Protein AF-A0A4Q1SR56-F1 (afdb_monomer_lite)

Foldseek 3Di:
DWFFKKKWWPPDVVTWIFTKIAHQQDFLVVVVVLCCLLQVHDPPFFKKKKFADDPVCVVVVVVLLVVQVVVPDPVLNPVQVVSVVVRIAIEGDLPPDDPPPSSRHSHYRRPHGNCNGCVDAQGWMWMWTPAPVIIIIIMGRHDDDDDDPVDDDTATPWTDWHNPDSDPPDDRDTDDRVVSRVSSRVVRVVVSVQVDDPPDDDPPCLLPADLVLVLLLVVLVLVLVVLPLCCQQAQFWEWEAEPVVRKIWTKGFHANPPPWGKMKTQIDLQRLVLVVCVVVVVDDPLSVQSHFIKMWTQAAPVPDDSVLVVSCVVSVDPFDDGSGRIDIWGHHHQFDTDHDHNVRSNVVSSVSVVSSVVSVVCVVPVCQQPDPDPQKTWYWYDHDPDIDIDIDGSDRDDDPPDLPPPDDDLVVLLCLLVQAEEDPPWEKEWDKGWDPDWDDPDPPDGTGTWIKIFIATLPVLDTLDIDGAGPPCSLVVSLVVVSVSSVVVSHHYQEYEYQDPSVCSSCVVSCVSSVHHYDHDNDDPSVVVVVVVCVVPDPD

pLDDT: mean 82.64, std 15.94, range [33.31, 98.19]

Sequence (540 aa):
MIYQLKITAKGSKPPIWRRIRVEPGITFHQLHRIIQISMNRSDTYRHEFLCPVPEEKQEEAEELFERGEEEGDFEWGLLNVAFFDQGKARIGDPDKGDHGFASDIVWDEYEQVLGEWFIHEKDKGLYLYESPGTQQYEILLEEMVPVDETVIYPICVKARKEAPPEIKGAIEEERADQEIAQDINHDLRRMSEELQPESDRFQLETDGATLEEWERLYHLALEWKQLKSWKWMSEQLFGVIDTENGHTGYCCVMGGEGEMYGLVAYMGEEGLTSLLKTLSGDLEEDDYYNVRSLILTLEDWEELDKEDLQLIEELNLPLRGRRHWPMFRSQSPGLYPWRLSREEVLFFTRVLEQALVMGQRVKAHPDLLLPEREGEIFARQGKDSKWEDATLSLVPQHQETSPLLLSVNELELKRMKKDFPLVKDHVLEFDFMYSPDPIREKRGDRPFYPYLALWVDHTDEFVLDFAILPREGHEAAFLDKTLELIRKMEMVPQEIWVRKQEAYALLSPLASKLGVHLKVVDVLPALEEAADEMKNQFVF

Structure (mmCIF, N/CA/C/O backbone):
data_AF-A0A4Q1SR56-F1
#
_entry.id   AF-A0A4Q1SR56-F1
#
loop_
_atom_site.group_PDB
_atom_site.id
_atom_site.type_symbol
_atom_site.label_atom_id
_atom_site.label_alt_id
_atom_site.label_comp_id
_atom_site.label_asym_id
_atom_site.label_entity_id
_atom_site.label_seq_id
_atom_site.pdbx_PDB_ins_code
_atom_site.Cartn_x
_atom_site.Cartn_y
_atom_site.Cartn_z
_atom_site.occupancy
_atom_site.B_iso_or_equiv
_atom_site.auth_seq_id
_atom_site.auth_comp_id
_atom_site.auth_asym_id
_atom_site.auth_atom_id
_atom_site.pdbx_PDB_model_num
ATOM 1 N N . MET A 1 1 ? 1.054 18.872 -35.497 1.00 89.75 1 MET A N 1
ATOM 2 C CA . MET A 1 1 ? -0.262 18.565 -36.104 1.00 89.75 1 MET A CA 1
ATOM 3 C C . MET A 1 1 ? -0.962 17.567 -35.201 1.00 89.75 1 MET A C 1
ATOM 5 O O . MET A 1 1 ? -0.269 16.842 -34.503 1.00 89.75 1 MET A O 1
ATOM 9 N N . ILE A 1 2 ? -2.289 17.538 -35.209 1.00 96.19 2 ILE A N 1
ATOM 10 C CA . ILE A 1 2 ? -3.123 16.600 -34.450 1.00 96.19 2 ILE A CA 1
ATOM 11 C C . ILE A 1 2 ? -3.811 15.657 -35.428 1.00 96.19 2 ILE A C 1
ATOM 13 O O . ILE A 1 2 ? -4.274 16.086 -36.488 1.00 96.19 2 ILE A O 1
ATOM 17 N N . TYR A 1 3 ? -3.894 14.380 -35.076 1.00 97.81 3 TYR A N 1
ATOM 18 C CA . TYR A 1 3 ? -4.558 13.372 -35.893 1.00 97.81 3 TYR A CA 1
ATOM 19 C C . TYR A 1 3 ? -6.039 13.328 -35.559 1.00 97.81 3 TYR A C 1
ATOM 21 O O . TYR A 1 3 ? -6.412 13.111 -34.409 1.00 97.81 3 TYR A O 1
ATOM 29 N N . GLN A 1 4 ? -6.899 13.516 -36.560 1.00 98.12 4 GLN A N 1
ATOM 30 C CA . GLN A 1 4 ? -8.329 13.261 -36.437 1.00 98.12 4 GLN A CA 1
ATOM 31 C C . GLN A 1 4 ? -8.626 11.847 -36.932 1.00 98.12 4 GLN A C 1
ATOM 33 O O . GLN A 1 4 ? -8.712 11.589 -38.134 1.00 98.12 4 GLN A O 1
ATOM 38 N N . LEU A 1 5 ? -8.802 10.932 -35.986 1.00 98.19 5 LEU A N 1
ATOM 39 C CA . LEU A 1 5 ? -9.139 9.542 -36.239 1.00 98.19 5 LEU A CA 1
ATOM 40 C C . LEU A 1 5 ? -10.651 9.354 -36.271 1.00 98.19 5 LEU A C 1
ATOM 42 O O . LEU A 1 5 ? -11.381 9.862 -35.417 1.00 98.19 5 LEU A O 1
ATOM 46 N N . LYS A 1 6 ? -11.127 8.545 -37.212 1.00 98.00 6 LYS A N 1
ATOM 47 C CA . LYS A 1 6 ? -12.471 7.980 -37.178 1.00 98.00 6 LYS A CA 1
ATOM 48 C C . LYS A 1 6 ? -12.399 6.495 -36.871 1.00 98.00 6 LYS A C 1
ATOM 50 O O . LYS A 1 6 ? -11.886 5.722 -37.672 1.00 98.00 6 LYS A O 1
ATOM 55 N N . ILE A 1 7 ? -12.985 6.111 -35.743 1.00 97.50 7 ILE A N 1
ATOM 56 C CA . ILE A 1 7 ? -13.046 4.733 -35.261 1.00 97.50 7 ILE A CA 1
ATOM 57 C C . ILE A 1 7 ? -14.466 4.219 -35.507 1.00 97.50 7 ILE A C 1
ATOM 59 O O . ILE A 1 7 ? -15.432 4.802 -35.012 1.00 97.50 7 ILE A O 1
ATOM 63 N N . THR A 1 8 ? -14.621 3.163 -36.304 1.00 96.38 8 THR A N 1
ATOM 64 C CA . THR A 1 8 ? -15.929 2.655 -36.754 1.00 96.38 8 THR A CA 1
ATOM 65 C C . THR A 1 8 ? -16.115 1.191 -36.378 1.00 96.38 8 THR A C 1
ATOM 67 O O . THR A 1 8 ? -15.350 0.344 -36.831 1.00 96.38 8 THR A O 1
ATOM 70 N N . ALA A 1 9 ? -17.173 0.869 -35.628 1.00 92.94 9 ALA A N 1
ATOM 71 C CA . ALA A 1 9 ? -17.510 -0.514 -35.292 1.00 92.94 9 ALA A CA 1
ATOM 72 C C . ALA A 1 9 ? -18.061 -1.246 -36.528 1.00 92.94 9 ALA A C 1
ATOM 74 O O . ALA A 1 9 ? -19.141 -0.917 -37.044 1.00 92.94 9 ALA A O 1
ATOM 75 N N . LYS A 1 10 ? -17.323 -2.240 -37.030 1.00 90.38 10 LYS A N 1
ATOM 76 C CA . LYS A 1 10 ? -17.694 -2.974 -38.246 1.00 90.38 10 LYS A CA 1
ATOM 77 C C . LYS A 1 10 ? -18.908 -3.867 -37.994 1.00 90.38 10 LYS A C 1
ATOM 79 O O . LYS A 1 10 ? -19.131 -4.368 -36.901 1.00 90.38 10 LYS A O 1
ATOM 84 N N . GLY A 1 11 ? -19.725 -4.051 -39.031 1.00 84.81 11 GLY A N 1
ATOM 85 C CA . GLY A 1 11 ? -20.926 -4.894 -38.967 1.00 84.81 11 GLY A CA 1
ATOM 86 C C . GLY A 1 11 ? -22.145 -4.255 -38.288 1.00 84.81 11 GLY A C 1
ATOM 87 O O . GLY A 1 11 ? -23.240 -4.803 -38.404 1.00 84.81 11 GLY A O 1
ATOM 88 N N . SER A 1 12 ? -22.001 -3.080 -37.664 1.00 84.19 12 SER A N 1
ATOM 89 C CA . SER A 1 12 ? -23.111 -2.357 -37.029 1.00 84.19 12 SER A CA 1
ATOM 90 C C . SER A 1 12 ? -24.095 -1.759 -38.051 1.00 84.19 12 SER A C 1
ATOM 92 O O . SER A 1 12 ? -23.707 -1.178 -39.072 1.00 84.19 12 SER A O 1
ATOM 94 N N . LYS A 1 13 ? -25.400 -1.911 -37.789 1.00 81.31 13 LYS A N 1
ATOM 95 C CA . LYS A 1 13 ? -26.496 -1.274 -38.540 1.00 81.31 13 LYS A CA 1
ATOM 96 C C . LYS A 1 13 ? -27.572 -0.806 -37.548 1.00 81.31 13 LYS A C 1
ATOM 98 O O . LYS A 1 13 ? -28.253 -1.666 -36.997 1.00 81.31 13 LYS A O 1
ATOM 103 N N . PRO A 1 14 ? -27.779 0.512 -37.345 1.00 85.69 14 PRO A N 1
ATOM 104 C CA . PRO A 1 14 ? -27.094 1.649 -37.980 1.00 85.69 14 PRO A CA 1
ATOM 105 C C . PRO A 1 14 ? -25.595 1.731 -37.620 1.00 85.69 14 PRO A C 1
ATOM 107 O O . PRO A 1 14 ? -25.180 1.115 -36.645 1.00 85.69 14 PRO A O 1
ATOM 110 N N . PRO A 1 15 ? -24.776 2.466 -38.400 1.00 90.25 15 PRO A N 1
ATOM 111 C CA . PRO A 1 15 ? -23.335 2.536 -38.165 1.00 90.25 15 PRO A CA 1
ATOM 112 C C . PRO A 1 15 ? -23.008 3.259 -36.854 1.00 90.25 15 PRO A C 1
ATOM 114 O O . PRO A 1 15 ? -23.504 4.366 -36.621 1.00 90.25 15 PRO A O 1
ATOM 117 N N . ILE A 1 16 ? -22.124 2.656 -36.061 1.00 93.19 16 ILE A N 1
ATOM 118 C CA . ILE A 1 16 ? -21.588 3.196 -34.805 1.00 93.19 16 ILE A CA 1
ATOM 119 C C . ILE A 1 16 ? -20.152 3.664 -35.048 1.00 93.19 16 ILE A C 1
ATOM 121 O O . ILE A 1 16 ? -19.328 2.906 -35.569 1.00 93.19 16 ILE A O 1
ATOM 125 N N . TRP A 1 17 ? -19.847 4.918 -34.710 1.00 96.75 17 TRP A N 1
ATOM 126 C CA . TRP A 1 17 ? -18.497 5.466 -34.872 1.00 96.75 17 TRP A CA 1
ATOM 127 C C . TRP A 1 17 ? -18.194 6.612 -33.907 1.00 96.75 17 TRP A C 1
ATOM 129 O O . TRP A 1 17 ? -19.098 7.242 -33.350 1.00 96.75 17 TRP A O 1
ATOM 139 N N . ARG A 1 18 ? -16.902 6.896 -33.742 1.00 96.81 18 ARG A N 1
ATOM 140 C CA . ARG A 1 18 ? -16.346 8.014 -32.973 1.00 96.81 18 ARG A CA 1
ATOM 141 C C . ARG A 1 18 ? -15.347 8.775 -33.835 1.00 96.81 18 ARG A C 1
ATOM 143 O O . ARG A 1 18 ? -14.643 8.168 -34.637 1.00 96.81 18 ARG A O 1
ATOM 150 N N . ARG A 1 19 ? -15.310 10.098 -33.698 1.00 98.06 19 ARG A N 1
ATOM 151 C CA . ARG A 1 19 ? -14.238 10.948 -34.220 1.00 98.06 19 ARG A CA 1
ATOM 152 C C . ARG A 1 19 ? -13.448 11.489 -33.053 1.00 98.06 19 ARG A C 1
ATOM 154 O O . ARG A 1 19 ? -13.975 12.315 -32.309 1.00 98.06 19 ARG A O 1
ATOM 161 N N . ILE A 1 20 ? -12.219 11.021 -32.920 1.00 97.62 20 ILE A N 1
ATOM 162 C CA . ILE A 1 20 ? -11.320 11.371 -31.830 1.00 97.62 20 ILE A CA 1
ATOM 163 C C . ILE A 1 20 ? -10.132 12.128 -32.412 1.00 97.62 20 ILE A C 1
ATOM 165 O O . ILE A 1 20 ? -9.616 11.767 -33.466 1.00 97.62 20 ILE A O 1
ATOM 169 N N . ARG A 1 21 ? -9.714 13.193 -31.740 1.00 97.56 21 ARG A N 1
ATOM 170 C CA . ARG A 1 21 ? -8.464 13.888 -32.023 1.00 97.56 21 ARG A CA 1
ATOM 171 C C . ARG A 1 21 ? -7.418 13.463 -31.014 1.00 97.56 21 ARG A C 1
ATOM 173 O O . ARG A 1 21 ? -7.703 13.511 -29.822 1.00 97.56 21 ARG A O 1
ATOM 180 N N . VAL A 1 22 ? -6.248 13.068 -31.497 1.00 95.75 22 VAL A N 1
ATOM 181 C CA . VAL A 1 22 ? -5.138 12.560 -30.686 1.00 95.75 22 VAL A CA 1
ATOM 182 C C . VAL A 1 22 ? -3.818 13.172 -31.140 1.00 95.75 22 VAL A C 1
ATOM 184 O O . VAL A 1 22 ? -3.681 13.601 -32.292 1.00 95.75 22 VAL A O 1
ATOM 187 N N . GLU A 1 23 ? -2.838 13.203 -30.246 1.00 93.88 23 GLU A N 1
ATOM 188 C CA . GLU A 1 23 ? -1.471 13.536 -30.629 1.00 93.88 23 GLU A CA 1
ATOM 189 C C . GLU A 1 23 ? -0.866 12.384 -31.443 1.00 93.88 23 GLU A C 1
ATOM 191 O O . GLU A 1 23 ? -1.094 11.223 -31.113 1.00 93.88 23 GLU A O 1
ATOM 196 N N . PRO A 1 24 ? -0.096 12.657 -32.508 1.00 93.06 24 PRO A N 1
ATOM 197 C CA . PRO A 1 24 ? 0.534 11.594 -33.291 1.00 93.06 24 PRO A CA 1
ATOM 198 C C . PRO A 1 24 ? 1.613 10.830 -32.508 1.00 93.06 24 PRO A C 1
ATOM 200 O O . PRO A 1 24 ? 1.979 9.732 -32.906 1.00 93.06 24 PRO A O 1
ATOM 203 N N . GLY A 1 25 ? 2.122 11.399 -31.411 1.00 89.31 25 GLY A N 1
ATOM 204 C CA . GLY A 1 25 ? 3.150 10.786 -30.569 1.00 89.31 25 GLY A CA 1
ATOM 205 C C . GLY A 1 25 ? 2.639 9.722 -29.596 1.00 89.31 25 GLY A C 1
ATOM 206 O O . GLY A 1 25 ? 3.453 9.154 -28.879 1.00 89.31 25 GLY A O 1
ATOM 207 N N . ILE A 1 26 ? 1.327 9.457 -29.543 1.00 90.62 26 ILE A N 1
ATOM 208 C CA . ILE A 1 26 ? 0.796 8.427 -28.643 1.00 90.62 26 ILE A CA 1
ATOM 209 C C . ILE A 1 26 ? 1.210 7.024 -29.090 1.00 90.62 26 ILE A C 1
ATOM 211 O O . ILE A 1 26 ? 1.362 6.770 -30.286 1.00 90.62 26 ILE A O 1
ATOM 215 N N . THR A 1 27 ? 1.320 6.097 -28.146 1.00 92.38 27 THR A N 1
ATOM 216 C CA . THR A 1 27 ? 1.559 4.680 -28.451 1.00 92.38 27 THR A CA 1
ATOM 217 C C . THR A 1 27 ? 0.277 3.966 -28.884 1.00 92.38 27 THR A C 1
ATOM 219 O O . THR A 1 27 ? -0.840 4.451 -28.658 1.00 92.38 27 THR A O 1
ATOM 222 N N . PHE A 1 28 ? 0.410 2.785 -29.492 1.00 92.38 28 PHE A N 1
ATOM 223 C CA . PHE A 1 28 ? -0.741 1.927 -29.791 1.00 92.38 28 PHE A CA 1
ATOM 224 C C . PHE A 1 28 ? -1.471 1.471 -28.518 1.00 92.38 28 PHE A C 1
ATOM 226 O O . PHE A 1 28 ? -2.698 1.395 -28.531 1.00 92.38 28 PHE A O 1
ATOM 233 N N . HIS A 1 29 ? -0.766 1.308 -27.397 1.00 89.06 29 HIS A N 1
ATOM 234 C CA . HIS A 1 29 ? -1.387 1.066 -26.094 1.00 89.06 29 HIS A CA 1
ATOM 235 C C . HIS A 1 29 ? -2.254 2.250 -25.612 1.00 89.06 29 HIS A C 1
ATOM 237 O O . HIS A 1 29 ? -3.401 2.085 -25.189 1.00 89.06 29 HIS A O 1
ATOM 243 N N . GLN A 1 30 ? -1.754 3.485 -25.722 1.00 87.44 30 GLN A N 1
ATOM 244 C CA . GLN A 1 30 ? -2.557 4.672 -25.403 1.00 87.44 30 GLN A CA 1
ATOM 245 C C . GLN A 1 30 ? -3.772 4.785 -26.336 1.00 87.44 30 GLN A C 1
ATOM 247 O O . GLN A 1 30 ? -4.872 5.125 -25.895 1.00 87.44 30 GLN A O 1
ATOM 252 N N . LEU A 1 31 ? -3.607 4.441 -27.618 1.00 95.06 31 LEU A N 1
ATOM 253 C CA . LEU A 1 31 ? -4.716 4.352 -28.564 1.00 95.06 31 LEU A CA 1
ATOM 254 C C . LEU A 1 31 ? -5.726 3.259 -28.176 1.00 95.06 31 LEU A C 1
ATOM 256 O O . LEU A 1 31 ? -6.928 3.488 -28.316 1.00 95.06 31 LEU A O 1
ATOM 260 N N . HIS A 1 32 ? -5.277 2.114 -27.656 1.00 93.19 32 HIS A N 1
ATOM 261 C CA . HIS A 1 32 ? -6.140 1.064 -27.104 1.00 93.19 32 HIS A CA 1
ATOM 262 C C . HIS A 1 32 ? -7.027 1.616 -25.982 1.00 93.19 32 HIS A C 1
ATOM 264 O O . HIS A 1 32 ? -8.252 1.554 -26.111 1.00 93.19 32 HIS A O 1
ATOM 270 N N . ARG A 1 33 ? -6.455 2.279 -24.964 1.00 89.31 33 ARG A N 1
ATOM 271 C CA . ARG A 1 33 ? -7.233 2.910 -23.873 1.00 89.31 33 ARG A CA 1
ATOM 272 C C . ARG A 1 33 ? -8.261 3.917 -24.398 1.00 89.31 33 ARG A C 1
ATOM 274 O O . ARG A 1 33 ? -9.419 3.912 -23.980 1.00 89.31 33 ARG A O 1
ATOM 281 N N . ILE A 1 34 ? -7.874 4.738 -25.377 1.00 93.75 34 ILE A N 1
ATOM 282 C CA . ILE A 1 34 ? -8.778 5.699 -26.030 1.00 93.75 34 ILE A CA 1
ATOM 283 C C . ILE A 1 34 ? -9.938 4.982 -26.730 1.00 93.75 34 ILE A C 1
ATOM 285 O O . ILE A 1 34 ? -11.087 5.424 -26.632 1.00 93.75 34 ILE A O 1
ATOM 289 N N . ILE A 1 35 ? -9.666 3.887 -27.445 1.00 94.31 35 ILE A N 1
ATOM 290 C CA . ILE A 1 35 ? -10.703 3.094 -28.110 1.00 94.31 35 ILE A CA 1
ATOM 291 C C . ILE A 1 35 ? -11.643 2.482 -27.068 1.00 94.31 35 ILE A C 1
ATOM 293 O O . ILE A 1 35 ? -12.856 2.619 -27.240 1.00 94.31 35 ILE A O 1
ATOM 297 N N . GLN A 1 36 ? -11.110 1.893 -25.992 1.00 88.56 36 GLN A N 1
ATOM 298 C CA . GLN A 1 36 ? -11.883 1.287 -24.902 1.00 88.56 36 GLN A CA 1
ATOM 299 C C . GLN A 1 36 ? -12.858 2.292 -24.273 1.00 88.56 36 GLN A C 1
ATOM 301 O O . GLN A 1 36 ? -14.065 2.044 -24.262 1.00 88.56 36 GLN A O 1
ATOM 306 N N . ILE A 1 37 ? -12.367 3.474 -23.881 1.00 85.19 37 ILE A N 1
ATOM 307 C CA . ILE A 1 37 ? -13.199 4.565 -23.346 1.00 85.19 37 ILE A CA 1
ATOM 308 C C . ILE A 1 37 ? -14.245 4.993 -24.382 1.00 85.19 37 ILE A C 1
ATOM 310 O O . ILE A 1 37 ? -15.443 5.046 -24.108 1.00 85.19 37 ILE A O 1
ATOM 314 N N . SER A 1 38 ? -13.820 5.251 -25.622 1.00 89.81 38 SER A N 1
ATOM 315 C CA . SER A 1 38 ? -14.716 5.781 -26.656 1.00 89.81 38 SER A CA 1
ATOM 316 C C . SER A 1 38 ? -15.825 4.807 -27.081 1.00 89.81 38 SER A C 1
ATOM 318 O O . SER A 1 38 ? -16.865 5.238 -27.595 1.00 89.81 38 SER A O 1
ATOM 320 N N . MET A 1 39 ? -15.606 3.505 -26.886 1.00 87.56 39 MET A N 1
ATOM 321 C CA . MET A 1 39 ? -16.524 2.422 -27.242 1.00 87.56 39 MET A CA 1
ATOM 322 C C . MET A 1 39 ? -17.154 1.742 -26.019 1.00 87.56 39 MET A C 1
ATOM 324 O O . MET A 1 39 ? -17.820 0.722 -26.201 1.00 87.56 39 MET A O 1
ATOM 328 N N . ASN A 1 40 ? -16.991 2.318 -24.821 1.00 79.50 40 ASN A N 1
ATOM 329 C CA . ASN A 1 40 ? -17.522 1.818 -23.553 1.00 79.50 40 ASN A CA 1
ATOM 330 C C . ASN A 1 40 ? -17.229 0.319 -23.349 1.00 79.50 40 ASN A C 1
ATOM 332 O O . ASN A 1 40 ? -18.124 -0.536 -23.403 1.00 79.50 40 ASN A O 1
ATOM 336 N N . ARG A 1 41 ? -15.939 0.004 -23.231 1.00 79.62 41 ARG A N 1
ATOM 337 C CA . ARG A 1 41 ? -15.414 -1.347 -23.029 1.00 79.62 41 ARG A CA 1
ATOM 338 C C . ARG A 1 41 ? -14.658 -1.443 -21.711 1.00 79.62 41 ARG A C 1
ATOM 340 O O . ARG A 1 41 ? -14.091 -0.451 -21.263 1.00 79.62 41 ARG A O 1
ATOM 347 N N . SER A 1 42 ? -14.671 -2.626 -21.106 1.00 68.44 42 SER A N 1
ATOM 348 C CA . SER A 1 42 ? -14.107 -2.872 -19.774 1.00 68.44 42 SER A CA 1
ATOM 349 C C . SER A 1 42 ? -12.664 -3.387 -19.773 1.00 68.44 42 SER A C 1
ATOM 351 O O . SER A 1 42 ? -12.203 -3.857 -18.737 1.00 68.44 42 SER A O 1
ATOM 353 N N . ASP A 1 43 ? -11.974 -3.359 -20.918 1.00 77.00 43 ASP A N 1
ATOM 354 C CA . ASP A 1 43 ? -10.593 -3.840 -21.094 1.00 77.00 43 ASP A CA 1
ATOM 355 C C . ASP A 1 43 ? -10.340 -5.253 -20.532 1.00 77.00 43 ASP A C 1
ATOM 357 O O . ASP A 1 43 ? -9.307 -5.572 -19.950 1.00 77.00 43 ASP A O 1
ATOM 361 N N . THR A 1 44 ? -11.349 -6.117 -20.649 1.00 66.19 44 THR A N 1
ATOM 362 C CA . THR A 1 44 ? -11.366 -7.443 -20.008 1.00 66.19 44 THR A CA 1
ATOM 363 C C . THR A 1 44 ? -10.929 -8.560 -20.955 1.00 66.19 44 THR A C 1
ATOM 365 O O . THR A 1 44 ? -10.556 -9.644 -20.511 1.00 66.19 44 THR A O 1
ATOM 368 N N . TYR A 1 45 ? -10.983 -8.320 -22.267 1.00 73.62 45 TYR A N 1
ATOM 369 C CA . TYR A 1 45 ? -10.580 -9.283 -23.294 1.00 73.62 45 TYR A CA 1
ATOM 370 C C . TYR A 1 45 ? -9.292 -8.846 -23.993 1.00 73.62 45 TYR A C 1
ATOM 372 O O . TYR A 1 45 ? -8.885 -7.690 -23.924 1.00 73.62 45 TYR A O 1
ATOM 380 N N . ARG A 1 46 ? -8.660 -9.784 -24.703 1.00 78.81 46 ARG A N 1
ATOM 381 C CA . ARG A 1 46 ? -7.469 -9.505 -25.511 1.00 78.81 46 ARG A CA 1
ATOM 382 C C . ARG A 1 46 ? -7.780 -8.563 -26.663 1.00 78.81 46 ARG A C 1
ATOM 384 O O . ARG A 1 46 ? -8.896 -8.553 -27.194 1.00 78.81 46 ARG A O 1
ATOM 391 N N . HIS A 1 47 ? -6.754 -7.848 -27.101 1.00 86.25 47 HIS A N 1
ATOM 392 C CA . HIS A 1 47 ? -6.824 -6.992 -28.267 1.00 86.25 47 HIS A CA 1
ATOM 393 C C . HIS A 1 47 ? -5.548 -7.030 -29.094 1.00 86.25 47 HIS A C 1
ATOM 395 O O . HIS A 1 47 ? -4.485 -7.420 -28.623 1.00 86.25 47 HIS A O 1
ATOM 401 N N . GLU A 1 48 ? -5.684 -6.598 -30.340 1.00 88.81 48 GLU A N 1
ATOM 402 C CA . GLU A 1 48 ? -4.566 -6.364 -31.244 1.00 88.81 48 GLU A CA 1
ATOM 403 C C . GLU A 1 48 ? -4.953 -5.354 -32.327 1.00 88.81 48 GLU A C 1
ATOM 405 O O . GLU A 1 48 ? -6.134 -5.089 -32.586 1.00 88.81 48 GLU A O 1
ATOM 410 N N . PHE A 1 49 ? -3.950 -4.827 -33.014 1.00 90.69 49 PHE A N 1
ATOM 411 C CA . PHE A 1 49 ? -4.090 -3.970 -34.175 1.00 90.69 49 PHE A CA 1
ATOM 412 C C . PHE A 1 49 ? -3.507 -4.657 -35.406 1.00 90.69 49 PHE A C 1
ATOM 414 O O . PHE A 1 49 ? -2.403 -5.188 -35.377 1.00 90.69 49 PHE A O 1
ATOM 421 N N . LEU A 1 50 ? -4.231 -4.593 -36.519 1.00 88.88 50 LEU A N 1
ATOM 422 C CA . LEU A 1 50 ? -3.748 -4.980 -37.837 1.00 88.88 50 LEU A CA 1
ATOM 423 C C . LEU A 1 50 ? -3.552 -3.723 -38.681 1.00 88.88 50 LEU A C 1
ATOM 425 O O . LEU A 1 50 ? -4.532 -3.098 -39.108 1.00 88.88 50 LEU A O 1
ATOM 429 N N . CYS A 1 51 ? -2.299 -3.380 -38.955 1.00 89.75 51 CYS A N 1
ATOM 430 C CA . CYS A 1 51 ? -1.924 -2.178 -39.697 1.00 89.75 51 CYS A CA 1
ATOM 431 C C . CYS A 1 51 ? -1.071 -2.532 -40.921 1.00 89.75 51 CYS A C 1
ATOM 433 O O . CYS A 1 51 ? -0.260 -3.448 -40.843 1.00 89.75 51 CYS A O 1
ATOM 435 N N . PRO A 1 52 ? -1.229 -1.846 -42.066 1.00 87.69 52 PRO A N 1
ATOM 436 C CA . PRO A 1 52 ? -0.259 -1.928 -43.151 1.00 87.69 52 PRO A CA 1
ATOM 437 C C . PRO A 1 52 ? 1.135 -1.521 -42.662 1.00 87.69 52 PRO A C 1
ATOM 439 O O . PRO A 1 52 ? 1.240 -0.569 -41.892 1.00 87.69 52 PRO A O 1
ATOM 442 N N . VAL A 1 53 ? 2.182 -2.216 -43.111 1.00 85.44 53 VAL A N 1
ATOM 443 C CA . VAL A 1 53 ? 3.570 -1.857 -42.771 1.00 85.44 53 VAL A CA 1
ATOM 444 C C . VAL A 1 53 ? 3.998 -0.647 -43.615 1.00 85.44 53 VAL A C 1
ATOM 446 O O . VAL A 1 53 ? 3.968 -0.742 -44.847 1.00 85.44 53 VAL A O 1
ATOM 449 N N . PRO A 1 54 ? 4.374 0.489 -43.001 1.00 86.44 54 PRO A N 1
ATOM 450 C CA . PRO A 1 54 ? 4.882 1.652 -43.728 1.00 86.44 54 PRO A CA 1
ATOM 451 C C . PRO A 1 54 ? 6.204 1.355 -44.447 1.00 86.44 54 PRO A C 1
ATOM 453 O O . PRO A 1 54 ? 6.976 0.521 -43.984 1.00 86.44 54 PRO A O 1
ATOM 456 N N . GLU A 1 55 ? 6.507 2.077 -45.536 1.00 83.50 55 GLU A N 1
ATOM 457 C CA . GLU A 1 55 ? 7.784 1.931 -46.270 1.00 83.50 55 GLU A CA 1
ATOM 458 C C . GLU A 1 55 ? 9.006 2.066 -45.349 1.00 83.50 55 GLU A C 1
ATOM 460 O O . GLU A 1 55 ? 9.959 1.305 -45.468 1.00 83.50 55 GLU A O 1
ATOM 465 N N . GLU A 1 56 ? 8.946 2.982 -44.383 1.00 82.25 56 GLU A N 1
ATOM 466 C CA . GLU A 1 56 ? 10.031 3.275 -43.438 1.00 82.25 56 GLU A CA 1
ATOM 467 C C . GLU A 1 56 ? 10.318 2.127 -42.458 1.00 82.25 56 GLU A C 1
ATOM 469 O O . GLU A 1 56 ? 11.417 2.053 -41.918 1.00 82.25 56 GLU A O 1
ATOM 474 N N . LYS A 1 57 ? 9.356 1.217 -42.259 1.00 79.62 57 LYS A N 1
ATOM 475 C CA . LYS A 1 57 ? 9.491 0.035 -41.397 1.00 79.62 57 LYS A CA 1
ATOM 476 C C . LYS A 1 57 ? 9.710 -1.257 -42.188 1.00 79.62 57 LYS A C 1
ATOM 478 O O . LYS A 1 57 ? 9.781 -2.316 -41.578 1.00 79.62 57 LYS A O 1
ATOM 483 N N . GLN A 1 58 ? 9.823 -1.208 -43.522 1.00 78.44 58 GLN A N 1
ATOM 484 C CA . GLN A 1 58 ? 9.991 -2.422 -44.336 1.00 78.44 58 GLN A CA 1
ATOM 485 C C . GLN A 1 58 ? 11.301 -3.159 -44.039 1.00 78.44 58 GLN A C 1
ATOM 487 O O . GLN A 1 58 ? 11.272 -4.376 -43.926 1.00 78.44 58 GLN A O 1
ATOM 492 N N . GLU A 1 59 ? 12.413 -2.445 -43.845 1.00 77.25 59 GLU A N 1
ATOM 493 C CA . GLU A 1 59 ? 13.718 -3.056 -43.534 1.00 77.25 59 GLU A CA 1
ATOM 494 C C . GLU A 1 59 ? 13.708 -3.735 -42.151 1.00 77.25 59 GLU A C 1
ATOM 496 O O . GLU A 1 59 ? 14.093 -4.891 -42.026 1.00 77.25 59 GLU A O 1
ATOM 501 N N . GLU A 1 60 ? 13.152 -3.073 -41.130 1.00 76.12 60 GLU A N 1
ATOM 502 C CA . GLU A 1 60 ? 12.947 -3.657 -39.791 1.00 76.12 60 GLU A CA 1
ATOM 503 C C . GLU A 1 60 ? 12.036 -4.895 -39.850 1.00 76.12 60 GLU A C 1
ATOM 505 O O . GLU A 1 60 ? 12.288 -5.914 -39.207 1.00 76.12 60 GLU A O 1
ATOM 510 N N . ALA A 1 61 ? 10.988 -4.830 -40.672 1.00 70.94 61 ALA A N 1
ATOM 511 C CA . ALA A 1 61 ? 10.064 -5.932 -40.882 1.00 70.94 61 ALA A CA 1
ATOM 512 C C . ALA A 1 61 ? 10.732 -7.131 -41.593 1.00 70.94 61 ALA A C 1
ATOM 514 O O . ALA A 1 61 ? 10.430 -8.277 -41.258 1.00 70.94 61 ALA A O 1
ATOM 515 N N . GLU A 1 62 ? 11.653 -6.881 -42.532 1.00 70.81 62 GLU A N 1
ATOM 516 C CA . GLU A 1 62 ? 12.484 -7.898 -43.195 1.00 70.81 62 GLU A CA 1
ATOM 517 C C . GLU A 1 62 ? 13.508 -8.526 -42.227 1.00 70.81 62 GLU A C 1
ATOM 519 O O . GLU A 1 62 ? 13.651 -9.746 -42.200 1.00 70.81 62 GLU A O 1
ATOM 524 N N . GLU A 1 63 ? 14.159 -7.744 -41.360 1.00 70.00 63 GLU A N 1
ATOM 525 C CA . GLU A 1 63 ? 15.085 -8.276 -40.343 1.00 70.00 63 GLU A CA 1
ATOM 526 C C . GLU A 1 63 ? 14.378 -9.174 -39.314 1.00 70.00 63 GLU A C 1
ATOM 528 O O . GLU A 1 63 ? 14.895 -10.223 -38.910 1.00 70.00 63 GLU A O 1
ATOM 533 N N . LEU A 1 64 ? 13.176 -8.779 -38.887 1.00 65.69 64 LEU A N 1
ATOM 534 C CA . LEU A 1 64 ? 12.331 -9.584 -38.001 1.00 65.69 64 LEU A CA 1
ATOM 535 C C . LEU A 1 64 ? 11.899 -10.896 -38.675 1.00 65.69 64 LEU A C 1
ATOM 537 O O . LEU A 1 64 ? 11.805 -11.926 -38.004 1.00 65.69 64 LEU A O 1
ATOM 541 N N . PHE A 1 65 ?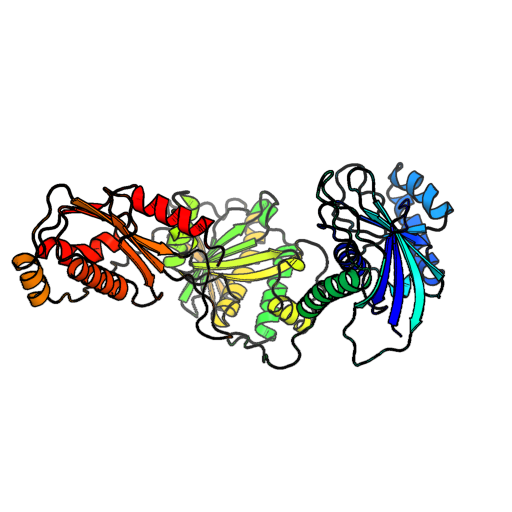 11.693 -10.873 -39.995 1.00 59.78 65 PHE A N 1
ATOM 542 C CA . PHE A 1 65 ? 11.396 -12.053 -40.803 1.00 59.78 65 PHE A CA 1
ATOM 543 C C . PHE A 1 65 ? 12.591 -13.021 -40.872 1.00 59.78 65 PHE A C 1
ATOM 545 O O . PHE A 1 65 ? 12.424 -14.211 -40.603 1.00 59.78 65 PHE A O 1
ATOM 552 N N . GLU A 1 66 ? 13.801 -12.526 -41.155 1.00 61.31 66 GLU A N 1
ATOM 553 C CA . GLU A 1 66 ? 15.015 -13.356 -41.249 1.00 61.31 66 GLU A CA 1
ATOM 554 C C . GLU A 1 66 ? 15.371 -14.034 -39.913 1.00 61.31 66 GLU A C 1
ATOM 556 O O . GLU A 1 66 ? 15.725 -15.215 -39.882 1.00 61.31 66 GLU A O 1
ATOM 561 N N . ARG A 1 67 ? 15.211 -13.325 -38.787 1.00 58.41 67 ARG A N 1
ATOM 562 C CA . ARG A 1 67 ? 15.451 -13.882 -37.443 1.00 58.41 67 ARG A CA 1
ATOM 563 C C . ARG A 1 67 ? 14.512 -15.040 -37.092 1.00 58.41 67 ARG A C 1
ATOM 565 O O . ARG A 1 67 ? 14.946 -15.993 -36.449 1.00 58.41 67 ARG A O 1
ATOM 572 N N . GLY A 1 68 ? 13.250 -14.978 -37.523 1.00 54.84 68 GLY A N 1
ATOM 573 C CA . GLY A 1 68 ? 12.267 -16.041 -37.289 1.00 54.84 68 GLY A CA 1
ATOM 574 C C . GLY A 1 68 ? 12.572 -17.341 -38.048 1.00 54.84 68 GLY A C 1
ATOM 575 O O . GLY A 1 68 ? 12.250 -18.425 -37.560 1.00 54.84 68 GLY A O 1
ATOM 576 N N . GLU A 1 69 ? 13.228 -17.266 -39.214 1.00 49.66 69 GLU A N 1
ATOM 577 C CA . GLU A 1 69 ? 13.636 -18.454 -39.982 1.00 49.66 69 GLU A CA 1
ATOM 578 C C . GLU A 1 69 ? 14.809 -19.216 -39.333 1.00 49.66 69 GLU A C 1
ATOM 580 O O . GLU A 1 69 ? 14.859 -20.448 -39.405 1.00 49.66 69 GLU A O 1
ATOM 585 N N . GLU A 1 70 ? 15.745 -18.517 -38.680 1.00 50.94 70 GLU A N 1
ATOM 586 C CA . GLU A 1 70 ? 16.931 -19.131 -38.059 1.00 50.94 70 GLU A CA 1
ATOM 587 C C . GLU A 1 70 ? 16.622 -19.897 -36.760 1.00 50.94 70 GLU A C 1
ATOM 589 O O . GLU A 1 70 ? 17.304 -20.878 -36.446 1.00 50.94 70 GLU A O 1
ATOM 594 N N . GLU A 1 71 ? 15.581 -19.502 -36.019 1.00 50.97 71 GLU A N 1
ATOM 595 C CA . GLU A 1 71 ? 15.225 -20.101 -34.720 1.00 50.97 71 GLU A CA 1
ATOM 596 C C . GLU A 1 71 ? 14.455 -21.436 -34.831 1.00 50.97 71 GLU A C 1
ATOM 598 O O . GLU A 1 71 ? 14.252 -22.127 -33.831 1.00 50.97 71 GLU A O 1
ATOM 603 N N . GLY A 1 72 ? 14.127 -21.887 -36.049 1.00 45.25 72 GLY A N 1
ATOM 604 C CA . GLY A 1 72 ? 13.657 -23.254 -36.311 1.00 45.25 72 GLY A CA 1
ATOM 605 C C . GLY A 1 72 ? 12.229 -23.562 -35.849 1.00 45.25 72 GLY A C 1
ATOM 606 O O . GLY A 1 72 ? 11.893 -24.735 -35.658 1.00 45.25 72 GLY A O 1
ATOM 607 N N . ASP A 1 73 ? 11.386 -22.543 -35.695 1.00 48.56 73 ASP A N 1
ATOM 608 C CA . ASP A 1 73 ? 9.998 -22.694 -35.268 1.00 48.56 73 ASP A CA 1
ATOM 609 C C . ASP A 1 73 ? 9.056 -22.775 -36.494 1.00 48.56 73 ASP A C 1
ATOM 611 O O . ASP A 1 73 ? 8.713 -21.796 -37.157 1.00 48.56 73 ASP A O 1
ATOM 615 N N . PHE A 1 74 ? 8.714 -24.006 -36.892 1.00 44.22 74 PHE A N 1
ATOM 616 C CA . PHE A 1 74 ? 8.097 -24.310 -38.194 1.00 44.22 74 PHE A CA 1
ATOM 617 C C . PHE A 1 74 ? 6.627 -23.839 -38.309 1.00 44.22 74 PHE A C 1
ATOM 619 O O . PHE A 1 74 ? 6.129 -23.678 -39.424 1.00 44.22 74 PHE A O 1
ATOM 626 N N . GLU A 1 75 ? 5.928 -23.603 -37.188 1.00 48.03 75 GLU A N 1
ATOM 627 C CA . GLU A 1 75 ? 4.595 -22.959 -37.164 1.00 48.03 75 GLU A CA 1
ATOM 628 C C . GLU A 1 75 ? 4.696 -21.421 -37.202 1.00 48.03 75 GLU A C 1
ATOM 630 O O . GLU A 1 75 ? 3.878 -20.769 -37.856 1.00 48.03 75 GLU A O 1
ATOM 635 N N . TRP A 1 76 ? 5.760 -20.872 -36.608 1.00 44.31 76 TRP A N 1
ATOM 636 C CA . TRP A 1 76 ? 6.120 -19.447 -36.530 1.00 44.31 76 TRP A CA 1
ATOM 637 C C . TRP A 1 76 ? 6.333 -18.806 -37.909 1.00 44.31 76 TRP A C 1
ATOM 639 O O . TRP A 1 76 ? 5.886 -17.689 -38.173 1.00 44.31 76 TRP A O 1
ATOM 649 N N . GLY A 1 77 ? 6.963 -19.546 -38.828 1.00 43.78 77 GLY A N 1
ATOM 650 C CA . GLY A 1 77 ? 7.180 -19.101 -40.204 1.00 43.78 77 GLY A CA 1
ATOM 651 C C . GLY A 1 77 ? 5.908 -19.113 -41.060 1.00 43.78 77 GLY A C 1
ATOM 652 O O . GLY A 1 77 ? 5.669 -18.190 -41.825 1.00 43.78 77 GLY A O 1
ATOM 653 N N . LEU A 1 78 ? 5.039 -20.122 -40.942 1.00 42.41 78 LEU A N 1
ATOM 654 C CA . LEU A 1 78 ? 3.945 -20.334 -41.908 1.00 42.41 78 LEU A CA 1
ATOM 655 C C . LEU A 1 78 ? 2.756 -19.365 -41.759 1.00 42.41 78 LEU A C 1
ATOM 657 O O . LEU A 1 78 ? 2.150 -19.007 -42.773 1.00 42.41 78 LEU A O 1
ATOM 661 N N . LEU A 1 79 ? 2.409 -18.936 -40.537 1.00 45.62 79 LEU A N 1
ATOM 662 C CA . LEU A 1 79 ? 1.324 -17.967 -40.317 1.00 45.62 79 LEU A CA 1
ATOM 663 C C . LEU A 1 79 ? 1.774 -16.524 -40.578 1.00 45.62 79 LEU A C 1
ATOM 665 O O . LEU A 1 79 ? 1.048 -15.780 -41.240 1.00 45.62 79 LEU A O 1
ATOM 669 N N . ASN A 1 80 ? 2.984 -16.152 -40.148 1.00 47.06 80 ASN A N 1
ATOM 670 C CA . ASN A 1 80 ? 3.557 -14.839 -40.445 1.00 47.06 80 ASN A CA 1
ATOM 671 C C . ASN A 1 80 ? 3.805 -14.662 -41.950 1.00 47.06 80 ASN A C 1
ATOM 673 O O . ASN A 1 80 ? 3.435 -13.619 -42.486 1.00 47.06 80 ASN A O 1
ATOM 677 N N . VAL A 1 81 ? 4.259 -15.703 -42.666 1.00 44.53 81 VAL A N 1
ATOM 678 C CA . VAL A 1 81 ? 4.348 -15.716 -44.143 1.00 44.53 81 VAL A CA 1
ATOM 679 C C . VAL A 1 81 ? 3.007 -15.371 -44.802 1.00 44.53 81 VAL A C 1
ATOM 681 O O . VAL A 1 81 ? 2.988 -14.620 -45.770 1.00 44.53 81 VAL A O 1
ATOM 684 N N . ALA A 1 82 ? 1.868 -15.829 -44.270 1.00 44.00 82 ALA A N 1
ATOM 685 C CA . ALA A 1 82 ? 0.554 -15.570 -44.871 1.00 44.00 82 ALA A CA 1
ATOM 686 C C . ALA A 1 82 ? 0.025 -14.131 -44.669 1.00 44.00 82 ALA A C 1
ATOM 688 O O . ALA A 1 82 ? -0.824 -13.684 -45.453 1.00 44.00 82 ALA A O 1
ATOM 689 N N . PHE A 1 83 ? 0.486 -13.415 -43.634 1.00 48.56 83 PHE A N 1
ATOM 690 C CA . PHE A 1 83 ? 0.077 -12.034 -43.325 1.00 48.56 83 PHE A CA 1
ATOM 691 C C . PHE A 1 83 ? 1.093 -10.984 -43.801 1.00 48.56 83 PHE A C 1
ATOM 693 O O . PHE A 1 83 ? 0.675 -9.929 -44.288 1.00 48.56 83 PHE A O 1
ATOM 700 N N . PHE A 1 84 ? 2.393 -11.296 -43.773 1.00 47.97 84 PHE A N 1
ATOM 701 C CA . PHE A 1 84 ? 3.434 -10.486 -44.413 1.00 47.97 84 PHE A CA 1
ATOM 702 C C . PHE A 1 84 ? 3.299 -10.473 -45.941 1.00 47.97 84 PHE A C 1
ATOM 704 O O . PHE A 1 84 ? 3.397 -9.397 -46.529 1.00 47.97 84 PHE A O 1
ATOM 711 N N . ASP A 1 85 ? 2.908 -11.587 -46.583 1.00 46.72 85 ASP A N 1
ATOM 712 C CA . ASP A 1 85 ? 2.549 -11.598 -48.020 1.00 46.72 85 ASP A CA 1
ATOM 713 C C . ASP A 1 85 ? 1.362 -10.662 -48.348 1.00 46.72 85 ASP A C 1
ATOM 715 O O . ASP A 1 85 ? 1.115 -10.331 -49.510 1.00 46.72 85 ASP A O 1
ATOM 719 N N . GLN A 1 86 ? 0.606 -10.217 -47.333 1.00 54.00 86 GLN A N 1
ATOM 720 C CA . GLN A 1 86 ? -0.491 -9.250 -47.464 1.00 54.00 86 GLN A CA 1
ATOM 721 C C . GLN A 1 86 ? -0.109 -7.820 -47.038 1.00 54.00 86 GLN A C 1
ATOM 723 O O . GLN A 1 86 ? -0.971 -6.936 -47.088 1.00 54.00 86 GLN A O 1
ATOM 728 N N . GLY A 1 87 ? 1.142 -7.582 -46.623 1.00 64.25 87 GLY A N 1
ATOM 729 C CA . GLY A 1 87 ? 1.673 -6.270 -46.245 1.00 64.25 87 GLY A CA 1
ATOM 730 C C . GLY A 1 87 ? 1.103 -5.690 -44.947 1.00 64.25 87 GLY A C 1
ATOM 731 O O . GLY A 1 87 ? 0.952 -4.471 -44.855 1.00 64.25 87 GLY A O 1
ATOM 732 N N . LYS A 1 88 ? 0.724 -6.528 -43.970 1.00 71.88 88 LYS A N 1
ATOM 733 C CA . LYS A 1 88 ? 0.154 -6.088 -42.683 1.00 71.88 88 LYS A CA 1
ATOM 734 C C . LYS A 1 88 ? 0.928 -6.638 -41.487 1.00 71.88 88 LYS A C 1
ATOM 736 O O . LYS A 1 88 ? 1.224 -7.826 -41.454 1.00 71.88 88 LYS A O 1
ATOM 741 N N . ALA A 1 89 ? 1.147 -5.792 -40.486 1.00 79.31 89 ALA A N 1
ATOM 742 C CA . ALA A 1 89 ? 1.678 -6.145 -39.177 1.00 79.31 89 ALA A CA 1
ATOM 743 C C . ALA A 1 89 ? 0.573 -6.301 -38.131 1.00 79.31 89 ALA A C 1
ATOM 745 O O . ALA A 1 89 ? -0.456 -5.617 -38.184 1.00 79.31 89 ALA A O 1
ATOM 746 N N . ARG A 1 90 ? 0.844 -7.178 -37.161 1.00 81.75 90 ARG A N 1
ATOM 747 C CA . ARG A 1 90 ? 0.100 -7.313 -35.908 1.00 81.75 90 ARG A CA 1
ATOM 748 C C . ARG A 1 90 ? 0.847 -6.534 -34.831 1.00 81.75 90 ARG A C 1
ATOM 750 O O . ARG A 1 90 ? 2.016 -6.826 -34.582 1.00 81.75 90 ARG A O 1
ATOM 757 N N . ILE A 1 91 ? 0.179 -5.552 -34.239 1.00 85.56 91 ILE A N 1
ATOM 758 C CA . ILE A 1 91 ? 0.687 -4.756 -33.120 1.00 85.56 91 ILE A CA 1
ATOM 759 C C . ILE A 1 91 ? -0.180 -5.083 -31.909 1.00 85.56 91 ILE A C 1
ATOM 761 O O . ILE A 1 91 ? -1.405 -5.055 -32.018 1.00 85.56 91 ILE A O 1
ATOM 765 N N . GLY A 1 92 ? 0.410 -5.408 -30.771 1.00 78.25 92 GLY A N 1
ATOM 766 C CA . GLY A 1 92 ? -0.354 -5.781 -29.583 1.00 78.25 92 GLY A CA 1
ATOM 767 C C . GLY A 1 92 ? 0.543 -6.019 -28.382 1.00 78.25 92 GLY A C 1
ATOM 768 O O . GLY A 1 92 ? 1.751 -5.808 -28.452 1.00 78.25 92 GLY A O 1
ATOM 769 N N . ASP A 1 93 ? -0.063 -6.445 -27.281 1.00 76.56 93 ASP A N 1
ATOM 770 C CA . ASP A 1 93 ? 0.648 -6.767 -26.047 1.00 76.56 93 ASP A CA 1
ATOM 771 C C . ASP A 1 93 ? 1.349 -8.136 -26.181 1.00 76.56 93 ASP A C 1
ATOM 773 O O . ASP A 1 93 ? 0.653 -9.159 -26.278 1.00 76.56 93 ASP A O 1
ATOM 777 N N . PRO A 1 94 ? 2.697 -8.189 -26.189 1.00 64.38 94 PRO A N 1
ATOM 778 C CA . PRO A 1 94 ? 3.439 -9.436 -26.372 1.00 64.38 94 PRO A CA 1
ATOM 779 C C . PRO A 1 94 ? 3.241 -10.432 -25.212 1.00 64.38 94 PRO A C 1
ATOM 781 O O . PRO A 1 94 ? 3.426 -11.634 -25.401 1.00 64.38 94 PRO A O 1
ATOM 784 N N . ASP A 1 95 ? 2.804 -9.965 -24.035 1.00 58.06 95 ASP A N 1
ATOM 785 C CA . ASP A 1 95 ? 2.724 -10.753 -22.799 1.00 58.06 95 ASP A CA 1
ATOM 786 C C . ASP A 1 95 ? 1.307 -11.279 -22.486 1.00 58.06 95 ASP A C 1
ATOM 788 O O . ASP A 1 95 ? 1.128 -12.072 -21.560 1.00 58.06 95 ASP A O 1
ATOM 792 N N . LYS A 1 96 ? 0.264 -10.876 -23.230 1.00 56.28 96 LYS A N 1
ATOM 793 C CA . LYS A 1 96 ? -1.127 -11.357 -23.025 1.00 56.28 96 LYS A CA 1
ATOM 794 C C . LYS A 1 96 ? -1.448 -12.692 -23.719 1.00 56.28 96 LYS A C 1
ATOM 796 O O . LYS A 1 96 ? -2.600 -13.142 -23.681 1.00 56.28 96 LYS A O 1
ATOM 801 N N . GLY A 1 97 ? -0.468 -13.353 -24.334 1.00 46.97 97 GLY A N 1
ATOM 802 C CA . GLY A 1 97 ? -0.637 -14.646 -24.997 1.00 46.97 97 GLY A CA 1
ATOM 803 C C . GLY A 1 97 ? -0.572 -15.848 -24.040 1.00 46.97 97 GLY A C 1
ATOM 804 O O . GLY A 1 97 ? 0.290 -15.921 -23.177 1.00 46.97 97 GLY A O 1
ATOM 805 N N . ASP A 1 98 ? -1.476 -16.819 -24.208 1.00 37.66 98 ASP A N 1
ATOM 806 C CA . ASP A 1 98 ? -1.429 -18.113 -23.504 1.00 37.66 98 ASP A CA 1
ATOM 807 C C . ASP A 1 98 ? -0.852 -19.182 -24.448 1.00 37.66 98 ASP A C 1
ATOM 809 O O . ASP A 1 98 ? -0.923 -19.038 -25.677 1.00 37.66 98 ASP A O 1
ATOM 813 N N . HIS A 1 99 ? -0.254 -20.225 -23.874 1.00 39.12 99 HIS A N 1
ATOM 814 C CA . HIS A 1 99 ? 0.515 -21.270 -24.551 1.00 39.12 99 HIS A CA 1
ATOM 815 C C . HIS A 1 99 ? -0.209 -21.842 -25.788 1.00 39.12 99 HIS A C 1
ATOM 817 O O . HIS A 1 99 ? -1.067 -22.717 -25.674 1.00 39.12 99 HIS A O 1
ATOM 823 N N . GLY A 1 100 ? 0.162 -21.363 -26.983 1.00 42.78 100 GLY A N 1
ATOM 824 C CA . GLY A 1 100 ? -0.292 -21.901 -28.273 1.00 42.78 100 GLY A CA 1
ATOM 825 C C . GLY A 1 100 ? -0.733 -20.879 -29.329 1.00 42.78 100 GLY A C 1
ATOM 826 O O . GLY A 1 100 ? -0.934 -21.281 -30.466 1.00 42.78 100 GLY A O 1
ATOM 827 N N . PHE A 1 101 ? -0.879 -19.590 -28.988 1.00 38.72 101 PHE A N 1
ATOM 828 C CA . PHE A 1 101 ? -1.209 -18.525 -29.966 1.00 38.72 101 PHE A CA 1
ATOM 829 C C . PHE A 1 101 ? -0.437 -17.203 -29.760 1.00 38.72 101 PHE A C 1
ATOM 831 O O . PHE A 1 101 ? -0.589 -16.273 -30.546 1.00 38.72 101 PHE A O 1
ATOM 838 N N . ALA A 1 102 ? 0.396 -17.112 -28.716 1.00 41.62 102 ALA A N 1
ATOM 839 C CA . ALA A 1 102 ? 1.239 -15.951 -28.396 1.00 41.62 102 ALA A CA 1
ATOM 840 C C . ALA A 1 102 ? 2.384 -15.693 -29.402 1.00 41.62 102 ALA A C 1
ATOM 842 O O . ALA A 1 102 ? 3.101 -14.710 -29.278 1.00 41.62 102 ALA A O 1
ATOM 843 N N . SER A 1 103 ? 2.590 -16.581 -30.374 1.00 44.94 103 SER A N 1
ATOM 844 C CA . SER A 1 103 ? 3.742 -16.578 -31.284 1.00 44.94 103 SER A CA 1
ATOM 845 C C . SER A 1 103 ? 3.699 -15.518 -32.395 1.00 44.94 103 SER A C 1
ATOM 847 O O . SER A 1 103 ? 4.661 -15.408 -33.147 1.00 44.94 103 SER A O 1
ATOM 849 N N . ASP A 1 104 ? 2.608 -14.751 -32.523 1.00 50.19 104 ASP A N 1
ATOM 850 C CA . ASP A 1 104 ? 2.318 -13.993 -33.752 1.00 50.19 104 ASP A CA 1
ATOM 851 C C . ASP A 1 104 ? 2.338 -12.454 -33.589 1.00 50.19 104 ASP A C 1
ATOM 853 O O . ASP A 1 104 ? 2.206 -11.736 -34.584 1.00 50.19 104 ASP A O 1
ATOM 857 N N . ILE A 1 105 ? 2.459 -11.916 -32.364 1.00 56.56 105 ILE A N 1
ATOM 858 C CA . ILE A 1 105 ? 2.567 -10.463 -32.127 1.00 56.56 105 ILE A CA 1
ATOM 859 C C . ILE A 1 105 ? 4.043 -10.072 -32.191 1.00 56.56 105 ILE A C 1
ATOM 861 O O . ILE A 1 105 ? 4.813 -10.341 -31.276 1.00 56.56 105 ILE A O 1
ATOM 865 N N . VAL A 1 106 ? 4.428 -9.447 -33.304 1.00 61.69 106 VAL A N 1
ATOM 866 C CA . VAL A 1 106 ? 5.821 -9.069 -33.595 1.00 61.69 106 VAL A CA 1
ATOM 867 C C . VAL A 1 106 ? 6.127 -7.635 -33.149 1.00 61.69 106 VAL A C 1
ATOM 869 O O . VAL A 1 106 ? 7.267 -7.316 -32.824 1.00 61.69 106 VAL A O 1
ATOM 872 N N . TRP A 1 107 ? 5.111 -6.770 -33.116 1.00 74.31 107 TRP A N 1
ATOM 873 C CA . TRP A 1 107 ? 5.272 -5.346 -32.840 1.00 74.31 107 TRP A CA 1
ATOM 874 C C . TRP A 1 107 ? 4.607 -4.985 -31.513 1.00 74.31 107 TRP A C 1
ATOM 876 O O . TRP A 1 107 ? 3.387 -5.063 -31.378 1.00 74.31 107 TRP A O 1
ATOM 886 N N . ASP A 1 108 ? 5.417 -4.587 -30.539 1.00 80.56 108 ASP A N 1
ATOM 887 C CA . ASP A 1 108 ? 4.959 -4.251 -29.191 1.00 80.56 108 ASP A CA 1
ATOM 888 C C . ASP A 1 108 ? 4.153 -2.937 -29.190 1.00 80.56 108 ASP A C 1
ATOM 890 O O . ASP A 1 108 ? 4.660 -1.873 -29.561 1.00 80.56 108 ASP A O 1
ATOM 894 N N . GLU A 1 109 ? 2.887 -2.991 -28.765 1.00 81.12 109 GLU A N 1
ATOM 895 C CA . GLU A 1 109 ? 2.005 -1.820 -28.721 1.00 81.12 109 GLU A CA 1
ATOM 896 C C . GLU A 1 109 ? 2.442 -0.710 -27.757 1.00 81.12 109 GLU A C 1
ATOM 898 O O . GLU A 1 109 ? 2.009 0.439 -27.914 1.00 81.12 109 GLU A O 1
ATOM 903 N N . TYR A 1 110 ? 3.283 -1.035 -26.774 1.00 79.25 110 TYR A N 1
ATOM 904 C CA . TYR A 1 110 ? 3.866 -0.068 -25.850 1.00 79.25 110 TYR A CA 1
ATOM 905 C C . TYR A 1 110 ? 5.027 0.702 -26.495 1.00 79.25 110 TYR A C 1
ATOM 907 O O . TYR A 1 110 ? 5.318 1.822 -26.078 1.00 79.25 110 TYR A O 1
ATOM 915 N N . GLU A 1 111 ? 5.661 0.139 -27.527 1.00 81.06 111 GLU A N 1
ATOM 916 C CA . GLU A 1 111 ? 6.784 0.762 -28.238 1.00 81.06 111 GLU A CA 1
ATOM 917 C C . GLU A 1 111 ? 6.355 1.452 -29.535 1.00 81.06 111 GLU A C 1
ATOM 919 O O . GLU A 1 111 ? 6.922 2.477 -29.913 1.00 81.06 111 GLU A O 1
ATOM 924 N N . GLN A 1 112 ? 5.346 0.914 -30.225 1.00 88.06 112 GLN A N 1
ATOM 925 C CA . GLN A 1 112 ? 4.911 1.470 -31.499 1.00 88.06 112 GLN A CA 1
ATOM 926 C C . GLN A 1 112 ? 4.171 2.797 -31.311 1.00 88.06 112 GLN A C 1
ATOM 928 O O . GLN A 1 112 ? 3.133 2.868 -30.648 1.00 88.06 112 GLN A O 1
ATOM 933 N N . VAL A 1 113 ? 4.680 3.846 -31.959 1.00 91.44 113 VAL A N 1
ATOM 934 C CA . VAL A 1 113 ? 4.094 5.192 -31.955 1.00 91.44 113 VAL A CA 1
ATOM 935 C C . VAL A 1 113 ? 3.134 5.354 -33.130 1.00 91.44 113 VAL A C 1
ATOM 937 O O . VAL A 1 113 ? 3.476 5.072 -34.275 1.00 91.44 113 VAL A O 1
ATOM 940 N N . LEU A 1 114 ? 1.931 5.867 -32.880 1.00 95.06 114 LEU A N 1
ATOM 941 C CA . LEU A 1 114 ? 0.867 5.998 -33.876 1.00 95.06 114 LEU A CA 1
ATOM 942 C C . LEU A 1 114 ? 1.311 6.744 -35.147 1.00 95.06 114 LEU A C 1
ATOM 944 O O . LEU A 1 114 ? 0.979 6.331 -36.260 1.00 95.06 114 LEU A O 1
ATOM 948 N N . GLY A 1 115 ? 2.053 7.839 -34.985 1.00 94.38 115 GLY A N 1
ATOM 949 C CA . GLY A 1 115 ? 2.550 8.682 -36.073 1.00 94.38 115 GLY A CA 1
ATOM 950 C C . GLY A 1 115 ? 3.577 8.013 -36.986 1.00 94.38 115 GLY A C 1
ATOM 951 O O . GLY A 1 115 ? 3.755 8.474 -38.109 1.00 94.38 115 GLY A O 1
ATOM 952 N N . GLU A 1 116 ? 4.208 6.922 -36.547 1.00 92.88 116 GLU A N 1
ATOM 953 C CA . GLU A 1 116 ? 5.105 6.119 -37.390 1.00 92.88 116 GLU A CA 1
ATOM 954 C C . GLU A 1 116 ? 4.332 5.166 -38.308 1.00 92.88 116 GLU A C 1
ATOM 956 O O . GLU A 1 116 ? 4.866 4.703 -39.308 1.00 92.88 116 GLU A O 1
ATOM 961 N N . TRP A 1 117 ? 3.069 4.874 -37.979 1.00 93.69 117 TRP A N 1
ATOM 962 C CA . TRP A 1 117 ? 2.234 3.910 -38.700 1.00 93.69 117 TRP A CA 1
ATOM 963 C C . TRP A 1 117 ? 1.147 4.566 -39.555 1.00 93.69 117 TRP A C 1
ATOM 965 O O . TRP A 1 117 ? 0.763 4.024 -40.589 1.00 93.69 117 TRP A O 1
ATOM 975 N N . PHE A 1 118 ? 0.637 5.726 -39.136 1.00 94.81 118 PHE A N 1
ATOM 976 C CA . PHE A 1 118 ? -0.373 6.502 -39.859 1.00 94.81 118 PHE A CA 1
ATOM 977 C C . PHE A 1 118 ? 0.250 7.797 -40.390 1.00 94.81 118 PHE A C 1
ATOM 979 O O . PHE A 1 118 ? 0.025 8.879 -39.854 1.00 94.81 118 PHE A O 1
ATOM 986 N N . ILE A 1 119 ? 1.044 7.679 -41.451 1.00 93.31 119 ILE A N 1
ATOM 987 C CA . ILE A 1 119 ? 1.887 8.751 -42.002 1.00 93.31 119 ILE A CA 1
ATOM 988 C C . ILE A 1 119 ? 1.084 9.701 -42.901 1.00 93.31 119 ILE A C 1
ATOM 990 O O . ILE A 1 119 ? 1.430 10.876 -43.056 1.00 93.31 119 ILE A O 1
ATOM 994 N N . HIS A 1 120 ? 0.007 9.220 -43.521 1.00 94.19 120 HIS A N 1
ATOM 995 C CA . HIS A 1 120 ? -0.775 9.948 -44.513 1.00 94.19 120 HIS A CA 1
ATOM 996 C C . HIS A 1 120 ? -2.272 9.945 -44.196 1.00 94.19 120 HIS A C 1
ATOM 998 O O . HIS A 1 120 ? -2.845 8.996 -43.661 1.00 94.19 120 HIS A O 1
ATOM 1004 N N . GLU A 1 121 ? -2.956 11.027 -44.579 1.00 95.06 121 GLU A N 1
ATOM 1005 C CA . GLU A 1 121 ? -4.416 11.032 -44.550 1.00 95.06 121 GLU A CA 1
ATOM 1006 C C . GLU A 1 121 ? -4.959 9.867 -45.382 1.00 95.06 121 GLU A C 1
ATOM 1008 O O . GLU A 1 121 ? -4.545 9.649 -46.523 1.00 95.06 121 GLU A O 1
ATOM 1013 N N . LYS A 1 122 ? -5.970 9.194 -44.829 1.00 95.19 122 LYS A N 1
ATOM 1014 C CA . LYS A 1 122 ? -6.601 7.957 -45.311 1.00 95.19 122 LYS A CA 1
ATOM 1015 C C . LYS A 1 122 ? -5.874 6.664 -44.965 1.00 95.19 122 LYS A C 1
ATOM 1017 O O . LYS A 1 122 ? -6.390 5.612 -45.355 1.00 95.19 122 LYS A O 1
ATOM 1022 N N . ASP A 1 123 ? -4.785 6.715 -44.208 1.00 95.19 123 ASP A N 1
ATOM 1023 C CA . ASP A 1 123 ? -4.210 5.510 -43.620 1.00 95.19 123 ASP A CA 1
ATOM 1024 C C . ASP A 1 123 ? -5.219 4.827 -42.697 1.00 95.19 123 ASP A C 1
ATOM 1026 O O . ASP A 1 123 ? -6.075 5.463 -42.063 1.00 95.19 123 ASP A O 1
ATOM 1030 N N . LYS A 1 124 ? -5.158 3.495 -42.691 1.00 95.19 124 LYS A N 1
ATOM 1031 C CA . LYS A 1 124 ? -6.136 2.641 -42.026 1.00 95.19 124 LYS A CA 1
ATOM 1032 C C . LYS A 1 124 ? -5.462 1.570 -41.197 1.00 95.19 124 LYS A C 1
ATOM 1034 O O . LYS A 1 124 ? -4.546 0.914 -41.674 1.00 95.19 124 LYS A O 1
ATOM 1039 N N . GLY A 1 125 ? -6.048 1.303 -40.041 1.00 93.88 125 GLY A N 1
ATOM 1040 C CA . GLY A 1 125 ? -5.771 0.130 -39.223 1.00 93.88 125 GLY A CA 1
ATOM 1041 C C . GLY A 1 125 ? -7.065 -0.560 -38.815 1.00 93.88 125 GLY A C 1
ATOM 1042 O O . GLY A 1 125 ? -8.169 -0.029 -38.989 1.00 93.88 125 GLY A O 1
ATOM 1043 N N . LEU A 1 126 ? -6.940 -1.762 -38.276 1.00 93.31 126 LEU A N 1
ATOM 1044 C CA . LEU A 1 126 ? -8.053 -2.506 -37.706 1.00 93.31 126 LEU A CA 1
ATOM 1045 C C . LEU A 1 126 ? -7.717 -2.868 -36.268 1.00 93.31 126 LEU A C 1
ATOM 1047 O O . LEU A 1 126 ? -6.749 -3.572 -36.048 1.00 93.31 126 LEU A O 1
ATOM 1051 N N . TYR A 1 127 ? -8.531 -2.433 -35.318 1.00 93.12 127 TYR A N 1
ATOM 1052 C CA . TYR A 1 127 ? -8.436 -2.865 -33.930 1.00 93.12 127 TYR A CA 1
ATOM 1053 C C . TYR A 1 127 ? -9.406 -4.022 -33.684 1.00 93.12 127 TYR A C 1
ATOM 1055 O O . TYR A 1 127 ? -10.594 -3.935 -34.021 1.00 93.12 127 TYR A O 1
ATOM 1063 N N . LEU A 1 128 ? -8.887 -5.118 -33.150 1.00 88.75 128 LEU A N 1
ATOM 1064 C CA . LEU A 1 128 ? -9.603 -6.350 -32.853 1.00 88.75 128 LEU A CA 1
ATOM 1065 C C . LEU A 1 128 ? -9.695 -6.506 -31.338 1.00 88.75 128 LEU A C 1
ATOM 1067 O O . LEU A 1 128 ? -8.698 -6.341 -30.651 1.00 88.75 128 LEU A O 1
ATOM 1071 N N . TYR A 1 129 ? -10.884 -6.827 -30.830 1.00 84.31 129 TYR A N 1
ATOM 1072 C CA . TYR A 1 129 ? -11.132 -7.062 -29.406 1.00 84.31 129 TYR A CA 1
ATOM 1073 C C . TYR A 1 129 ? -11.857 -8.404 -29.228 1.00 84.31 129 TYR A C 1
ATOM 1075 O O . TYR A 1 129 ? -13.014 -8.561 -29.647 1.00 84.31 129 TYR A O 1
ATOM 1083 N N . GLU A 1 130 ? -11.169 -9.385 -28.639 1.00 76.31 130 GLU A N 1
ATOM 1084 C CA . GLU A 1 130 ? -11.527 -10.813 -28.573 1.00 76.31 130 GLU A CA 1
ATOM 1085 C C . GLU A 1 130 ? -12.612 -11.144 -27.530 1.00 76.31 130 GLU A C 1
ATOM 1087 O O . GLU A 1 130 ? -12.541 -12.115 -26.781 1.00 76.31 130 GLU A O 1
ATOM 1092 N N . SER A 1 131 ? -13.674 -10.346 -27.500 1.00 67.19 131 SER A N 1
ATOM 1093 C CA . SER A 1 131 ? -14.904 -10.676 -26.772 1.00 67.19 131 SER A CA 1
ATOM 1094 C C . SER A 1 131 ? -15.674 -11.825 -27.454 1.00 67.19 131 SER A C 1
ATOM 1096 O O . SER A 1 131 ? -15.405 -12.150 -28.616 1.00 67.19 131 SER A O 1
ATOM 1098 N N . PRO A 1 132 ? -16.682 -12.444 -26.804 1.00 55.62 132 PRO A N 1
ATOM 1099 C CA . PRO A 1 132 ? -17.551 -13.438 -27.436 1.00 55.62 132 PRO A CA 1
ATOM 1100 C C . PRO A 1 132 ? -18.238 -12.906 -28.712 1.00 55.62 132 PRO A C 1
ATOM 1102 O O . PRO A 1 132 ? -19.289 -12.264 -28.659 1.00 55.62 132 PRO A O 1
ATOM 1105 N N . GLY A 1 133 ? -17.656 -13.219 -29.876 1.00 65.19 133 GLY A N 1
ATOM 1106 C CA . GLY A 1 133 ? -18.076 -12.730 -31.195 1.00 65.19 133 GLY A CA 1
ATOM 1107 C C . GLY A 1 133 ? -17.083 -11.797 -31.906 1.00 65.19 133 GLY A C 1
ATOM 1108 O O . GLY A 1 133 ? -17.432 -11.325 -32.983 1.00 65.19 133 GLY A O 1
ATOM 1109 N N . THR A 1 134 ? -15.901 -11.556 -31.322 1.00 70.94 134 THR A N 1
ATOM 1110 C CA . THR A 1 134 ? -14.768 -10.737 -31.803 1.00 70.94 134 THR A CA 1
ATOM 1111 C C . THR A 1 134 ? -15.196 -9.426 -32.451 1.00 70.94 134 THR A C 1
ATOM 1113 O O . THR A 1 134 ? -15.542 -9.348 -33.634 1.00 70.94 134 THR A O 1
ATOM 1116 N N . GLN A 1 135 ? -15.139 -8.352 -31.675 1.00 83.00 135 GLN A N 1
ATOM 1117 C CA . GLN A 1 135 ? -15.488 -7.030 -32.171 1.00 83.00 135 GLN A CA 1
ATOM 1118 C C . GLN A 1 135 ? -14.336 -6.440 -32.981 1.00 83.00 135 GLN A C 1
ATOM 1120 O O . GLN A 1 135 ? -13.169 -6.604 -32.637 1.00 83.00 135 GLN A O 1
ATOM 1125 N N . GLN A 1 136 ? -14.676 -5.746 -34.067 1.00 91.19 136 GLN A N 1
ATOM 1126 C CA . GLN A 1 136 ? -13.697 -5.151 -34.973 1.00 91.19 136 GLN A CA 1
ATOM 1127 C C . GLN A 1 136 ? -13.994 -3.671 -35.181 1.00 91.19 136 GLN A C 1
ATOM 1129 O O . GLN A 1 136 ? -15.124 -3.299 -35.524 1.00 91.19 136 GLN A O 1
ATOM 1134 N N . TYR A 1 137 ? -12.965 -2.843 -35.063 1.00 93.81 137 TYR A N 1
ATOM 1135 C CA . TYR A 1 137 ? -13.051 -1.399 -35.203 1.00 93.81 137 TYR A CA 1
ATOM 1136 C C . TYR A 1 137 ? -12.086 -0.922 -36.290 1.00 93.81 137 TYR A C 1
ATOM 1138 O O . TYR A 1 137 ? -10.876 -1.077 -36.171 1.00 93.81 137 TYR A O 1
ATOM 1146 N N . GLU A 1 138 ? -12.611 -0.359 -37.381 1.00 96.56 138 GLU A N 1
ATOM 1147 C CA . GLU A 1 138 ? -11.773 0.286 -38.403 1.00 96.56 138 GLU A CA 1
ATOM 1148 C C . GLU A 1 138 ? -11.310 1.645 -37.873 1.00 96.56 138 GLU A C 1
ATOM 1150 O O . GLU A 1 138 ? -12.149 2.474 -37.516 1.00 96.56 138 GLU A O 1
ATOM 1155 N N . ILE A 1 139 ? -9.998 1.866 -37.855 1.00 97.88 139 ILE A N 1
ATOM 1156 C CA . ILE A 1 139 ? -9.365 3.141 -37.521 1.00 97.88 139 ILE A CA 1
ATOM 1157 C C . ILE A 1 139 ? -8.954 3.799 -38.833 1.00 97.88 139 ILE A C 1
ATOM 1159 O O . ILE A 1 139 ? -8.241 3.196 -39.630 1.00 97.88 139 ILE A O 1
ATOM 1163 N N . LEU A 1 140 ? -9.408 5.025 -39.067 1.00 97.88 140 LEU A N 1
ATOM 1164 C CA . LEU A 1 140 ? -9.083 5.815 -40.251 1.00 97.88 140 LEU A CA 1
ATOM 1165 C C . LEU A 1 140 ? -8.494 7.155 -39.818 1.00 97.88 140 LEU A C 1
ATOM 1167 O O . LEU A 1 140 ? -9.187 7.908 -39.132 1.00 97.88 140 LEU A O 1
ATOM 1171 N N . LEU A 1 141 ? -7.288 7.493 -40.273 1.00 97.62 141 LEU A N 1
ATOM 1172 C CA . LEU A 1 141 ? -6.789 8.866 -40.190 1.00 97.62 141 LEU A CA 1
ATOM 1173 C C . LEU A 1 141 ? -7.550 9.719 -41.215 1.00 97.62 141 LEU A C 1
ATOM 1175 O O . LEU A 1 141 ? -7.252 9.691 -42.406 1.00 97.62 141 LEU A O 1
ATOM 1179 N N . GLU A 1 142 ? -8.603 10.415 -40.776 1.00 96.50 142 GLU A N 1
ATOM 1180 C CA . GLU A 1 142 ? -9.462 11.204 -41.670 1.00 96.50 142 GLU A CA 1
ATOM 1181 C C . GLU A 1 142 ? -8.769 12.488 -42.130 1.00 96.50 142 GLU A C 1
ATOM 1183 O O . GLU A 1 142 ? -8.933 12.874 -43.285 1.00 96.50 142 GLU A O 1
ATOM 1188 N N . GLU A 1 143 ? -8.056 13.158 -41.223 1.00 96.25 143 GLU A N 1
ATOM 1189 C CA . GLU A 1 143 ? -7.491 14.492 -41.447 1.00 96.25 143 GLU A CA 1
ATOM 1190 C C . GLU A 1 143 ? -6.356 14.774 -40.450 1.00 96.25 143 GLU A C 1
ATOM 1192 O O . GLU A 1 143 ? -6.434 14.360 -39.287 1.00 96.25 143 GLU A O 1
ATOM 1197 N N . MET A 1 144 ? -5.334 15.521 -40.874 1.00 96.38 144 MET A N 1
ATOM 1198 C CA . MET A 1 144 ? -4.324 16.092 -39.976 1.00 96.38 144 MET A CA 1
ATOM 1199 C C . MET A 1 144 ? -4.587 17.583 -39.774 1.00 96.38 144 MET A C 1
ATOM 1201 O O . MET A 1 144 ? -4.416 18.393 -40.684 1.00 96.38 144 MET A O 1
ATOM 1205 N N . VAL A 1 145 ? -4.987 17.965 -38.564 1.00 94.25 145 VAL A N 1
ATOM 1206 C CA . VAL A 1 145 ? -5.406 19.339 -38.258 1.00 94.25 145 VAL A CA 1
ATOM 1207 C C . VAL A 1 145 ? -4.315 20.116 -37.506 1.00 94.25 145 VAL A C 1
ATOM 1209 O O . VAL A 1 145 ? -3.489 19.511 -36.812 1.00 94.25 145 VAL A O 1
ATOM 1212 N N . PRO A 1 146 ? -4.278 21.460 -37.610 1.00 94.25 146 PRO A N 1
ATOM 1213 C CA . PRO A 1 146 ? -3.409 22.283 -36.773 1.00 94.25 146 PRO A CA 1
ATOM 1214 C C . PRO A 1 146 ? -3.666 22.036 -35.284 1.00 94.25 146 PRO A C 1
ATOM 1216 O O . PRO A 1 146 ? -4.796 21.756 -34.883 1.00 94.25 146 PRO A O 1
ATOM 1219 N N . VAL A 1 147 ? -2.613 22.152 -34.474 1.00 91.88 147 VAL A N 1
ATOM 1220 C CA . VAL A 1 147 ? -2.726 22.052 -33.014 1.00 91.88 147 VAL A CA 1
ATOM 1221 C C . VAL A 1 147 ? -3.552 23.235 -32.511 1.00 91.88 147 VAL A C 1
ATOM 1223 O O . VAL A 1 147 ? -3.255 24.382 -32.841 1.00 91.88 147 VAL A O 1
ATOM 1226 N N . ASP A 1 148 ? -4.586 22.946 -31.728 1.00 89.50 148 ASP A N 1
ATOM 1227 C CA . ASP A 1 148 ? -5.293 23.942 -30.924 1.00 89.50 148 ASP A CA 1
ATOM 1228 C C . ASP A 1 148 ? -4.753 23.876 -29.495 1.00 89.50 148 ASP A C 1
ATOM 1230 O O . ASP A 1 148 ? -5.040 22.920 -28.777 1.00 89.50 148 ASP A O 1
ATOM 1234 N N . GLU A 1 149 ? -3.955 24.874 -29.108 1.00 84.50 149 GLU A N 1
ATOM 1235 C CA . GLU A 1 149 ? -3.317 24.969 -27.784 1.00 84.50 149 GLU A CA 1
ATOM 1236 C C . GLU A 1 149 ? -4.331 25.130 -26.636 1.00 84.50 149 GLU A C 1
ATOM 1238 O O . GLU A 1 149 ? -3.969 25.002 -25.471 1.00 84.50 149 GLU A O 1
ATOM 1243 N N . THR A 1 150 ? -5.606 25.409 -26.936 1.00 83.62 150 THR A N 1
ATOM 1244 C CA . THR A 1 150 ? -6.665 25.533 -25.919 1.00 83.62 150 THR A CA 1
ATOM 1245 C C . THR A 1 150 ? -7.347 24.205 -25.584 1.00 83.62 150 THR A C 1
ATOM 1247 O O . THR A 1 150 ? -8.186 24.149 -24.682 1.00 83.62 150 THR A O 1
ATOM 1250 N N . VAL A 1 151 ? -7.007 23.137 -26.307 1.00 83.31 151 VAL A N 1
ATOM 1251 C CA . VAL A 1 151 ? -7.621 21.815 -26.187 1.00 83.31 151 VAL A CA 1
ATOM 1252 C C . VAL A 1 151 ? -6.610 20.828 -25.616 1.00 83.31 151 VAL A C 1
ATOM 1254 O O . VAL A 1 151 ? -5.511 20.683 -26.140 1.00 83.31 151 VAL A O 1
ATOM 1257 N N . ILE A 1 152 ? -7.019 20.106 -24.574 1.00 84.94 152 ILE A N 1
ATOM 1258 C CA . ILE A 1 152 ? -6.286 18.947 -24.056 1.00 84.94 152 ILE A CA 1
ATOM 1259 C C . ILE A 1 152 ? -6.719 17.724 -24.870 1.00 84.94 152 ILE A C 1
ATOM 1261 O O . ILE A 1 152 ? -7.916 17.449 -24.986 1.00 84.94 152 ILE A O 1
ATOM 1265 N N . TYR A 1 153 ? -5.753 17.023 -25.458 1.00 88.19 153 TYR A N 1
ATOM 1266 C CA . TYR A 1 153 ? -5.977 15.792 -26.213 1.00 88.19 153 TYR A CA 1
ATOM 1267 C C . TYR A 1 153 ? -5.779 14.563 -25.302 1.00 88.19 153 TYR A C 1
ATOM 1269 O O . TYR A 1 153 ? -4.996 14.634 -24.353 1.00 88.19 153 TYR A O 1
ATOM 1277 N N . PRO A 1 154 ? -6.446 13.429 -25.583 1.00 94.31 154 PRO A N 1
ATOM 1278 C CA . PRO A 1 154 ? -7.408 13.202 -26.664 1.00 94.31 154 PRO A CA 1
ATOM 1279 C C . PRO A 1 154 ? -8.791 13.838 -26.433 1.00 94.31 154 PRO A C 1
ATOM 1281 O O . PRO A 1 154 ? -9.231 14.029 -25.306 1.00 94.31 154 PRO A O 1
ATOM 1284 N N . ILE A 1 155 ? -9.519 14.126 -27.520 1.00 94.88 155 ILE A N 1
ATOM 1285 C CA . ILE A 1 155 ? -10.899 14.645 -27.457 1.00 94.88 155 ILE A CA 1
ATOM 1286 C C . ILE A 1 155 ? -11.803 14.013 -28.524 1.00 94.88 155 ILE A C 1
ATOM 1288 O O . ILE A 1 155 ? -11.462 13.944 -29.705 1.00 94.88 155 ILE A O 1
ATOM 1292 N N . CYS A 1 156 ? -13.003 13.594 -28.136 1.00 95.31 156 CYS A N 1
ATOM 1293 C CA . CYS A 1 156 ? -14.091 13.209 -29.024 1.00 95.31 156 CYS A CA 1
ATOM 1294 C C . CYS A 1 156 ? -14.800 14.443 -29.593 1.00 95.31 156 CYS A C 1
ATOM 1296 O O . CYS A 1 156 ? -15.523 15.158 -28.898 1.00 95.31 156 CYS A O 1
ATOM 1298 N N . VAL A 1 157 ? -14.638 14.690 -30.893 1.00 95.62 157 VAL A N 1
ATOM 1299 C CA . VAL A 1 157 ? -15.289 15.826 -31.564 1.00 95.62 157 VAL A CA 1
ATOM 1300 C C . VAL A 1 157 ? -16.697 15.497 -32.044 1.00 95.62 157 VAL A C 1
ATOM 1302 O O . VAL A 1 157 ? -17.532 16.393 -32.165 1.00 95.62 157 VAL A O 1
ATOM 1305 N N . LYS A 1 158 ? -16.966 14.224 -32.365 1.00 95.50 158 LYS A N 1
ATOM 1306 C CA . LYS A 1 158 ? -18.285 13.730 -32.785 1.00 95.50 158 LYS A CA 1
ATOM 1307 C C . LYS A 1 158 ? -18.424 12.248 -32.452 1.00 95.50 158 LYS A C 1
ATOM 1309 O O . LYS A 1 158 ? -17.516 11.471 -32.736 1.00 95.50 158 LYS A O 1
ATOM 1314 N N . ALA A 1 159 ? -19.602 11.846 -31.997 1.00 93.31 159 ALA A N 1
ATOM 1315 C CA . ALA A 1 159 ? -19.986 10.448 -31.854 1.00 93.31 159 ALA A CA 1
ATOM 1316 C C . ALA A 1 159 ? -21.235 10.148 -32.690 1.00 93.31 159 ALA A C 1
ATOM 1318 O O . ALA A 1 159 ? -21.948 11.054 -33.127 1.00 93.31 159 ALA A O 1
ATOM 1319 N N . ARG A 1 160 ? -21.477 8.865 -32.949 1.00 92.69 160 ARG A N 1
ATOM 1320 C CA . ARG A 1 160 ? -22.713 8.377 -33.550 1.00 92.69 160 ARG A CA 1
ATOM 1321 C C . ARG A 1 160 ? -23.117 7.067 -32.906 1.00 92.69 160 ARG A C 1
ATOM 1323 O O . ARG A 1 160 ? -22.366 6.100 -33.052 1.00 92.69 160 ARG A O 1
ATOM 1330 N N . LYS A 1 161 ? -24.323 7.046 -32.326 1.00 87.56 161 LYS A N 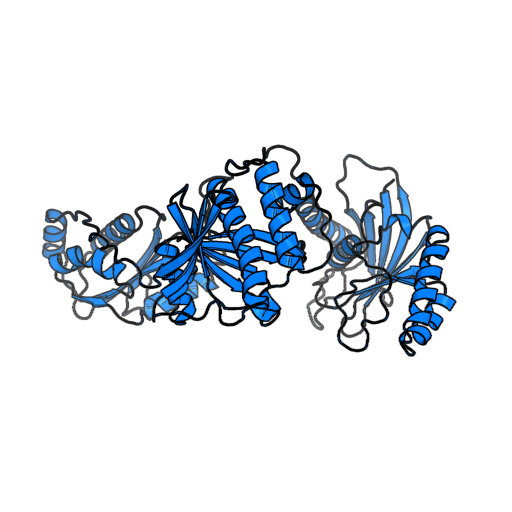1
ATOM 1331 C CA . LYS A 1 161 ? -24.959 5.893 -31.664 1.00 87.56 161 LYS A CA 1
ATOM 1332 C C . LYS A 1 161 ? -24.156 5.325 -30.487 1.00 87.56 161 LYS A C 1
ATOM 1334 O O . LYS A 1 161 ? -22.925 5.360 -30.466 1.00 87.56 161 LYS A O 1
ATOM 1339 N N . GLU A 1 162 ? -24.868 4.789 -29.505 1.00 82.00 162 GLU A N 1
ATOM 1340 C CA . GLU A 1 162 ? -24.250 4.106 -28.370 1.00 82.00 162 GLU A CA 1
ATOM 1341 C C . GLU A 1 162 ? -23.501 2.858 -28.847 1.00 82.00 162 GLU A C 1
ATOM 1343 O O . GLU A 1 162 ? -23.921 2.213 -29.815 1.00 82.00 162 GLU A O 1
ATOM 1348 N N . ALA A 1 163 ? -22.374 2.542 -28.210 1.00 80.12 163 ALA A N 1
ATOM 1349 C CA . ALA A 1 163 ? -21.741 1.249 -28.438 1.00 80.12 163 ALA A CA 1
ATOM 1350 C C . ALA A 1 163 ? -22.618 0.153 -27.804 1.00 80.12 163 ALA A C 1
ATOM 1352 O O . ALA A 1 163 ? -23.185 0.380 -26.737 1.00 80.12 163 ALA A O 1
ATOM 1353 N N . PRO A 1 164 ? -22.766 -1.029 -28.429 1.00 69.12 164 PRO A N 1
ATOM 1354 C CA . PRO A 1 164 ? -23.561 -2.091 -27.829 1.00 69.12 164 PRO A CA 1
ATOM 1355 C C . PRO A 1 164 ? -22.936 -2.495 -26.486 1.00 69.12 164 PRO A C 1
ATOM 1357 O O . PRO A 1 164 ? -21.699 -2.536 -26.401 1.00 69.12 164 PRO A O 1
ATOM 1360 N N . PRO A 1 165 ? -23.753 -2.802 -25.463 1.00 64.12 165 PRO A N 1
ATOM 1361 C CA . PRO A 1 165 ? -23.248 -3.201 -24.160 1.00 64.12 165 PRO A CA 1
ATOM 1362 C C . PRO A 1 165 ? -22.426 -4.486 -24.273 1.00 64.12 165 PRO A C 1
ATOM 1364 O O . PRO A 1 165 ? -22.742 -5.386 -25.054 1.00 64.12 165 PRO A O 1
ATOM 1367 N N . GLU A 1 166 ? -21.360 -4.567 -23.483 1.00 60.34 166 GLU A N 1
ATOM 1368 C CA . GLU A 1 166 ? -20.458 -5.724 -23.466 1.00 60.34 166 GLU A CA 1
ATOM 1369 C C . GLU A 1 166 ? -21.156 -6.978 -22.903 1.00 60.34 166 GLU A C 1
ATOM 1371 O O . GLU A 1 166 ? -20.912 -8.097 -23.357 1.00 60.34 166 GLU A O 1
ATOM 1376 N N . ILE A 1 167 ? -22.125 -6.783 -21.999 1.00 52.84 167 ILE A N 1
ATOM 1377 C CA . ILE A 1 167 ? -22.985 -7.835 -21.445 1.00 52.84 167 ILE A CA 1
ATOM 1378 C C . ILE A 1 167 ? -24.256 -7.985 -22.295 1.00 52.84 167 ILE A C 1
ATOM 1380 O O . ILE A 1 167 ? -25.068 -7.063 -22.417 1.00 52.84 167 ILE A O 1
ATOM 1384 N N . LYS A 1 168 ? -24.483 -9.188 -22.841 1.00 53.56 168 LYS A N 1
ATOM 1385 C CA . LYS A 1 168 ? -25.715 -9.519 -23.578 1.00 53.56 168 LYS A CA 1
ATOM 1386 C C . LYS A 1 168 ? -26.950 -9.379 -22.681 1.00 53.56 168 LYS A C 1
ATOM 1388 O O . LYS A 1 168 ? -27.072 -10.088 -21.688 1.00 53.56 168 LYS A O 1
ATOM 1393 N N . GLY A 1 169 ? -27.901 -8.541 -23.097 1.00 44.50 169 GLY A N 1
ATOM 1394 C CA . GLY A 1 169 ? -29.186 -8.347 -22.413 1.00 44.50 169 GLY A CA 1
ATOM 1395 C C . GLY A 1 169 ? -29.255 -7.125 -21.494 1.00 44.50 169 GLY A C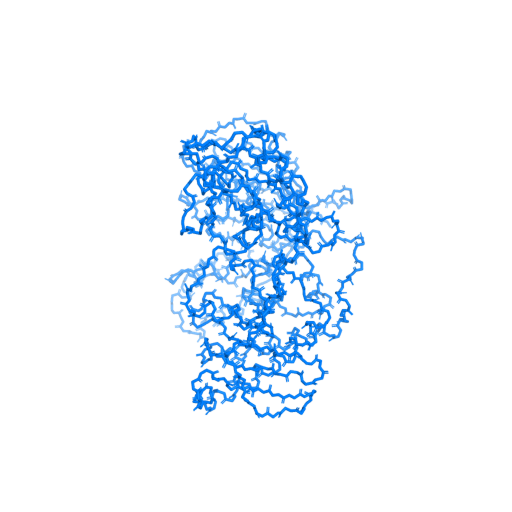 1
ATOM 1396 O O . GLY A 1 169 ? -30.303 -6.903 -20.891 1.00 44.50 169 GLY A O 1
ATOM 1397 N N . ALA A 1 170 ? -28.185 -6.328 -21.403 1.00 48.50 170 ALA A N 1
ATOM 1398 C CA . ALA A 1 170 ? -28.242 -5.017 -20.764 1.00 48.50 170 ALA A CA 1
ATOM 1399 C C . ALA A 1 170 ? -29.191 -4.068 -21.522 1.00 48.50 170 ALA A C 1
ATOM 1401 O O . ALA A 1 170 ? -29.402 -4.207 -22.729 1.00 48.50 170 ALA A O 1
ATOM 1402 N N . ILE A 1 171 ? -29.788 -3.120 -20.796 1.00 48.50 171 ILE A N 1
ATOM 1403 C CA . ILE A 1 171 ? -30.745 -2.157 -21.350 1.00 48.50 171 ILE A CA 1
ATOM 1404 C C . ILE A 1 171 ? -29.994 -1.191 -22.272 1.00 48.50 171 ILE A C 1
ATOM 1406 O O . ILE A 1 171 ? -29.080 -0.495 -21.840 1.00 48.50 171 ILE A O 1
ATOM 1410 N N . GLU A 1 172 ? -30.387 -1.150 -23.543 1.00 55.53 172 GLU A N 1
ATOM 1411 C CA . GLU A 1 172 ? -29.886 -0.177 -24.513 1.00 55.53 172 GLU A CA 1
ATOM 1412 C C . GLU A 1 172 ? -30.723 1.106 -24.411 1.00 55.53 172 GLU A C 1
ATOM 1414 O O . GLU A 1 172 ? -31.866 1.151 -24.873 1.00 55.53 172 GLU A O 1
ATOM 1419 N N . GLU A 1 173 ? -30.173 2.153 -23.797 1.00 59.38 173 GLU A N 1
ATOM 1420 C CA . GLU A 1 173 ? -30.790 3.481 -23.807 1.00 59.38 173 GLU A CA 1
ATOM 1421 C C . GLU A 1 173 ? -30.324 4.281 -25.029 1.00 59.38 173 GLU A C 1
ATOM 1423 O O . GLU A 1 173 ? -29.132 4.435 -25.296 1.00 59.38 173 GLU A O 1
ATOM 1428 N N . GLU A 1 174 ? -31.276 4.798 -25.810 1.00 68.56 174 GLU A N 1
ATOM 1429 C CA . GLU A 1 174 ? -30.966 5.614 -26.983 1.00 68.56 174 GLU A CA 1
ATOM 1430 C C . GLU A 1 174 ? -30.701 7.065 -26.564 1.00 68.56 174 GLU A C 1
ATOM 1432 O O . GLU A 1 174 ? -31.628 7.838 -26.323 1.00 68.56 174 GLU A O 1
ATOM 1437 N N . ARG A 1 175 ? -29.418 7.432 -26.500 1.00 76.88 175 ARG A N 1
ATOM 1438 C CA . ARG A 1 175 ? -28.951 8.783 -26.157 1.00 76.88 175 ARG A CA 1
ATOM 1439 C C . ARG A 1 175 ? -28.640 9.618 -27.396 1.00 76.88 175 ARG A C 1
ATOM 1441 O O . ARG A 1 175 ? -28.412 9.086 -28.490 1.00 76.88 175 ARG A O 1
ATOM 1448 N N . ALA A 1 176 ? -28.636 10.943 -27.249 1.00 85.81 176 ALA A N 1
ATOM 1449 C CA . ALA A 1 176 ? -28.294 11.831 -28.355 1.00 85.81 176 ALA A CA 1
ATOM 1450 C C . ALA A 1 176 ? -26.788 11.768 -28.664 1.00 85.81 176 ALA A C 1
ATOM 1452 O O . ALA A 1 176 ? -25.955 11.769 -27.766 1.00 85.81 176 ALA A O 1
ATOM 1453 N N . ASP A 1 177 ? -26.413 11.814 -29.947 1.00 89.12 177 ASP A N 1
ATOM 1454 C CA . ASP A 1 177 ? -25.005 11.764 -30.393 1.00 89.12 177 ASP A CA 1
ATOM 1455 C C . ASP A 1 177 ? -24.093 12.815 -29.717 1.00 89.12 177 ASP A C 1
ATOM 1457 O O . ASP A 1 177 ? -22.888 12.606 -29.585 1.00 89.12 177 ASP A O 1
ATOM 1461 N N . GLN A 1 178 ? -24.660 13.959 -29.316 1.00 86.81 178 GLN A N 1
ATOM 1462 C CA . GLN A 1 178 ? -23.939 15.020 -28.607 1.00 86.81 178 GLN A CA 1
ATOM 1463 C C . GLN A 1 178 ? -23.642 14.657 -27.149 1.00 86.81 178 GLN A C 1
ATOM 1465 O O . GLN A 1 178 ? -22.546 14.954 -26.687 1.00 86.81 178 GLN A O 1
ATOM 1470 N N . GLU A 1 179 ? -24.579 14.006 -26.458 1.00 83.69 179 GLU A N 1
ATOM 1471 C CA . GLU A 1 179 ? -24.411 13.545 -25.072 1.00 83.69 179 GLU A CA 1
ATOM 1472 C C . GLU A 1 179 ? -23.335 12.457 -25.016 1.00 83.69 179 GLU A C 1
ATOM 1474 O O . GLU A 1 179 ? -22.402 12.551 -24.231 1.00 83.69 179 GLU A O 1
ATOM 1479 N N . ILE A 1 180 ? -23.363 11.515 -25.965 1.00 82.94 180 ILE A N 1
ATOM 1480 C CA . ILE A 1 180 ? -22.341 10.463 -26.088 1.00 82.94 180 ILE A CA 1
ATOM 1481 C C . ILE A 1 180 ? -20.936 11.069 -26.230 1.00 82.94 180 ILE A C 1
ATOM 1483 O O . ILE A 1 180 ? -19.989 10.621 -25.593 1.00 82.94 180 ILE A O 1
ATOM 1487 N N . ALA A 1 181 ? -20.777 12.099 -27.068 1.00 87.50 181 ALA A N 1
ATOM 1488 C CA . ALA A 1 181 ? -19.482 12.758 -27.227 1.00 87.50 181 ALA A CA 1
ATOM 1489 C C . ALA A 1 181 ? -19.050 13.527 -25.964 1.00 87.50 181 ALA A C 1
ATOM 1491 O O . ALA A 1 181 ? -17.854 13.643 -25.710 1.00 87.50 181 ALA A O 1
ATOM 1492 N N . GLN A 1 182 ? -19.996 14.069 -25.191 1.00 80.81 182 GLN A N 1
ATOM 1493 C CA . GLN A 1 182 ? -19.711 14.762 -23.932 1.00 80.81 182 GLN A CA 1
ATOM 1494 C C . GLN A 1 182 ? -19.241 13.794 -22.848 1.00 80.81 182 GLN A C 1
ATOM 1496 O O . GLN A 1 182 ? -18.224 14.080 -22.224 1.00 80.81 182 GLN A O 1
ATOM 1501 N N . ASP A 1 183 ? -19.910 12.652 -22.692 1.00 74.56 183 ASP A N 1
ATOM 1502 C CA . ASP A 1 183 ? -19.528 11.614 -21.727 1.00 74.56 183 ASP A CA 1
ATOM 1503 C C . ASP A 1 183 ? -18.139 11.056 -22.048 1.00 74.56 183 ASP A C 1
ATOM 1505 O O . ASP A 1 183 ? -17.252 11.070 -21.202 1.00 74.56 183 ASP A O 1
ATOM 1509 N N . ILE A 1 184 ? -17.885 10.717 -23.317 1.00 84.62 184 ILE A N 1
ATOM 1510 C CA . ILE A 1 184 ? -16.551 10.274 -23.749 1.00 84.62 184 ILE A CA 1
ATOM 1511 C C . ILE A 1 184 ? -15.496 11.338 -23.428 1.00 84.62 184 ILE A C 1
ATOM 1513 O O . ILE A 1 184 ? -14.397 11.007 -23.008 1.00 84.62 184 ILE A O 1
ATOM 1517 N N . ASN A 1 185 ? -15.801 12.624 -23.614 1.00 86.44 185 ASN A N 1
ATOM 1518 C CA . ASN A 1 185 ? -14.861 13.694 -23.274 1.00 86.44 185 ASN A CA 1
ATOM 1519 C C . ASN A 1 185 ? -14.657 13.872 -21.770 1.00 86.44 185 ASN A C 1
ATOM 1521 O O . ASN A 1 185 ? -13.594 14.341 -21.374 1.00 86.44 185 ASN A O 1
ATOM 1525 N N . HIS A 1 186 ? -15.652 13.554 -20.945 1.00 74.00 186 HIS A N 1
ATOM 1526 C CA . HIS A 1 186 ? -15.489 13.535 -19.498 1.00 74.00 186 HIS A CA 1
ATOM 1527 C C . HIS A 1 186 ? -14.476 12.456 -19.099 1.00 74.00 186 HIS A C 1
ATOM 1529 O O . HIS A 1 186 ? -13.495 12.761 -18.422 1.00 74.00 186 HIS A O 1
ATOM 1535 N N . ASP A 1 187 ? -14.642 11.247 -19.630 1.00 76.12 187 ASP A N 1
ATOM 1536 C CA . ASP A 1 187 ? -13.774 10.110 -19.322 1.00 76.12 187 ASP A CA 1
ATOM 1537 C C . ASP A 1 187 ? -12.367 10.271 -19.918 1.00 76.12 187 ASP A C 1
ATOM 1539 O O . ASP A 1 187 ? -11.367 10.016 -19.250 1.00 76.12 187 ASP A O 1
ATOM 1543 N N . LEU A 1 188 ? -12.258 10.779 -21.152 1.00 83.38 188 LEU A N 1
ATOM 1544 C CA . LEU A 1 188 ? -10.963 11.080 -21.773 1.00 83.38 188 LEU A CA 1
ATOM 1545 C C . LEU A 1 188 ? -10.209 12.187 -21.030 1.00 83.38 188 LEU A C 1
ATOM 1547 O O . LEU A 1 188 ? -8.988 12.124 -20.953 1.00 83.38 188 LEU A O 1
ATOM 1551 N N . ARG A 1 189 ? -10.901 13.184 -20.457 1.00 79.06 189 ARG A N 1
ATOM 1552 C CA . ARG A 1 189 ? -10.246 14.204 -19.621 1.00 79.06 189 ARG A CA 1
ATOM 1553 C C . ARG A 1 189 ? -9.676 13.601 -18.356 1.00 79.06 189 ARG A C 1
ATOM 1555 O O . ARG A 1 189 ? -8.540 13.911 -18.035 1.00 79.06 189 ARG A O 1
ATOM 1562 N N . ARG A 1 190 ? -10.424 12.722 -17.690 1.00 70.88 190 ARG A N 1
ATOM 1563 C CA . ARG A 1 190 ? -9.918 11.988 -16.531 1.00 70.88 190 ARG A CA 1
ATOM 1564 C C . ARG A 1 190 ? -8.677 11.170 -16.904 1.00 70.88 190 ARG A C 1
ATOM 1566 O O . ARG A 1 190 ? -7.671 11.273 -16.217 1.00 70.88 190 ARG A O 1
ATOM 1573 N N . MET A 1 191 ? -8.702 10.469 -18.042 1.00 77.62 191 MET A N 1
ATOM 1574 C CA . MET A 1 191 ? -7.529 9.760 -18.575 1.00 77.62 191 MET A CA 1
ATOM 1575 C C . MET A 1 191 ? -6.343 10.712 -18.822 1.00 77.62 191 MET A C 1
ATOM 1577 O O . MET A 1 191 ? -5.214 10.399 -18.458 1.00 77.62 191 MET A O 1
ATOM 1581 N N . SER A 1 192 ? -6.576 11.884 -19.421 1.00 73.31 192 SER A N 1
ATOM 1582 C CA . SER A 1 192 ? -5.535 12.898 -19.635 1.00 73.31 192 SER A CA 1
ATOM 1583 C C . SER A 1 192 ? -5.016 13.501 -18.330 1.00 73.31 192 SER A C 1
ATOM 1585 O O . SER A 1 192 ? -3.831 13.774 -18.236 1.00 73.31 192 SER A O 1
ATOM 1587 N N . GLU A 1 193 ? -5.865 13.725 -17.329 1.00 67.62 193 GLU A N 1
ATOM 1588 C CA . GLU A 1 193 ? -5.485 14.236 -16.004 1.00 67.62 193 GLU A CA 1
ATOM 1589 C C . GLU A 1 193 ? -4.695 13.191 -15.206 1.00 67.62 193 GLU A C 1
ATOM 1591 O O . GLU A 1 193 ? -3.764 13.532 -14.478 1.00 67.62 193 GLU A O 1
ATOM 1596 N N . GLU A 1 194 ? -5.018 11.908 -15.366 1.00 56.91 194 GLU A N 1
ATOM 1597 C CA . GLU A 1 194 ? -4.224 10.784 -14.862 1.00 56.91 194 GLU A CA 1
ATOM 1598 C C . GLU A 1 194 ? -2.838 10.742 -15.532 1.00 56.91 194 GLU A C 1
ATOM 1600 O O . GLU A 1 194 ? -1.848 10.516 -14.842 1.00 56.91 194 GLU A O 1
ATOM 1605 N N . LEU A 1 195 ? -2.753 11.043 -16.834 1.00 52.25 195 LEU A N 1
ATOM 1606 C CA . LEU A 1 195 ? -1.519 10.990 -17.635 1.00 52.25 195 LEU A CA 1
ATOM 1607 C C . LEU A 1 195 ? -0.703 12.298 -17.675 1.00 52.25 195 LEU A C 1
ATOM 1609 O O . LEU A 1 195 ? 0.442 12.278 -18.122 1.00 52.25 195 LEU A O 1
ATOM 1613 N N . GLN A 1 196 ? -1.257 13.439 -17.253 1.00 48.44 196 GLN A N 1
ATOM 1614 C CA . GLN A 1 196 ? -0.519 14.703 -17.183 1.00 48.44 196 GLN A CA 1
ATOM 1615 C C . GLN A 1 196 ? 0.463 14.677 -16.003 1.00 48.44 196 GLN A C 1
ATOM 1617 O O . GLN A 1 196 ? 0.042 14.405 -14.870 1.00 48.44 196 GLN A O 1
ATOM 1622 N N . PRO A 1 197 ? 1.739 15.048 -16.218 1.00 43.78 197 PRO A N 1
ATOM 1623 C CA . PRO A 1 197 ? 2.600 15.454 -15.118 1.00 43.78 197 PRO A CA 1
ATOM 1624 C C . PRO A 1 197 ? 1.973 16.700 -14.478 1.00 43.78 197 PRO A C 1
ATOM 1626 O O . PRO A 1 197 ? 1.652 17.653 -15.190 1.00 43.78 197 PRO A O 1
ATOM 1629 N N . GLU A 1 198 ? 1.784 16.726 -13.154 1.00 39.47 198 GLU A N 1
ATOM 1630 C CA . GLU A 1 198 ? 1.363 17.936 -12.429 1.00 39.47 198 GLU A CA 1
ATOM 1631 C C . GLU A 1 198 ? 2.494 18.985 -12.470 1.00 39.47 198 GLU A C 1
ATOM 1633 O O . GLU A 1 198 ? 3.195 19.238 -11.492 1.00 39.47 198 GLU A O 1
ATOM 1638 N N . SER A 1 199 ? 2.700 19.624 -13.622 1.00 42.03 199 SER A N 1
ATOM 1639 C CA . SER A 1 199 ? 3.679 20.692 -13.797 1.00 42.03 199 SER A CA 1
ATOM 1640 C C . SER A 1 199 ? 3.134 22.018 -13.246 1.00 42.03 199 SER A C 1
ATOM 1642 O O . SER A 1 199 ? 2.811 22.931 -13.999 1.00 42.03 199 SER A O 1
ATOM 1644 N N . ASP A 1 200 ? 2.958 22.102 -11.927 1.00 33.31 200 ASP A N 1
ATOM 1645 C CA . ASP A 1 200 ? 3.408 23.237 -11.113 1.00 33.31 200 ASP A CA 1
ATOM 1646 C C . ASP A 1 200 ? 3.087 22.991 -9.628 1.00 33.31 200 ASP A C 1
ATOM 1648 O O . ASP A 1 200 ? 1.936 23.027 -9.192 1.00 33.31 200 ASP A O 1
ATOM 1652 N N . ARG A 1 201 ? 4.169 22.858 -8.847 1.00 33.44 201 ARG A N 1
ATOM 1653 C CA . ARG A 1 201 ? 4.263 22.637 -7.390 1.00 33.44 201 ARG A CA 1
ATOM 1654 C C . ARG A 1 201 ? 4.008 21.218 -6.888 1.00 33.44 201 ARG A C 1
ATOM 1656 O O . ARG A 1 201 ? 3.156 21.010 -6.034 1.00 33.44 201 ARG A O 1
ATOM 1663 N N . PHE A 1 202 ? 4.961 20.351 -7.177 1.00 33.78 202 PHE A N 1
ATOM 1664 C CA . PHE A 1 202 ? 5.739 19.780 -6.088 1.00 33.78 202 PHE A CA 1
ATOM 1665 C C . PHE A 1 202 ? 7.208 20.069 -6.403 1.00 33.78 202 PHE A C 1
ATOM 1667 O O . PHE A 1 202 ? 7.744 19.611 -7.406 1.00 33.78 202 PHE A O 1
ATOM 1674 N N . GLN A 1 203 ? 7.896 20.841 -5.550 1.00 33.47 203 GLN A N 1
ATOM 1675 C CA . GLN A 1 203 ? 9.249 20.374 -5.252 1.00 33.47 203 GLN A CA 1
ATOM 1676 C C . GLN A 1 203 ? 9.003 18.943 -4.801 1.00 33.47 203 GLN A C 1
ATOM 1678 O O . GLN A 1 203 ? 8.152 18.764 -3.926 1.00 33.47 203 GLN A O 1
ATOM 1683 N N . LEU A 1 204 ? 9.630 17.954 -5.439 1.00 38.16 204 LEU A N 1
ATOM 1684 C CA . LEU A 1 204 ? 9.797 16.673 -4.784 1.00 38.16 204 LEU A CA 1
ATOM 1685 C C . LEU A 1 204 ? 10.391 17.027 -3.421 1.00 38.16 204 LEU A C 1
ATOM 1687 O O . LEU A 1 204 ? 11.590 17.248 -3.275 1.00 38.16 204 LEU A O 1
ATOM 1691 N N . GLU A 1 205 ? 9.533 17.114 -2.411 1.00 39.12 205 GLU A N 1
ATOM 1692 C CA . GLU A 1 205 ? 9.862 16.625 -1.100 1.00 39.12 205 GLU A CA 1
ATOM 1693 C C . GLU A 1 205 ? 10.055 15.126 -1.357 1.00 39.12 205 GLU A C 1
ATOM 1695 O O . GLU A 1 205 ? 9.206 14.280 -1.094 1.00 39.12 205 GLU A O 1
ATOM 1700 N N . THR A 1 206 ? 11.199 14.787 -1.973 1.00 44.16 206 THR A N 1
ATOM 1701 C CA . THR A 1 206 ? 11.952 13.655 -1.485 1.00 44.16 206 THR A CA 1
ATOM 1702 C C . THR A 1 206 ? 11.957 13.883 0.014 1.00 44.16 206 THR A C 1
ATOM 1704 O O . THR A 1 206 ? 12.238 15.001 0.450 1.00 44.16 206 THR A O 1
ATOM 1707 N N . ASP A 1 207 ? 11.516 12.910 0.796 1.00 53.75 207 ASP A N 1
ATOM 1708 C CA . ASP A 1 207 ? 11.371 13.029 2.247 1.00 53.75 207 ASP A CA 1
ATOM 1709 C C . ASP A 1 207 ? 12.768 13.197 2.912 1.00 53.75 207 ASP A C 1
ATOM 1711 O O . ASP A 1 207 ? 13.254 12.350 3.657 1.00 53.75 207 ASP A O 1
ATOM 1715 N N . GLY A 1 208 ? 13.480 14.274 2.568 1.00 68.38 208 GLY A N 1
ATOM 1716 C CA . GLY A 1 208 ? 14.882 14.597 2.792 1.00 68.38 208 GLY A CA 1
ATOM 1717 C C . GLY A 1 208 ? 15.906 14.088 1.759 1.00 68.38 208 GLY A C 1
ATOM 1718 O O . GLY A 1 208 ? 17.017 14.621 1.759 1.00 68.38 208 GLY A O 1
ATOM 1719 N N . ALA A 1 209 ? 15.615 13.062 0.945 1.00 85.50 209 ALA A N 1
ATOM 1720 C CA . ALA A 1 209 ? 16.650 12.312 0.204 1.00 85.50 209 ALA A CA 1
ATOM 1721 C C . ALA A 1 209 ? 17.142 13.003 -1.079 1.00 85.50 209 ALA A C 1
ATOM 1723 O O . ALA A 1 209 ? 16.366 13.635 -1.789 1.00 85.50 209 ALA A O 1
ATOM 1724 N N . THR A 1 210 ? 18.421 12.888 -1.427 1.00 89.56 210 THR A N 1
ATOM 1725 C CA . THR A 1 210 ? 18.929 13.459 -2.689 1.00 89.56 210 THR A CA 1
ATOM 1726 C C . THR A 1 210 ? 18.635 12.545 -3.884 1.00 89.56 210 THR A C 1
ATOM 1728 O O . THR A 1 210 ? 18.448 11.340 -3.720 1.00 89.56 210 THR A O 1
ATOM 1731 N N . LEU A 1 211 ? 18.635 13.095 -5.106 1.00 86.88 211 LEU A N 1
ATOM 1732 C CA . LEU A 1 211 ? 18.530 12.279 -6.325 1.00 86.88 211 LEU A CA 1
ATOM 1733 C C . LEU A 1 211 ? 19.657 11.239 -6.415 1.00 86.88 211 LEU A C 1
ATOM 1735 O O . LEU A 1 211 ? 19.392 10.111 -6.793 1.00 86.88 211 LEU A O 1
ATOM 1739 N N . GLU A 1 212 ? 20.878 11.574 -5.984 1.00 90.00 212 GLU A N 1
ATOM 1740 C CA . GLU A 1 212 ? 22.006 10.625 -5.933 1.00 90.00 212 GLU A CA 1
ATOM 1741 C C . GLU A 1 212 ? 21.751 9.451 -4.963 1.00 90.00 212 GLU A C 1
ATOM 1743 O O . GLU A 1 212 ? 22.148 8.315 -5.227 1.00 90.00 212 GLU A O 1
ATOM 1748 N N . GLU A 1 213 ? 21.089 9.706 -3.825 1.00 94.25 213 GLU A N 1
ATOM 1749 C CA . GLU A 1 213 ? 20.712 8.663 -2.858 1.00 94.25 213 GLU A CA 1
ATOM 1750 C C . GLU A 1 213 ? 19.655 7.720 -3.460 1.00 94.25 213 GLU A C 1
ATOM 1752 O O . GLU A 1 213 ? 19.775 6.500 -3.333 1.00 94.25 213 GLU A O 1
ATOM 1757 N N . TRP A 1 214 ? 18.668 8.272 -4.172 1.00 93.88 214 TRP A N 1
ATOM 1758 C CA . TRP A 1 214 ? 17.667 7.493 -4.903 1.00 93.88 214 TRP A CA 1
ATOM 1759 C C . TRP A 1 214 ? 18.259 6.712 -6.079 1.00 93.88 214 TRP A C 1
ATOM 1761 O O . TRP A 1 214 ? 17.974 5.525 -6.222 1.00 93.88 214 TRP A O 1
ATOM 1771 N N . GLU A 1 215 ? 19.118 7.340 -6.882 1.00 92.06 215 GLU A N 1
ATOM 1772 C CA . GLU A 1 215 ? 19.803 6.723 -8.021 1.00 92.06 215 GLU A CA 1
ATOM 1773 C C . GLU A 1 215 ? 20.540 5.454 -7.580 1.00 92.06 215 GLU A C 1
ATOM 1775 O O . GLU A 1 215 ? 20.377 4.381 -8.167 1.00 92.06 215 GLU A O 1
ATOM 1780 N N . ARG A 1 216 ? 21.287 5.542 -6.471 1.00 95.00 216 ARG A N 1
ATOM 1781 C CA . ARG A 1 216 ? 21.990 4.392 -5.893 1.00 95.00 216 ARG A CA 1
ATOM 1782 C C . ARG A 1 216 ? 21.034 3.271 -5.489 1.00 95.00 216 ARG A C 1
ATOM 1784 O O . ARG A 1 216 ? 21.316 2.108 -5.786 1.00 95.00 216 ARG A O 1
ATOM 1791 N N . LEU A 1 217 ? 19.933 3.601 -4.813 1.00 96.62 217 LEU A N 1
ATOM 1792 C CA . LEU A 1 217 ? 18.944 2.618 -4.371 1.00 96.62 217 LEU A CA 1
ATOM 1793 C C . LEU A 1 217 ? 18.322 1.876 -5.566 1.00 96.62 217 LEU A C 1
ATOM 1795 O O . LEU A 1 217 ? 18.272 0.643 -5.573 1.00 96.62 217 LEU A O 1
ATOM 1799 N N . TYR A 1 218 ? 17.905 2.614 -6.597 1.00 93.94 218 TYR A N 1
ATOM 1800 C CA . TYR A 1 218 ? 17.317 2.041 -7.807 1.00 93.94 218 TYR A CA 1
ATOM 1801 C C . TYR A 1 218 ? 18.315 1.176 -8.581 1.00 93.94 218 TYR A C 1
ATOM 1803 O O . TYR A 1 218 ? 17.966 0.068 -8.989 1.00 93.94 218 TYR A O 1
ATOM 1811 N N . HIS A 1 219 ? 19.570 1.608 -8.738 1.00 92.94 219 HIS A N 1
ATOM 1812 C CA . HIS A 1 219 ? 20.592 0.781 -9.385 1.00 92.94 219 HIS A CA 1
ATOM 1813 C C . HIS A 1 219 ? 20.794 -0.559 -8.675 1.00 92.94 219 HIS A C 1
ATOM 1815 O O . HIS A 1 219 ? 20.812 -1.600 -9.333 1.00 92.94 219 HIS A O 1
ATOM 1821 N N . LEU A 1 220 ? 20.868 -0.562 -7.341 1.00 96.50 220 LEU A N 1
ATOM 1822 C CA . LEU A 1 220 ? 20.992 -1.799 -6.567 1.00 96.50 220 LEU A CA 1
ATOM 1823 C C . LEU A 1 220 ? 19.761 -2.700 -6.703 1.00 96.50 220 LEU A C 1
ATOM 1825 O O . LEU A 1 220 ? 19.908 -3.919 -6.792 1.00 96.50 220 LEU A O 1
ATOM 1829 N N . ALA A 1 221 ? 18.555 -2.131 -6.761 1.00 95.50 221 ALA A N 1
ATOM 1830 C CA . ALA A 1 221 ? 17.342 -2.906 -7.012 1.00 95.50 221 ALA A CA 1
ATOM 1831 C C . ALA A 1 221 ? 17.360 -3.565 -8.401 1.00 95.50 221 ALA A C 1
ATOM 1833 O O . ALA A 1 221 ? 16.964 -4.724 -8.540 1.00 95.50 221 ALA A O 1
ATOM 1834 N N . LEU A 1 222 ? 17.886 -2.881 -9.423 1.00 90.00 222 LEU A N 1
ATOM 1835 C CA . LEU A 1 222 ? 18.050 -3.448 -10.764 1.00 90.00 222 LEU A CA 1
ATOM 1836 C C . LEU A 1 222 ? 19.122 -4.541 -10.810 1.00 90.00 222 LEU A C 1
ATOM 1838 O O . LEU A 1 222 ? 18.905 -5.577 -11.441 1.00 90.00 222 LEU A O 1
ATOM 1842 N N . GLU A 1 223 ? 20.246 -4.366 -10.114 1.00 93.81 223 GLU A N 1
ATOM 1843 C CA . GLU A 1 223 ? 21.249 -5.425 -9.949 1.00 93.81 223 GLU A CA 1
ATOM 1844 C C . GLU A 1 223 ? 20.660 -6.645 -9.229 1.00 93.81 223 GLU A C 1
ATOM 1846 O O . GLU A 1 223 ? 20.861 -7.790 -9.647 1.00 93.81 223 GLU A O 1
ATOM 1851 N N . TRP A 1 224 ? 19.878 -6.417 -8.172 1.00 94.38 224 TRP A N 1
ATOM 1852 C CA . TRP A 1 224 ? 19.216 -7.477 -7.415 1.00 94.38 224 TRP A CA 1
ATOM 1853 C C . TRP A 1 224 ? 18.193 -8.226 -8.275 1.00 94.38 224 TRP A C 1
ATOM 1855 O O . TRP A 1 224 ? 18.181 -9.462 -8.307 1.00 94.38 224 TRP A O 1
ATOM 1865 N N . LYS A 1 225 ? 17.416 -7.491 -9.076 1.00 90.19 225 LYS A N 1
ATOM 1866 C CA . LYS A 1 225 ? 16.507 -8.053 -10.078 1.00 90.19 225 LYS A CA 1
ATOM 1867 C C . LYS A 1 225 ? 17.240 -8.911 -11.110 1.00 90.19 225 LYS A C 1
ATOM 1869 O O . LYS A 1 225 ? 16.739 -9.967 -11.490 1.00 90.19 225 LYS A O 1
ATOM 1874 N N . GLN A 1 226 ? 18.421 -8.497 -11.571 1.00 90.25 226 GLN A N 1
ATOM 1875 C CA . GLN A 1 226 ? 19.236 -9.297 -12.495 1.00 90.25 226 GLN A CA 1
ATOM 1876 C C . GLN A 1 226 ? 19.780 -10.568 -11.836 1.00 90.25 226 GLN A C 1
ATOM 1878 O O . GLN A 1 226 ? 19.849 -11.614 -12.487 1.00 90.25 226 GLN A O 1
ATOM 1883 N N . LEU A 1 227 ? 20.131 -10.501 -10.548 1.00 93.00 227 LEU A N 1
ATOM 1884 C CA . LEU A 1 227 ? 20.586 -11.661 -9.791 1.00 93.00 227 LEU A CA 1
ATOM 1885 C C . LEU A 1 227 ? 19.487 -12.731 -9.692 1.00 93.00 227 LEU A C 1
ATOM 1887 O O . LEU A 1 227 ? 19.804 -13.917 -9.776 1.00 93.00 227 LEU A O 1
ATOM 1891 N N . LYS A 1 228 ? 18.211 -12.337 -9.569 1.00 92.62 228 LYS A N 1
ATOM 1892 C CA . LYS A 1 228 ? 17.060 -13.248 -9.411 1.00 92.62 228 LYS A CA 1
ATOM 1893 C C . LYS A 1 228 ? 17.240 -14.208 -8.231 1.00 92.62 228 LYS A C 1
ATOM 1895 O O . LYS A 1 228 ? 16.983 -15.409 -8.354 1.00 92.62 228 LYS A O 1
ATOM 1900 N N . SER A 1 229 ? 17.724 -13.692 -7.097 1.00 91.69 229 SER A N 1
ATOM 1901 C CA . SER A 1 229 ? 18.058 -14.505 -5.917 1.00 91.69 229 SER A CA 1
ATOM 1902 C C . SER A 1 229 ? 16.860 -15.265 -5.344 1.00 91.69 229 SER A C 1
ATOM 1904 O O . SER A 1 229 ? 17.047 -16.340 -4.776 1.00 91.69 229 SER A O 1
ATOM 1906 N N . TRP A 1 230 ? 15.633 -14.796 -5.588 1.00 91.62 230 TRP A N 1
ATOM 1907 C CA . TRP A 1 230 ? 14.393 -15.512 -5.266 1.00 91.62 230 TRP A CA 1
ATOM 1908 C C . TRP A 1 230 ? 14.335 -16.935 -5.839 1.00 91.62 230 TRP A C 1
ATOM 1910 O O . TRP A 1 230 ? 13.701 -17.801 -5.253 1.00 91.62 230 TRP A O 1
ATOM 1920 N N . LYS A 1 231 ? 15.070 -17.251 -6.914 1.00 90.56 231 LYS A N 1
ATOM 1921 C CA . LYS A 1 231 ? 15.136 -18.621 -7.457 1.00 90.56 231 LYS A CA 1
ATOM 1922 C C . LYS A 1 231 ? 15.783 -19.651 -6.523 1.00 90.56 231 LYS A C 1
ATOM 1924 O O . LYS A 1 231 ? 15.629 -20.844 -6.763 1.00 90.56 231 LYS A O 1
ATOM 1929 N N . TRP A 1 232 ? 16.560 -19.227 -5.526 1.00 91.25 232 TRP A N 1
ATOM 1930 C CA . TRP A 1 232 ? 17.255 -20.138 -4.601 1.00 91.25 232 TRP A CA 1
ATOM 1931 C C . TRP A 1 232 ? 17.263 -19.675 -3.141 1.00 91.25 232 TRP A C 1
ATOM 1933 O O . TRP A 1 232 ? 17.723 -20.417 -2.279 1.00 91.25 232 TRP A O 1
ATOM 1943 N N . MET A 1 233 ? 16.794 -18.458 -2.867 1.00 90.00 233 MET A N 1
ATOM 1944 C CA . MET A 1 233 ? 16.764 -17.847 -1.536 1.00 90.00 233 MET A CA 1
ATOM 1945 C C . MET A 1 233 ? 15.356 -17.342 -1.169 1.00 90.00 233 MET A C 1
ATOM 1947 O O . MET A 1 233 ? 15.215 -16.583 -0.218 1.00 90.00 233 MET A O 1
ATOM 1951 N N . SER A 1 234 ? 14.311 -17.738 -1.913 1.00 86.00 234 SER A N 1
ATOM 1952 C CA . SER A 1 234 ? 12.926 -17.411 -1.540 1.00 86.00 234 SER A CA 1
ATOM 1953 C C . SER A 1 234 ? 12.616 -17.922 -0.136 1.00 86.00 234 SER A C 1
ATOM 1955 O O . SER A 1 234 ? 13.025 -19.030 0.209 1.00 86.00 234 SER A O 1
ATOM 1957 N N . GLU A 1 235 ? 11.901 -17.110 0.644 1.00 82.56 235 GLU A N 1
ATOM 1958 C CA . GLU A 1 235 ? 11.433 -17.404 2.009 1.00 82.56 235 GLU A CA 1
ATOM 1959 C C . GLU A 1 235 ? 12.548 -17.618 3.045 1.00 82.56 235 GLU A C 1
ATOM 1961 O O . GLU A 1 235 ? 12.281 -17.922 4.207 1.00 82.56 235 GLU A O 1
ATOM 1966 N N . GLN A 1 236 ? 13.814 -17.425 2.663 1.00 88.00 236 GLN A N 1
ATOM 1967 C CA . GLN A 1 236 ? 14.934 -17.509 3.594 1.00 88.00 236 GLN A CA 1
ATOM 1968 C C . GLN A 1 236 ? 15.187 -16.156 4.259 1.00 88.00 236 GLN A C 1
ATOM 1970 O O . GLN A 1 236 ? 15.291 -15.121 3.594 1.00 88.00 236 GLN A O 1
ATOM 1975 N N . LEU A 1 237 ? 15.336 -16.188 5.583 1.00 92.38 237 LEU A N 1
ATOM 1976 C CA . LEU A 1 237 ? 15.587 -15.008 6.401 1.00 92.38 237 LEU A CA 1
ATOM 1977 C C . LEU A 1 237 ? 17.080 -14.738 6.567 1.00 92.38 237 LEU A C 1
ATOM 1979 O O . LEU A 1 237 ? 17.880 -15.653 6.761 1.00 92.38 237 LEU A O 1
ATOM 1983 N N . PHE A 1 238 ? 17.444 -13.460 6.570 1.00 95.94 238 PHE A N 1
ATOM 1984 C CA . PHE A 1 238 ? 18.768 -13.001 6.980 1.00 95.94 238 PHE A CA 1
ATOM 1985 C C . PHE A 1 238 ? 18.675 -11.631 7.655 1.00 95.94 238 PHE A C 1
ATOM 1987 O O . PHE A 1 238 ? 17.817 -10.816 7.328 1.00 95.94 238 PHE A O 1
ATOM 1994 N N . GLY A 1 239 ? 19.556 -11.362 8.613 1.00 96.38 239 GLY A N 1
ATOM 1995 C CA . GLY A 1 239 ? 19.612 -10.077 9.308 1.00 96.38 239 GLY A CA 1
ATOM 1996 C C . GLY A 1 239 ? 20.564 -9.081 8.645 1.00 96.38 239 GLY A C 1
ATOM 1997 O O . GLY A 1 239 ? 21.633 -9.452 8.155 1.00 96.38 239 GLY A O 1
ATOM 1998 N N . VAL A 1 240 ? 20.218 -7.798 8.699 1.00 96.88 240 VAL A N 1
ATOM 1999 C CA . VAL A 1 240 ? 21.109 -6.679 8.364 1.00 96.88 240 VAL A CA 1
ATOM 2000 C C . VAL A 1 240 ? 21.129 -5.707 9.537 1.00 96.88 240 VAL A C 1
ATOM 2002 O O . VAL A 1 240 ? 20.089 -5.177 9.920 1.00 96.88 240 VAL A O 1
ATOM 2005 N N . ILE A 1 241 ? 22.310 -5.475 10.109 1.00 95.62 241 ILE A N 1
ATOM 2006 C CA . ILE A 1 241 ? 22.510 -4.586 11.259 1.00 95.62 241 ILE A CA 1
ATOM 2007 C C . ILE A 1 241 ? 23.398 -3.415 10.825 1.00 95.62 241 ILE A C 1
ATOM 2009 O O . ILE A 1 241 ? 24.608 -3.573 10.634 1.00 95.62 241 ILE A O 1
ATOM 2013 N N . ASP A 1 242 ? 22.798 -2.234 10.678 1.00 92.56 242 ASP A N 1
ATOM 2014 C CA . ASP A 1 242 ? 23.528 -0.989 10.446 1.00 92.56 242 ASP A CA 1
ATOM 2015 C C . ASP A 1 242 ? 24.020 -0.423 11.782 1.00 92.56 242 ASP A C 1
ATOM 2017 O O . ASP A 1 242 ? 23.282 0.201 12.545 1.00 92.56 242 ASP A O 1
ATOM 2021 N N . THR A 1 243 ? 25.305 -0.629 12.058 1.00 87.38 243 THR A N 1
ATOM 2022 C CA . THR A 1 243 ? 25.940 -0.163 13.300 1.00 87.38 243 THR A CA 1
ATOM 2023 C C . THR A 1 243 ? 26.119 1.354 13.371 1.00 87.38 243 THR A C 1
ATOM 2025 O O . THR A 1 243 ? 26.438 1.871 14.440 1.00 87.38 243 THR A O 1
ATOM 2028 N N . GLU A 1 244 ? 25.931 2.082 12.265 1.00 78.38 244 GLU A N 1
ATOM 2029 C CA . GLU A 1 244 ? 26.053 3.539 12.246 1.00 78.38 244 GLU A CA 1
ATOM 2030 C C . GLU A 1 244 ? 24.830 4.220 12.858 1.00 78.38 244 GLU A C 1
ATOM 2032 O O . GLU A 1 244 ? 24.976 5.080 13.725 1.00 78.38 244 GLU A O 1
ATOM 2037 N N . ASN A 1 245 ? 23.642 3.812 12.413 1.00 79.12 245 ASN A N 1
ATOM 2038 C CA . ASN A 1 245 ? 22.374 4.423 12.811 1.00 79.12 245 ASN A CA 1
ATOM 2039 C C . ASN A 1 245 ? 21.592 3.555 13.810 1.00 79.12 245 ASN A C 1
ATOM 2041 O O . ASN A 1 245 ? 20.573 3.982 14.339 1.00 79.12 245 ASN A O 1
ATOM 2045 N N . GLY A 1 246 ? 22.076 2.341 14.099 1.00 85.12 246 GLY A N 1
ATOM 2046 C CA . GLY A 1 246 ? 21.431 1.406 15.021 1.00 85.12 246 GLY A CA 1
ATOM 2047 C C . GLY A 1 246 ? 20.215 0.692 14.427 1.00 85.12 246 GLY A C 1
ATOM 2048 O O . GLY A 1 246 ? 19.477 0.037 15.161 1.00 85.12 246 GLY A O 1
ATOM 2049 N N . HIS A 1 247 ? 19.997 0.794 13.115 1.00 91.56 247 HIS A N 1
ATOM 2050 C CA . HIS A 1 247 ? 18.904 0.101 12.446 1.00 91.56 247 HIS A CA 1
ATOM 2051 C C . HIS A 1 247 ? 19.192 -1.387 12.302 1.00 91.56 247 HIS A C 1
ATOM 2053 O O . HIS A 1 247 ? 20.292 -1.806 11.943 1.00 91.56 247 HIS A O 1
ATOM 2059 N N . THR A 1 248 ? 18.159 -2.185 12.538 1.00 95.31 248 THR A N 1
ATOM 2060 C CA . THR A 1 248 ? 18.179 -3.629 12.327 1.00 95.31 248 THR A CA 1
ATOM 2061 C C . THR A 1 248 ? 17.023 -3.996 11.412 1.00 95.31 248 THR A C 1
ATOM 2063 O O . THR A 1 248 ? 15.894 -3.579 11.660 1.00 95.31 248 THR A O 1
ATOM 2066 N N . GLY A 1 249 ? 17.312 -4.759 10.362 1.00 96.44 249 GLY A N 1
ATOM 2067 C CA . GLY A 1 249 ? 16.334 -5.269 9.411 1.00 96.44 249 GLY A CA 1
ATOM 2068 C C . GLY A 1 249 ? 16.358 -6.792 9.377 1.00 96.44 249 GLY A C 1
ATOM 2069 O O . GLY A 1 249 ? 17.405 -7.387 9.114 1.00 96.44 249 GLY A O 1
ATOM 2070 N N . TYR A 1 250 ? 15.211 -7.422 9.609 1.00 96.75 250 TYR A N 1
ATOM 2071 C CA . TYR A 1 250 ? 15.002 -8.849 9.372 1.00 96.75 250 TYR A CA 1
ATOM 2072 C C . TYR A 1 250 ? 14.506 -9.002 7.938 1.00 96.75 250 TYR A C 1
ATOM 2074 O O . TYR A 1 250 ? 13.397 -8.584 7.613 1.00 96.75 250 TYR A O 1
ATOM 2082 N N . CYS A 1 251 ? 15.361 -9.513 7.060 1.00 96.56 251 CYS A N 1
ATOM 2083 C CA . CYS A 1 251 ? 15.149 -9.454 5.622 1.00 96.56 251 CYS A CA 1
ATOM 2084 C C . CYS A 1 251 ? 14.644 -10.789 5.074 1.00 96.56 251 CYS A C 1
ATOM 2086 O O . CYS A 1 251 ? 15.164 -11.842 5.443 1.00 96.56 251 CYS A O 1
ATOM 2088 N N . CYS A 1 252 ? 13.676 -10.734 4.161 1.00 93.38 252 CYS A N 1
ATOM 2089 C CA . CYS A 1 252 ? 13.099 -11.888 3.477 1.00 93.38 252 CYS A CA 1
ATOM 2090 C C . CYS A 1 252 ? 13.012 -11.618 1.971 1.00 93.38 252 CYS A C 1
ATOM 2092 O O . CYS A 1 252 ? 12.520 -10.568 1.551 1.00 93.38 252 CYS A O 1
ATOM 2094 N N . VAL A 1 253 ? 13.486 -12.564 1.157 1.00 92.69 253 VAL A N 1
ATOM 2095 C CA . VAL A 1 253 ? 13.325 -12.528 -0.303 1.00 92.69 253 VAL A CA 1
ATOM 2096 C C . VAL A 1 253 ? 12.027 -13.239 -0.682 1.00 92.69 253 VAL A C 1
ATOM 2098 O O . VAL A 1 253 ? 11.825 -14.394 -0.313 1.00 92.69 253 VAL A O 1
ATOM 2101 N N . MET A 1 254 ? 11.178 -12.573 -1.461 1.00 89.75 254 MET A N 1
ATOM 2102 C CA . MET A 1 254 ? 9.888 -13.080 -1.934 1.00 89.75 254 MET A CA 1
ATOM 2103 C C . MET A 1 254 ? 9.945 -13.462 -3.419 1.00 89.75 254 MET A C 1
ATOM 2105 O O . MET A 1 254 ? 10.690 -12.860 -4.199 1.00 89.75 254 MET A O 1
ATOM 2109 N N . GLY A 1 255 ? 9.124 -14.442 -3.812 1.00 81.81 255 GLY A N 1
ATOM 2110 C CA . GLY A 1 255 ? 8.860 -14.763 -5.220 1.00 81.81 255 GLY A CA 1
ATOM 2111 C C . GLY A 1 255 ? 9.239 -16.159 -5.697 1.00 81.81 255 GLY A C 1
ATOM 2112 O O . GLY A 1 255 ? 9.445 -16.359 -6.896 1.00 81.81 255 GLY A O 1
ATOM 2113 N N . GLY A 1 256 ? 9.314 -17.135 -4.790 1.00 77.69 256 GLY A N 1
ATOM 2114 C CA . GLY A 1 256 ? 9.484 -18.550 -5.129 1.00 77.69 256 GLY A CA 1
ATOM 2115 C C . GLY A 1 256 ? 8.353 -19.108 -5.999 1.00 77.69 256 GLY A C 1
ATOM 2116 O O . GLY A 1 256 ? 8.620 -19.908 -6.893 1.00 77.69 256 GLY A O 1
ATOM 2117 N N . GLU A 1 257 ? 7.125 -18.624 -5.802 1.00 72.88 257 GLU A N 1
ATOM 2118 C CA . GLU A 1 257 ? 5.932 -19.055 -6.550 1.00 72.88 257 GLU A CA 1
ATOM 2119 C C . GLU A 1 257 ? 5.672 -18.230 -7.824 1.00 72.88 257 GLU A C 1
ATOM 2121 O O . GLU A 1 257 ? 4.793 -18.553 -8.615 1.00 72.88 257 GLU A O 1
ATOM 2126 N N . GLY A 1 258 ? 6.473 -17.187 -8.075 1.00 71.94 258 GLY A N 1
ATOM 2127 C CA . GLY A 1 258 ? 6.406 -16.394 -9.306 1.00 71.94 258 GLY A CA 1
ATOM 2128 C C . GLY A 1 258 ? 5.224 -15.427 -9.412 1.00 71.94 258 GLY A C 1
ATOM 2129 O O . GLY A 1 258 ? 5.102 -14.750 -10.432 1.00 71.94 258 GLY A O 1
ATOM 2130 N N . GLU A 1 259 ? 4.385 -15.312 -8.382 1.00 71.62 259 GLU A N 1
ATOM 2131 C CA . GLU A 1 259 ? 3.269 -14.358 -8.362 1.00 71.62 259 GLU A CA 1
ATOM 2132 C C . GLU A 1 259 ? 3.735 -12.917 -8.117 1.00 71.62 259 GLU A C 1
ATOM 2134 O O . GLU A 1 259 ? 3.281 -12.017 -8.816 1.00 71.62 259 GLU A O 1
ATOM 2139 N N . MET A 1 260 ? 4.696 -12.715 -7.210 1.00 80.88 260 MET A N 1
ATOM 2140 C CA . MET A 1 260 ? 5.263 -11.412 -6.842 1.00 80.88 260 MET A CA 1
ATOM 2141 C C . MET A 1 260 ? 6.763 -11.558 -6.571 1.00 80.88 260 MET A C 1
ATOM 2143 O O . MET A 1 260 ? 7.173 -12.499 -5.896 1.00 80.88 260 MET A O 1
ATOM 2147 N N . TYR A 1 261 ? 7.592 -10.630 -7.054 1.00 89.81 261 TYR A N 1
ATOM 2148 C CA . TYR A 1 261 ? 9.027 -10.601 -6.747 1.00 89.81 261 TYR A CA 1
ATOM 2149 C C . TYR A 1 261 ? 9.344 -9.410 -5.854 1.00 89.81 261 TYR A C 1
ATOM 2151 O O . TYR A 1 261 ? 9.037 -8.274 -6.210 1.00 89.81 261 TYR A O 1
ATOM 2159 N N . GLY A 1 262 ? 10.000 -9.654 -4.721 1.00 93.56 262 GLY A N 1
ATOM 2160 C CA . GLY A 1 262 ? 10.299 -8.571 -3.795 1.00 93.56 262 GLY A CA 1
ATOM 2161 C C . GLY A 1 262 ? 11.312 -8.904 -2.711 1.00 93.56 262 GLY A C 1
ATOM 2162 O O . GLY A 1 262 ? 11.751 -10.043 -2.550 1.00 93.56 262 GLY A O 1
ATOM 2163 N N . LEU A 1 263 ? 11.691 -7.872 -1.970 1.00 96.12 263 LEU A N 1
ATOM 2164 C CA . LEU A 1 263 ? 12.546 -7.938 -0.795 1.00 96.12 263 LEU A CA 1
ATOM 2165 C C . LEU A 1 263 ? 11.878 -7.127 0.312 1.00 96.12 263 LEU A C 1
ATOM 2167 O O . LEU A 1 263 ? 11.609 -5.942 0.134 1.00 96.12 263 LEU A O 1
ATOM 2171 N N . VAL A 1 264 ? 11.649 -7.755 1.460 1.00 96.25 264 VAL A N 1
ATOM 2172 C CA . VAL A 1 264 ? 11.091 -7.095 2.646 1.00 96.25 264 VAL A CA 1
ATOM 2173 C C . VAL A 1 264 ? 12.168 -7.014 3.713 1.00 96.25 264 VAL A C 1
ATOM 2175 O O . VAL A 1 264 ? 12.852 -8.004 3.955 1.00 96.25 264 VAL A O 1
ATOM 2178 N N . ALA A 1 265 ? 12.303 -5.864 4.369 1.00 97.38 265 ALA A N 1
ATOM 2179 C CA . ALA A 1 265 ? 13.065 -5.696 5.600 1.00 97.38 265 ALA A CA 1
ATOM 2180 C C . ALA A 1 265 ? 12.129 -5.268 6.731 1.00 97.38 265 ALA A C 1
ATOM 2182 O O . ALA A 1 265 ? 11.681 -4.124 6.784 1.00 97.38 265 ALA A O 1
ATOM 2183 N N . TYR A 1 266 ? 11.845 -6.183 7.651 1.00 96.62 266 TYR A N 1
ATOM 2184 C CA . TYR A 1 266 ? 11.090 -5.884 8.861 1.00 96.62 266 TYR A CA 1
ATOM 2185 C C . TYR A 1 266 ? 11.985 -5.133 9.851 1.00 96.62 266 TYR A C 1
ATOM 2187 O O . TYR A 1 266 ? 13.073 -5.604 10.185 1.00 96.62 266 TYR A O 1
ATOM 2195 N N . MET A 1 267 ? 11.557 -3.952 10.295 1.00 94.81 267 MET A N 1
ATOM 2196 C CA . MET A 1 267 ? 12.436 -3.010 10.999 1.00 94.81 267 MET A CA 1
ATOM 2197 C C . MET A 1 267 ? 12.355 -3.156 12.521 1.00 94.81 267 MET A C 1
ATOM 2199 O O . MET A 1 267 ? 11.292 -2.969 13.110 1.00 94.81 267 MET A O 1
ATOM 2203 N N . GLY A 1 268 ? 13.496 -3.392 13.170 1.00 92.69 268 GLY A N 1
ATOM 2204 C CA . GLY A 1 268 ? 13.621 -3.396 14.630 1.00 92.69 268 GLY A CA 1
ATOM 2205 C C . GLY A 1 268 ? 12.734 -4.432 15.334 1.00 92.69 268 GLY A C 1
ATOM 2206 O O . GLY A 1 268 ? 12.357 -5.447 14.754 1.00 92.69 268 GLY A O 1
ATOM 2207 N N . GLU A 1 269 ? 12.413 -4.179 16.605 1.00 89.94 269 GLU A N 1
ATOM 2208 C CA . GLU A 1 269 ? 11.583 -5.070 17.438 1.00 89.94 269 GLU A CA 1
ATOM 2209 C C . GLU A 1 269 ? 10.112 -5.118 16.976 1.00 89.94 269 GLU A C 1
ATOM 2211 O O . GLU A 1 269 ? 9.489 -6.182 16.973 1.00 89.94 269 GLU A O 1
ATOM 2216 N N . GLU A 1 270 ? 9.556 -3.984 16.531 1.00 88.94 270 GLU A N 1
ATOM 2217 C CA . GLU A 1 270 ? 8.193 -3.910 15.974 1.00 88.94 270 GLU A CA 1
ATOM 2218 C C . GLU A 1 270 ? 8.074 -4.743 14.690 1.00 88.94 270 GLU A C 1
ATOM 2220 O O . GLU A 1 270 ? 7.144 -5.538 14.520 1.00 88.94 270 GLU A O 1
ATOM 2225 N N . GLY A 1 271 ? 9.062 -4.620 13.801 1.00 92.31 271 GLY A N 1
ATOM 2226 C CA . GLY A 1 271 ? 9.146 -5.414 12.585 1.00 92.31 271 GLY A CA 1
ATOM 2227 C C . GLY A 1 271 ? 9.360 -6.895 12.875 1.00 92.31 271 GLY A C 1
ATOM 2228 O O . GLY A 1 271 ? 8.703 -7.723 12.251 1.00 92.31 271 GLY A O 1
ATOM 2229 N N . LEU A 1 272 ? 10.211 -7.253 13.843 1.00 92.31 272 LEU A N 1
ATOM 2230 C CA . LEU A 1 272 ? 10.367 -8.649 14.266 1.00 92.31 272 LEU A CA 1
ATOM 2231 C C . LEU A 1 272 ? 9.033 -9.236 14.740 1.00 92.31 272 LEU A C 1
ATOM 2233 O O . LEU A 1 272 ? 8.671 -10.340 14.343 1.00 92.31 272 LEU A O 1
ATOM 2237 N N . THR A 1 273 ? 8.281 -8.486 15.544 1.00 89.88 273 THR A N 1
ATOM 2238 C CA . THR A 1 273 ? 6.947 -8.905 15.994 1.00 89.88 273 THR A CA 1
ATOM 2239 C C . THR A 1 273 ? 6.014 -9.134 14.801 1.00 89.88 273 THR A C 1
ATOM 2241 O O . THR A 1 273 ? 5.349 -10.167 14.734 1.00 89.88 273 THR A O 1
ATOM 2244 N N . SER A 1 274 ? 6.031 -8.225 13.818 1.00 90.00 274 SER A N 1
ATOM 2245 C CA . SER A 1 274 ? 5.257 -8.349 12.571 1.00 90.00 274 SER A CA 1
ATOM 2246 C C . SER A 1 274 ? 5.645 -9.606 11.774 1.00 90.00 274 SER A C 1
ATOM 2248 O O . SER A 1 274 ? 4.785 -10.362 11.319 1.00 90.00 274 SER A O 1
ATOM 2250 N N . LEU A 1 275 ? 6.950 -9.863 11.635 1.00 90.94 275 LEU A N 1
ATOM 2251 C CA . LEU A 1 275 ? 7.494 -11.030 10.943 1.00 90.94 275 LEU A CA 1
ATOM 2252 C C . LEU A 1 275 ? 7.047 -12.332 11.617 1.00 90.94 275 LEU A C 1
ATOM 2254 O O . LEU A 1 275 ? 6.580 -13.240 10.938 1.00 90.94 275 LEU A O 1
ATOM 2258 N N . LEU A 1 276 ? 7.167 -12.429 12.942 1.00 89.88 276 LEU A N 1
ATOM 2259 C CA . LEU A 1 276 ? 6.814 -13.647 13.676 1.00 89.88 276 LEU A CA 1
ATOM 2260 C C . LEU A 1 276 ? 5.326 -13.989 13.555 1.00 89.88 276 LEU A C 1
ATOM 2262 O O . LEU A 1 276 ? 5.013 -15.161 13.368 1.00 89.88 276 LEU A O 1
ATOM 2266 N N . LYS A 1 277 ? 4.435 -12.987 13.594 1.00 87.81 277 LYS A N 1
ATOM 2267 C CA . LYS A 1 277 ? 2.995 -13.182 13.345 1.00 87.81 277 LYS A CA 1
ATOM 2268 C C . LYS A 1 277 ? 2.713 -13.659 11.920 1.00 87.81 277 LYS A C 1
ATOM 2270 O O . LYS A 1 277 ? 1.930 -14.580 11.706 1.00 87.81 277 LYS A O 1
ATOM 2275 N N . THR A 1 278 ? 3.413 -13.077 10.945 1.00 86.56 278 THR A N 1
ATOM 2276 C CA . THR A 1 278 ? 3.313 -13.494 9.537 1.00 86.56 278 THR A CA 1
ATOM 2277 C C . THR A 1 278 ? 3.733 -14.959 9.373 1.00 86.56 278 THR A C 1
ATOM 2279 O O . THR A 1 278 ? 3.043 -15.733 8.718 1.00 86.56 278 THR A O 1
ATOM 2282 N N . LEU A 1 279 ? 4.841 -15.366 10.003 1.00 85.19 279 LEU A N 1
ATOM 2283 C CA . LEU A 1 279 ? 5.364 -16.734 9.924 1.00 85.19 279 LEU A CA 1
ATOM 2284 C C . LEU A 1 279 ? 4.520 -17.758 10.692 1.00 85.19 279 LEU A C 1
ATOM 2286 O O . LEU A 1 279 ? 4.470 -18.918 10.288 1.00 85.19 279 LEU A O 1
ATOM 2290 N N . SER A 1 280 ? 3.884 -17.368 11.801 1.00 85.50 280 SER A N 1
ATOM 2291 C CA . SER A 1 280 ? 3.003 -18.268 12.554 1.00 85.50 280 SER A CA 1
ATOM 2292 C C . SER A 1 280 ? 1.658 -18.497 11.862 1.00 85.50 280 SER A C 1
ATOM 2294 O O . SER A 1 280 ? 0.995 -19.486 12.170 1.00 85.50 280 SER A O 1
ATOM 2296 N N . GLY A 1 281 ? 1.260 -17.607 10.942 1.00 81.25 281 GLY A N 1
ATOM 2297 C CA . GLY A 1 281 ? -0.068 -17.603 10.322 1.00 81.25 281 GLY A CA 1
ATOM 2298 C C . GLY A 1 281 ? -1.183 -17.157 11.274 1.00 81.25 281 GLY A C 1
ATOM 2299 O O . GLY A 1 281 ? -2.357 -17.315 10.953 1.00 81.25 281 GLY A O 1
ATOM 2300 N N . ASP A 1 282 ? -0.815 -16.618 12.438 1.00 78.56 282 ASP A N 1
ATOM 2301 C CA . ASP A 1 282 ? -1.724 -16.136 13.482 1.00 78.56 282 ASP A CA 1
ATOM 2302 C C . ASP A 1 282 ? -1.920 -14.624 13.308 1.00 78.56 282 ASP A C 1
ATOM 2304 O O . ASP A 1 282 ? -1.399 -13.820 14.081 1.00 78.56 282 ASP A O 1
ATOM 2308 N N . LEU A 1 283 ? -2.551 -14.250 12.190 1.00 79.62 283 LEU A N 1
ATOM 2309 C CA . LEU A 1 283 ? -2.807 -12.861 11.809 1.00 79.62 283 LEU A CA 1
ATOM 2310 C C . LEU A 1 283 ? -4.275 -12.512 12.059 1.00 79.62 283 LEU A C 1
ATOM 2312 O O . LEU A 1 283 ? -5.171 -13.092 11.443 1.00 79.62 283 LEU A O 1
ATOM 2316 N N . GLU A 1 284 ? -4.511 -11.529 12.924 1.00 81.88 284 GLU A N 1
ATOM 2317 C CA . GLU A 1 284 ? -5.814 -10.876 13.055 1.00 81.88 284 GLU A CA 1
ATOM 2318 C C . GLU A 1 284 ? -5.967 -9.728 12.039 1.00 81.88 284 GLU A C 1
ATOM 2320 O O . GLU A 1 284 ? -4.988 -9.232 11.484 1.00 81.88 284 GLU A O 1
ATOM 2325 N N . GLU A 1 285 ? -7.196 -9.249 11.810 1.00 79.31 285 GLU A N 1
ATOM 2326 C CA . GLU A 1 285 ? -7.462 -8.146 10.866 1.00 79.31 285 GLU A CA 1
ATOM 2327 C C . GLU A 1 285 ? -6.642 -6.882 11.202 1.00 79.31 285 GLU A C 1
ATOM 2329 O O . GLU A 1 285 ? -6.076 -6.246 10.315 1.00 79.31 285 GLU A O 1
ATOM 2334 N N . ASP A 1 286 ? -6.491 -6.555 12.490 1.00 80.94 286 ASP A N 1
ATOM 2335 C CA . ASP A 1 286 ? -5.699 -5.403 12.937 1.00 80.94 286 ASP A CA 1
ATOM 2336 C C . ASP A 1 286 ? -4.184 -5.579 12.728 1.00 80.94 286 ASP A C 1
ATOM 2338 O O . ASP A 1 286 ? -3.443 -4.592 12.711 1.00 80.94 286 ASP A O 1
ATOM 2342 N N . ASP A 1 287 ? -3.696 -6.812 12.566 1.00 84.94 287 ASP A N 1
ATOM 2343 C CA . ASP A 1 287 ? -2.268 -7.073 12.382 1.00 84.94 287 ASP A CA 1
ATOM 2344 C C . ASP A 1 287 ? -1.770 -6.604 11.017 1.00 84.94 287 ASP A C 1
ATOM 2346 O O . ASP A 1 287 ? -0.630 -6.151 10.913 1.00 84.94 287 ASP A O 1
ATOM 2350 N N . TYR A 1 288 ? -2.636 -6.604 9.997 1.00 85.12 288 TYR A N 1
ATOM 2351 C CA . TYR A 1 288 ? -2.320 -6.061 8.672 1.00 85.12 288 TYR A CA 1
ATOM 2352 C C . TYR A 1 288 ? -2.007 -4.561 8.711 1.00 85.12 288 TYR A C 1
ATOM 2354 O O . TYR A 1 288 ? -1.178 -4.077 7.942 1.00 85.12 288 TYR A O 1
ATOM 2362 N N . TYR A 1 289 ? -2.627 -3.826 9.635 1.00 87.31 289 TYR A N 1
ATOM 2363 C CA . TYR A 1 289 ? -2.396 -2.393 9.813 1.00 87.31 289 TYR A CA 1
ATOM 2364 C C . TYR A 1 289 ? -1.189 -2.099 10.710 1.00 87.31 289 TYR A C 1
ATOM 2366 O O . TYR A 1 289 ? -0.687 -0.978 10.708 1.00 87.31 289 TYR A O 1
ATOM 2374 N N . ASN A 1 290 ? -0.696 -3.088 11.460 1.00 85.81 290 ASN A N 1
ATOM 2375 C CA . ASN A 1 290 ? 0.383 -2.944 12.441 1.00 85.81 290 ASN A CA 1
ATOM 2376 C C . ASN A 1 290 ? 1.742 -3.464 11.953 1.00 85.81 290 ASN A C 1
ATOM 2378 O O . ASN A 1 290 ? 2.626 -3.766 12.755 1.00 85.81 290 ASN A O 1
ATOM 2382 N N . VAL A 1 291 ? 1.937 -3.540 10.637 1.00 90.50 291 VAL A N 1
ATOM 2383 C CA . VAL A 1 291 ? 3.192 -4.008 10.044 1.00 90.50 291 VAL A CA 1
ATOM 2384 C C . VAL A 1 291 ? 4.233 -2.886 10.011 1.00 90.50 291 VAL A C 1
ATOM 2386 O O . VAL A 1 291 ? 3.994 -1.801 9.476 1.00 90.50 291 VAL A O 1
ATOM 2389 N N . ARG A 1 292 ? 5.438 -3.167 10.527 1.00 94.44 292 ARG A N 1
ATOM 2390 C CA . ARG A 1 292 ? 6.610 -2.289 10.373 1.00 94.44 292 ARG A CA 1
ATOM 2391 C C . ARG A 1 292 ? 7.650 -2.910 9.439 1.00 94.44 292 ARG A C 1
ATOM 2393 O O . ARG A 1 292 ? 8.434 -3.774 9.843 1.00 94.44 292 ARG A O 1
ATOM 2400 N N . SER A 1 293 ? 7.705 -2.437 8.196 1.00 96.44 293 SER A N 1
ATOM 2401 C CA . SER A 1 293 ? 8.630 -2.961 7.185 1.00 96.44 293 SER A CA 1
ATOM 2402 C C . SER A 1 293 ? 8.987 -1.943 6.100 1.00 96.44 293 SER A C 1
ATOM 2404 O O . SER A 1 293 ? 8.274 -0.969 5.874 1.00 96.44 293 SER A O 1
ATOM 2406 N N . LEU A 1 294 ? 10.113 -2.177 5.427 1.00 97.69 294 LEU A N 1
ATOM 2407 C CA . LEU A 1 294 ? 10.469 -1.548 4.156 1.00 97.69 294 LEU A CA 1
ATOM 2408 C C . LEU A 1 294 ? 10.393 -2.608 3.063 1.00 97.69 294 LEU A C 1
ATOM 2410 O O . LEU A 1 294 ? 10.891 -3.719 3.249 1.00 97.69 294 LEU A O 1
ATOM 2414 N N . ILE A 1 295 ? 9.769 -2.275 1.942 1.00 97.00 295 ILE A N 1
ATOM 2415 C CA . ILE A 1 295 ? 9.439 -3.229 0.890 1.00 97.00 295 ILE A CA 1
ATOM 2416 C C . ILE A 1 295 ? 9.973 -2.708 -0.441 1.00 97.00 295 ILE A C 1
ATOM 2418 O O . ILE A 1 295 ? 9.747 -1.552 -0.795 1.00 97.00 295 ILE A O 1
ATOM 2422 N N . LEU A 1 296 ? 10.670 -3.582 -1.165 1.00 97.38 296 LEU A N 1
ATOM 2423 C CA . LEU A 1 296 ? 10.879 -3.499 -2.605 1.00 97.38 296 LEU A CA 1
ATOM 2424 C C . LEU A 1 296 ? 9.979 -4.544 -3.261 1.00 97.38 296 LEU A C 1
ATOM 2426 O O . LEU A 1 296 ? 10.102 -5.727 -2.938 1.00 97.38 296 LEU A O 1
ATOM 2430 N N . THR A 1 297 ? 9.173 -4.134 -4.229 1.00 95.31 297 THR A N 1
ATOM 2431 C CA . THR A 1 297 ? 8.491 -5.032 -5.167 1.00 95.31 297 THR A CA 1
ATOM 2432 C C . THR A 1 297 ? 8.836 -4.668 -6.606 1.00 95.31 297 THR A C 1
ATOM 2434 O O . THR A 1 297 ? 9.304 -3.565 -6.898 1.00 95.31 297 THR A O 1
ATOM 2437 N N . LEU A 1 298 ? 8.702 -5.642 -7.504 1.00 90.50 298 LEU A N 1
ATOM 2438 C CA . LEU A 1 298 ? 8.857 -5.446 -8.940 1.00 90.50 298 LEU A CA 1
ATOM 2439 C C . LEU A 1 298 ? 7.485 -5.474 -9.601 1.00 90.50 298 LEU A C 1
ATOM 2441 O O . LEU A 1 298 ? 6.958 -6.552 -9.874 1.00 90.50 298 LEU A O 1
ATOM 2445 N N . GLU A 1 299 ? 6.978 -4.286 -9.891 1.00 85.88 299 GLU A N 1
ATOM 2446 C CA . GLU A 1 299 ? 5.604 -4.071 -10.329 1.00 85.88 299 GLU A CA 1
ATOM 2447 C C . GLU A 1 299 ? 5.519 -3.763 -11.827 1.00 85.88 299 GLU A C 1
ATOM 2449 O O . GLU A 1 299 ? 6.535 -3.595 -12.532 1.00 85.88 299 GLU A O 1
ATOM 2454 N N . ASP A 1 300 ? 4.282 -3.703 -12.307 1.00 75.00 300 ASP A N 1
ATOM 2455 C CA . ASP A 1 300 ? 3.941 -3.103 -13.588 1.00 75.00 300 ASP A CA 1
ATOM 2456 C C . ASP A 1 300 ? 3.871 -1.576 -13.463 1.00 75.00 300 ASP A C 1
ATOM 2458 O O . ASP A 1 300 ? 3.551 -1.028 -12.413 1.00 75.00 300 ASP A O 1
ATOM 2462 N N . TRP A 1 301 ? 4.167 -0.855 -14.549 1.00 63.72 301 TRP A N 1
ATOM 2463 C CA . TRP A 1 301 ? 4.159 0.616 -14.538 1.00 63.72 301 TRP A CA 1
ATOM 2464 C C . TRP A 1 301 ? 2.790 1.211 -14.154 1.00 63.72 301 TRP A C 1
ATOM 2466 O O . TRP A 1 301 ? 2.738 2.331 -13.659 1.00 63.72 301 TRP A O 1
ATOM 2476 N N . GLU A 1 302 ? 1.701 0.465 -14.382 1.00 71.12 302 GLU A N 1
ATOM 2477 C CA . GLU A 1 302 ? 0.318 0.841 -14.049 1.00 71.12 302 GLU A CA 1
ATOM 2478 C C . GLU A 1 302 ? 0.046 0.821 -12.538 1.00 71.12 302 GLU A C 1
ATOM 2480 O O . GLU A 1 302 ? -0.890 1.471 -12.077 1.00 71.12 302 GLU A O 1
ATOM 2485 N N . GLU A 1 303 ? 0.855 0.084 -11.774 1.00 75.00 303 GLU A N 1
ATOM 2486 C CA . GLU A 1 303 ? 0.733 -0.055 -10.320 1.00 75.00 303 GLU A CA 1
ATOM 2487 C C . GLU A 1 303 ? 1.564 0.994 -9.563 1.00 75.00 303 GLU A C 1
ATOM 2489 O O . GLU A 1 303 ? 1.418 1.139 -8.349 1.00 75.00 303 GLU A O 1
ATOM 2494 N N . LEU A 1 304 ? 2.433 1.735 -10.262 1.00 77.19 304 LEU A N 1
ATOM 2495 C CA . LEU A 1 304 ? 3.234 2.807 -9.678 1.00 77.19 304 LEU A CA 1
ATOM 2496 C C . LEU A 1 304 ? 2.417 4.097 -9.552 1.00 77.19 304 LEU A C 1
ATOM 2498 O O . LEU A 1 304 ? 1.697 4.499 -10.468 1.00 77.19 304 LEU A O 1
ATOM 2502 N N . ASP A 1 305 ? 2.610 4.806 -8.440 1.00 75.50 305 ASP A N 1
ATOM 2503 C CA . ASP A 1 305 ? 2.017 6.126 -8.256 1.00 75.50 305 ASP A CA 1
ATOM 2504 C C . ASP A 1 305 ? 2.745 7.164 -9.132 1.00 75.50 305 ASP A C 1
ATOM 2506 O O . ASP A 1 305 ? 3.904 6.992 -9.530 1.00 75.50 305 ASP A O 1
ATOM 2510 N N . LYS A 1 306 ? 2.084 8.295 -9.413 1.00 69.94 306 LYS A N 1
ATOM 2511 C CA . LYS A 1 306 ? 2.631 9.362 -10.274 1.00 69.94 306 LYS A CA 1
ATOM 2512 C C . LYS A 1 306 ? 4.011 9.841 -9.821 1.00 69.94 306 LYS A C 1
ATOM 2514 O O . LYS A 1 306 ? 4.877 10.109 -10.649 1.00 69.94 306 LYS A O 1
ATOM 2519 N N . GLU A 1 307 ? 4.219 9.950 -8.514 1.00 77.56 307 GLU A N 1
ATOM 2520 C CA . GLU A 1 307 ? 5.483 10.387 -7.932 1.00 77.56 307 GLU A CA 1
ATOM 2521 C C . GLU A 1 307 ? 6.608 9.359 -8.101 1.00 77.56 307 GLU A C 1
ATOM 2523 O O . GLU A 1 307 ? 7.766 9.759 -8.226 1.00 77.56 307 GLU A O 1
ATOM 2528 N N . ASP A 1 308 ? 6.299 8.058 -8.138 1.00 83.00 308 ASP A N 1
ATOM 2529 C CA . ASP A 1 308 ? 7.308 7.036 -8.436 1.00 83.00 308 ASP A CA 1
ATOM 2530 C C . ASP A 1 308 ? 7.729 7.121 -9.905 1.00 83.00 308 ASP A C 1
ATOM 2532 O O . ASP A 1 308 ? 8.921 7.103 -10.208 1.00 83.00 308 ASP A O 1
ATOM 2536 N N . LEU A 1 309 ? 6.760 7.284 -10.814 1.00 76.44 309 LEU A N 1
ATOM 2537 C CA . LEU A 1 309 ? 7.018 7.463 -12.244 1.00 76.44 309 LEU A CA 1
ATOM 2538 C C . LEU A 1 309 ? 7.864 8.716 -12.508 1.00 76.44 309 LEU A C 1
ATOM 2540 O O . LEU A 1 309 ? 8.847 8.642 -13.246 1.00 76.44 309 LEU A O 1
ATOM 2544 N N . GLN A 1 310 ? 7.541 9.837 -11.855 1.00 75.12 310 GLN A N 1
ATOM 2545 C CA . GLN A 1 310 ? 8.327 11.069 -11.950 1.00 75.12 310 GLN A CA 1
ATOM 2546 C C . GLN A 1 310 ? 9.758 10.868 -11.436 1.00 75.12 310 GLN A C 1
ATOM 2548 O O . GLN A 1 310 ? 10.710 11.302 -12.081 1.00 75.12 310 GLN A O 1
ATOM 2553 N N . LEU A 1 311 ? 9.935 10.197 -10.293 1.00 80.19 311 LEU A N 1
ATOM 2554 C CA . LEU A 1 311 ? 11.268 9.916 -9.762 1.00 80.19 311 LEU A CA 1
ATOM 2555 C C . LEU A 1 311 ? 12.080 9.048 -10.734 1.00 80.19 311 LEU A C 1
ATOM 2557 O O . LEU A 1 311 ? 13.246 9.334 -10.983 1.00 80.19 311 LEU A O 1
ATOM 2561 N N . ILE A 1 312 ? 11.474 8.014 -11.319 1.00 79.06 312 ILE A N 1
ATOM 2562 C CA . ILE A 1 312 ? 12.130 7.144 -12.306 1.00 79.06 312 ILE A CA 1
ATOM 2563 C C . ILE A 1 312 ? 12.537 7.927 -13.563 1.00 79.06 312 ILE A C 1
ATOM 2565 O O . ILE A 1 312 ? 13.637 7.712 -14.083 1.00 79.06 312 ILE A O 1
ATOM 2569 N N . GLU A 1 313 ? 11.686 8.845 -14.028 1.00 71.00 313 GLU A N 1
ATOM 2570 C CA . GLU A 1 313 ? 11.978 9.742 -15.149 1.00 71.00 313 GLU A CA 1
ATOM 2571 C C . GLU A 1 313 ? 13.150 10.683 -14.829 1.00 71.00 313 GLU A C 1
ATOM 2573 O O . GLU A 1 313 ? 14.087 10.793 -15.621 1.00 71.00 313 GLU A O 1
ATOM 2578 N N . GLU A 1 314 ? 13.157 11.304 -13.645 1.00 74.44 314 GLU A N 1
ATOM 2579 C CA . GLU A 1 314 ? 14.241 12.190 -13.195 1.00 74.44 314 GLU A CA 1
ATOM 2580 C C . GLU A 1 314 ? 15.583 11.459 -13.047 1.00 74.44 314 GLU A C 1
ATOM 2582 O O . GLU A 1 314 ? 16.640 12.038 -13.312 1.00 74.44 314 GLU A O 1
ATOM 2587 N N . LEU A 1 315 ? 15.547 10.178 -12.675 1.00 77.81 315 LEU A 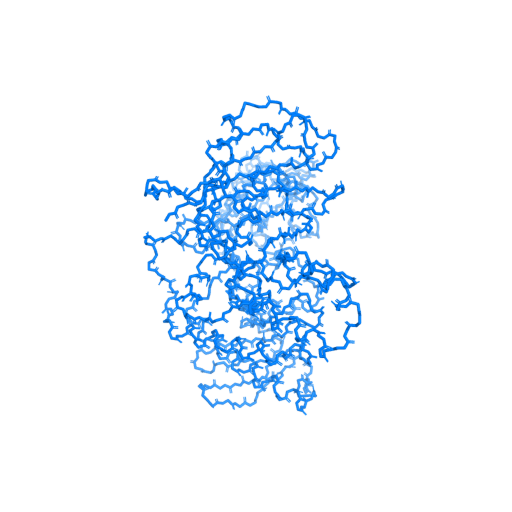N 1
ATOM 2588 C CA . LEU A 1 315 ? 16.719 9.303 -12.624 1.00 77.81 315 LEU A CA 1
ATOM 2589 C C . LEU A 1 315 ? 17.164 8.805 -14.011 1.00 77.81 315 LEU A C 1
ATOM 2591 O O . LEU A 1 315 ? 18.228 8.197 -14.127 1.00 77.81 315 LEU A O 1
ATOM 2595 N N . ASN A 1 316 ? 16.381 9.058 -15.067 1.00 69.25 316 ASN A N 1
ATOM 2596 C CA . ASN A 1 316 ? 16.659 8.659 -16.449 1.00 69.25 316 ASN A CA 1
ATOM 2597 C C . ASN A 1 316 ? 16.967 7.151 -16.590 1.00 69.25 316 ASN A C 1
ATOM 2599 O O . ASN A 1 316 ? 17.876 6.737 -17.321 1.00 69.25 316 ASN A O 1
ATOM 2603 N N . LEU A 1 317 ? 16.229 6.316 -15.849 1.00 69.06 317 LEU A N 1
ATOM 2604 C CA . LEU A 1 317 ? 16.425 4.867 -15.838 1.00 69.06 317 LEU A CA 1
ATOM 2605 C C . LEU A 1 317 ? 15.738 4.218 -17.052 1.00 69.06 317 LEU A C 1
ATOM 2607 O O . LEU A 1 317 ? 14.550 4.443 -17.277 1.00 69.06 317 LEU A O 1
ATOM 2611 N N . PRO A 1 318 ? 16.427 3.353 -17.820 1.00 56.81 318 PRO A N 1
ATOM 2612 C CA . PRO A 1 318 ? 15.850 2.693 -18.989 1.00 56.81 318 PRO A CA 1
ATOM 2613 C C . PRO A 1 318 ? 15.002 1.475 -18.578 1.00 56.81 318 PRO A C 1
ATOM 2615 O O . PRO A 1 318 ? 15.360 0.329 -18.860 1.00 56.81 318 PRO A O 1
ATOM 2618 N N . LEU A 1 319 ? 13.898 1.704 -17.863 1.00 60.91 319 LEU A N 1
ATOM 2619 C CA . LEU A 1 319 ? 12.969 0.652 -17.440 1.00 60.91 319 LEU A CA 1
ATOM 2620 C C . LEU A 1 319 ? 11.915 0.399 -18.519 1.00 60.91 319 LEU A C 1
ATOM 2622 O O . LEU A 1 319 ? 11.322 1.332 -19.050 1.00 60.91 319 LEU A O 1
ATOM 2626 N N . ARG A 1 320 ? 11.713 -0.877 -18.865 1.00 46.41 320 ARG A N 1
ATOM 2627 C CA . ARG A 1 320 ? 10.716 -1.350 -19.838 1.00 46.41 320 ARG A CA 1
ATOM 2628 C C . ARG A 1 320 ? 10.242 -2.758 -19.473 1.00 46.41 320 ARG A C 1
ATOM 2630 O O . ARG A 1 320 ? 11.006 -3.514 -18.858 1.00 46.41 320 ARG A O 1
ATOM 2637 N N . GLY A 1 321 ? 9.032 -3.110 -19.905 1.00 45.47 321 GLY A N 1
ATOM 2638 C CA . GLY A 1 321 ? 8.406 -4.422 -19.696 1.00 45.47 321 GLY A CA 1
ATOM 2639 C C . GLY A 1 321 ? 7.604 -4.535 -18.394 1.00 45.47 321 GLY A C 1
ATOM 2640 O O . GLY A 1 321 ? 7.630 -3.626 -17.560 1.00 45.47 321 GLY A O 1
ATOM 2641 N N . ARG A 1 322 ? 6.893 -5.658 -18.238 1.00 49.06 322 ARG A N 1
ATOM 2642 C CA . ARG A 1 322 ? 6.106 -6.006 -17.044 1.00 49.06 322 ARG A CA 1
ATOM 2643 C C . ARG A 1 322 ? 6.961 -6.480 -15.874 1.00 49.06 322 ARG A C 1
ATOM 2645 O O . ARG A 1 322 ? 8.005 -7.088 -16.095 1.00 49.06 322 ARG A O 1
ATOM 2652 N N . ARG A 1 323 ? 6.525 -6.243 -14.633 1.00 59.50 323 ARG A N 1
ATOM 2653 C CA . ARG A 1 323 ? 7.177 -6.649 -13.367 1.00 59.50 323 ARG A CA 1
ATOM 2654 C C . ARG A 1 323 ? 8.640 -6.264 -13.319 1.00 59.50 323 ARG A C 1
ATOM 2656 O O . ARG A 1 323 ? 9.538 -7.024 -12.939 1.00 59.50 323 ARG A O 1
ATOM 2663 N N . HIS A 1 324 ? 8.897 -5.083 -13.850 1.00 70.00 324 HIS A N 1
ATOM 2664 C CA . HIS A 1 324 ? 10.230 -4.607 -14.138 1.00 70.00 324 HIS A CA 1
ATOM 2665 C C . HIS A 1 324 ? 10.556 -3.312 -13.406 1.00 70.00 324 HIS A C 1
ATOM 2667 O O . HIS A 1 324 ? 11.741 -2.959 -13.393 1.00 70.00 324 HIS A O 1
ATOM 2673 N N . TRP A 1 325 ? 9.554 -2.687 -12.787 1.00 84.25 325 TRP A N 1
ATOM 2674 C CA . TRP A 1 325 ? 9.602 -1.370 -12.177 1.00 84.25 325 TRP A CA 1
ATOM 2675 C C . TRP A 1 325 ? 9.772 -1.519 -10.663 1.00 84.25 325 TRP A C 1
ATOM 2677 O O . TRP A 1 325 ? 8.873 -2.036 -10.002 1.00 84.25 325 TRP A O 1
ATOM 2687 N N . PRO A 1 326 ? 10.938 -1.150 -10.098 1.00 92.56 326 PRO A N 1
ATOM 2688 C CA . PRO A 1 326 ? 11.134 -1.172 -8.656 1.00 92.56 326 PRO A CA 1
ATOM 2689 C C . PRO A 1 326 ? 10.183 -0.186 -7.979 1.00 92.56 326 PRO A C 1
ATOM 2691 O O . PRO A 1 326 ? 10.287 1.017 -8.208 1.00 92.56 326 PRO A O 1
ATOM 2694 N N . MET A 1 327 ? 9.302 -0.692 -7.125 1.00 94.31 327 MET A N 1
ATOM 2695 C CA . MET A 1 327 ? 8.476 0.120 -6.242 1.00 94.31 327 MET A CA 1
ATOM 2696 C C . MET A 1 327 ? 8.979 -0.026 -4.809 1.00 94.31 327 MET A C 1
ATOM 2698 O O . MET A 1 327 ? 9.216 -1.134 -4.324 1.00 94.31 327 MET A O 1
ATOM 2702 N N . PHE A 1 328 ? 9.142 1.106 -4.126 1.00 96.06 328 PHE A N 1
ATOM 2703 C CA . PHE A 1 328 ? 9.599 1.149 -2.741 1.00 96.06 328 PHE A CA 1
ATOM 2704 C C . PHE A 1 328 ? 8.491 1.659 -1.829 1.00 96.06 328 PHE A C 1
ATOM 2706 O O . PHE A 1 328 ? 7.947 2.745 -2.055 1.00 96.06 328 PHE A O 1
ATOM 2713 N N . ARG A 1 329 ? 8.181 0.905 -0.770 1.00 95.50 329 ARG A N 1
ATOM 2714 C CA . ARG A 1 329 ? 7.171 1.289 0.222 1.00 95.50 329 ARG A CA 1
ATOM 2715 C C . ARG A 1 329 ? 7.684 1.139 1.651 1.00 95.50 329 ARG A C 1
ATOM 2717 O O . ARG A 1 329 ? 8.267 0.124 2.017 1.00 95.50 329 ARG A O 1
ATOM 2724 N N . SER A 1 330 ? 7.446 2.164 2.463 1.00 95.19 330 SER A N 1
ATOM 2725 C CA . SER A 1 330 ? 7.577 2.146 3.918 1.00 95.19 330 SER A CA 1
ATOM 2726 C C . SER A 1 330 ? 6.213 1.802 4.497 1.00 95.19 330 SER A C 1
ATOM 2728 O O . SER A 1 330 ? 5.244 2.532 4.279 1.00 95.19 330 SER A O 1
ATOM 2730 N N . GLN A 1 331 ? 6.125 0.712 5.249 1.00 94.31 331 GLN A N 1
ATOM 2731 C CA . GLN A 1 331 ? 4.980 0.393 6.091 1.00 94.31 331 GLN A CA 1
ATOM 2732 C C . GLN A 1 331 ? 5.303 0.720 7.544 1.00 94.31 331 GLN A C 1
ATOM 2734 O O . GLN A 1 331 ? 6.382 0.399 8.053 1.00 94.31 331 GLN A O 1
ATOM 2739 N N . SER A 1 332 ? 4.359 1.388 8.196 1.00 91.88 332 SER A N 1
ATOM 2740 C CA . SER A 1 332 ? 4.457 1.785 9.594 1.00 91.88 332 SER A CA 1
ATOM 2741 C C . SER A 1 332 ? 3.100 1.571 10.264 1.00 91.88 332 SER A C 1
ATOM 2743 O O . SER A 1 332 ? 2.090 1.890 9.633 1.00 91.88 332 SER A O 1
ATOM 2745 N N . PRO A 1 333 ? 3.056 1.103 11.525 1.00 89.44 333 PRO A N 1
ATOM 2746 C CA . PRO A 1 333 ? 1.806 0.790 12.210 1.00 89.44 333 PRO A CA 1
ATOM 2747 C C . PRO A 1 333 ? 0.771 1.926 12.170 1.00 89.44 333 PRO A C 1
ATOM 2749 O O . PRO A 1 333 ? 1.059 3.076 12.519 1.00 89.44 333 PRO A O 1
ATOM 2752 N N . GLY A 1 334 ? -0.437 1.599 11.711 1.00 88.38 334 GLY A N 1
ATOM 2753 C CA . GLY A 1 334 ? -1.577 2.499 11.543 1.00 88.38 334 GLY A CA 1
ATOM 2754 C C . GLY A 1 334 ? -1.442 3.536 10.423 1.00 88.38 334 GLY A C 1
ATOM 2755 O O . GLY A 1 334 ? -2.342 4.356 10.252 1.00 88.38 334 GLY A O 1
ATOM 2756 N N . LEU A 1 335 ? -0.346 3.545 9.660 1.00 89.94 335 LEU A N 1
ATOM 2757 C CA . LEU A 1 335 ? -0.114 4.483 8.561 1.00 89.94 335 LEU A CA 1
ATOM 2758 C C . LEU A 1 335 ? -0.308 3.792 7.207 1.00 89.94 335 LEU A C 1
ATOM 2760 O O . LEU A 1 335 ? 0.078 2.641 7.020 1.00 89.94 335 LEU A O 1
ATOM 2764 N N . TYR A 1 336 ? -0.836 4.525 6.227 1.00 89.75 336 TYR A N 1
ATOM 2765 C CA . TYR A 1 336 ? -0.954 4.026 4.857 1.00 89.75 336 TYR A CA 1
ATOM 2766 C C . TYR A 1 336 ? 0.446 3.742 4.275 1.00 89.75 336 TYR A C 1
ATOM 2768 O O . TYR A 1 336 ? 1.378 4.507 4.576 1.00 89.75 336 TYR A O 1
ATOM 2776 N N . PRO A 1 337 ? 0.646 2.667 3.484 1.00 91.38 337 PRO A N 1
ATOM 2777 C CA . PRO A 1 337 ? 1.911 2.414 2.795 1.00 91.38 337 PRO A CA 1
ATOM 2778 C C . PRO A 1 337 ? 2.357 3.639 1.994 1.00 91.38 337 PRO A C 1
ATOM 2780 O O . PRO A 1 337 ? 1.588 4.202 1.224 1.00 91.38 337 PRO A O 1
ATOM 2783 N N . TRP A 1 338 ? 3.592 4.091 2.202 1.00 90.50 338 TRP A N 1
ATOM 2784 C CA . TRP A 1 338 ? 4.052 5.372 1.654 1.00 90.50 338 TRP A CA 1
ATOM 2785 C C . TRP A 1 338 ? 5.454 5.274 1.073 1.00 90.50 338 TRP A C 1
ATOM 2787 O O . TRP A 1 338 ? 6.120 4.250 1.215 1.00 90.50 338 TRP A O 1
ATOM 2797 N N . ARG A 1 339 ? 5.918 6.348 0.437 1.00 89.06 339 ARG A N 1
ATOM 2798 C CA . ARG A 1 339 ? 7.303 6.472 -0.027 1.00 89.06 339 ARG A CA 1
ATOM 2799 C C . ARG A 1 339 ? 8.287 6.438 1.152 1.00 89.06 339 ARG A C 1
ATOM 2801 O O . ARG A 1 339 ? 7.914 6.659 2.306 1.00 89.06 339 ARG A O 1
ATOM 2808 N N . LEU A 1 340 ? 9.541 6.098 0.853 1.00 93.19 340 LEU A N 1
ATOM 2809 C CA . LEU A 1 340 ? 10.606 6.023 1.853 1.00 93.19 340 LEU A CA 1
ATOM 2810 C C . LEU A 1 340 ? 11.073 7.421 2.275 1.00 93.19 340 LEU A C 1
ATOM 2812 O O . LEU A 1 340 ? 11.368 8.266 1.428 1.00 93.19 340 LEU A O 1
ATOM 2816 N N . SER A 1 341 ? 11.257 7.609 3.582 1.00 91.06 341 SER A N 1
ATOM 2817 C CA . SER A 1 341 ? 12.035 8.729 4.121 1.00 91.06 341 SER A CA 1
ATOM 2818 C C . SER A 1 341 ? 13.516 8.622 3.752 1.00 91.06 341 SER A C 1
ATOM 2820 O O . SER A 1 341 ? 14.012 7.535 3.465 1.00 91.06 341 SER A O 1
ATOM 2822 N N . ARG A 1 342 ? 14.280 9.720 3.818 1.00 90.94 342 ARG A N 1
ATOM 2823 C CA . ARG A 1 342 ? 15.736 9.691 3.575 1.00 90.94 342 ARG A CA 1
ATOM 2824 C C . ARG A 1 342 ? 16.465 8.651 4.412 1.00 90.94 342 ARG A C 1
ATOM 2826 O O . ARG A 1 342 ? 17.342 7.954 3.910 1.00 90.94 342 ARG A O 1
ATOM 2833 N N . GLU A 1 343 ? 16.129 8.574 5.693 1.00 91.31 343 GLU A N 1
ATOM 2834 C CA . GLU A 1 343 ? 16.729 7.611 6.612 1.00 91.31 343 GLU A CA 1
ATOM 2835 C C . GLU A 1 343 ? 16.457 6.171 6.157 1.00 91.31 343 GLU A C 1
ATOM 2837 O O . GLU A 1 343 ? 17.375 5.348 6.107 1.00 91.31 343 GLU A O 1
ATOM 2842 N N . GLU A 1 344 ? 15.225 5.897 5.721 1.00 94.62 344 GLU A N 1
ATOM 2843 C CA . GLU A 1 344 ? 14.827 4.605 5.168 1.00 94.62 344 GLU A CA 1
ATOM 2844 C C . GLU A 1 344 ? 15.482 4.330 3.808 1.00 94.62 344 GLU A C 1
ATOM 2846 O O . GLU A 1 344 ? 15.944 3.215 3.604 1.00 94.62 344 GLU A O 1
ATOM 2851 N N . VAL A 1 345 ? 15.624 5.316 2.913 1.00 95.50 345 VAL A N 1
ATOM 2852 C CA . VAL A 1 345 ? 16.369 5.177 1.642 1.00 95.50 345 VAL A CA 1
ATOM 2853 C C . VAL A 1 345 ? 17.811 4.756 1.915 1.00 95.50 345 VAL A C 1
ATOM 2855 O O . VAL A 1 345 ? 18.301 3.780 1.344 1.00 95.50 345 VAL A O 1
ATOM 2858 N N . LEU A 1 346 ? 18.496 5.452 2.826 1.00 93.38 346 LEU A N 1
ATOM 2859 C CA . LEU A 1 346 ? 19.882 5.156 3.185 1.00 93.38 346 LEU A CA 1
ATOM 2860 C C . LEU A 1 346 ? 20.022 3.769 3.820 1.00 93.38 346 LEU A C 1
ATOM 2862 O O . LEU A 1 346 ? 20.977 3.043 3.529 1.00 93.38 346 LEU A O 1
ATOM 2866 N N . PHE A 1 347 ? 19.103 3.387 4.706 1.00 94.88 347 PHE A N 1
ATOM 2867 C CA . PHE A 1 347 ? 19.139 2.067 5.325 1.00 94.88 347 PHE A CA 1
ATOM 2868 C C . PHE A 1 347 ? 18.808 0.958 4.320 1.00 94.88 347 PHE A C 1
ATOM 2870 O O . PHE A 1 347 ? 19.544 -0.023 4.221 1.00 94.88 347 PHE A O 1
ATOM 2877 N N . PHE A 1 348 ? 17.759 1.127 3.519 1.00 96.62 348 PHE A N 1
ATOM 2878 C CA . PHE A 1 348 ? 17.316 0.121 2.560 1.00 96.62 348 PHE A CA 1
ATOM 2879 C C . PHE A 1 348 ? 18.310 -0.068 1.407 1.00 96.62 348 PHE A C 1
ATOM 2881 O O . PHE A 1 348 ? 18.483 -1.180 0.913 1.00 96.62 348 PHE A O 1
ATOM 2888 N N . THR A 1 349 ? 19.077 0.974 1.072 1.00 96.06 349 THR A N 1
ATOM 2889 C CA . THR A 1 349 ? 20.261 0.871 0.202 1.00 96.06 349 THR A CA 1
ATOM 2890 C C . THR A 1 349 ? 21.257 -0.150 0.761 1.00 96.06 349 THR A C 1
ATOM 2892 O O . THR A 1 349 ? 21.671 -1.066 0.052 1.00 96.06 349 THR A O 1
ATOM 2895 N N . ARG A 1 350 ? 21.601 -0.058 2.055 1.00 95.00 350 ARG A N 1
ATOM 2896 C CA . ARG A 1 350 ? 22.508 -1.015 2.720 1.00 95.00 350 ARG A CA 1
ATOM 2897 C C . ARG A 1 350 ? 21.902 -2.419 2.774 1.00 95.00 350 ARG A C 1
ATOM 2899 O O . ARG A 1 350 ? 22.622 -3.401 2.593 1.00 95.00 350 ARG A O 1
ATOM 2906 N N . VAL A 1 351 ? 20.589 -2.524 2.991 1.00 96.56 351 VAL A N 1
ATOM 2907 C CA . VAL A 1 351 ? 19.864 -3.803 2.938 1.00 96.56 351 VAL A CA 1
ATOM 2908 C C . VAL A 1 351 ? 20.016 -4.457 1.566 1.00 96.56 351 VAL A C 1
ATOM 2910 O O . VAL A 1 351 ? 20.394 -5.625 1.506 1.00 96.56 351 VAL A O 1
ATOM 2913 N N . LEU A 1 352 ? 19.794 -3.724 0.472 1.00 96.75 352 LEU A N 1
ATOM 2914 C CA . LEU A 1 352 ? 19.934 -4.253 -0.887 1.00 96.75 352 LEU A CA 1
ATOM 2915 C C . LEU A 1 352 ? 21.375 -4.648 -1.226 1.00 96.75 352 LEU A C 1
ATOM 2917 O O . LEU A 1 352 ? 21.594 -5.712 -1.809 1.00 96.75 352 LEU A O 1
ATOM 2921 N N . GLU A 1 353 ? 22.367 -3.861 -0.798 1.00 95.69 353 GLU A N 1
ATOM 2922 C CA . GLU A 1 353 ? 23.784 -4.236 -0.911 1.00 95.69 353 GLU A CA 1
ATOM 2923 C C . GLU A 1 353 ? 24.059 -5.581 -0.227 1.00 95.69 353 GLU A C 1
ATOM 2925 O O . GLU A 1 353 ? 24.708 -6.462 -0.799 1.00 95.69 353 GLU A O 1
ATOM 2930 N N . GLN A 1 354 ? 23.536 -5.778 0.988 1.00 96.00 354 GLN A N 1
ATOM 2931 C CA . GLN A 1 354 ? 23.698 -7.049 1.688 1.00 96.00 354 GLN A CA 1
ATOM 2932 C C . GLN A 1 354 ? 22.873 -8.170 1.056 1.00 96.00 354 GLN A C 1
ATOM 2934 O O . GLN A 1 354 ? 23.372 -9.289 0.979 1.00 96.00 354 GLN A O 1
ATOM 2939 N N . ALA A 1 355 ? 21.678 -7.895 0.535 1.00 96.25 355 ALA A N 1
ATOM 2940 C CA . ALA A 1 355 ? 20.858 -8.876 -0.171 1.00 96.25 355 ALA A CA 1
ATOM 2941 C C . ALA A 1 355 ? 21.568 -9.419 -1.423 1.00 96.25 355 ALA A C 1
ATOM 2943 O O . ALA A 1 355 ? 21.530 -10.623 -1.679 1.00 96.25 355 ALA A O 1
ATOM 2944 N N . LEU A 1 356 ? 22.275 -8.562 -2.168 1.00 96.56 356 LEU A N 1
ATOM 2945 C CA . LEU A 1 356 ? 23.118 -8.963 -3.300 1.00 96.56 356 LEU A CA 1
ATOM 2946 C C . LEU A 1 356 ? 24.259 -9.889 -2.865 1.00 96.56 356 LEU A C 1
ATOM 2948 O O . LEU A 1 356 ? 24.456 -10.957 -3.454 1.00 96.56 356 LEU A O 1
ATOM 2952 N N . VAL A 1 357 ? 24.989 -9.516 -1.807 1.00 95.81 357 VAL A N 1
ATOM 2953 C CA . VAL A 1 357 ? 26.085 -10.348 -1.288 1.00 95.81 357 VAL A CA 1
ATOM 2954 C C . VAL A 1 357 ? 25.559 -11.682 -0.760 1.00 95.81 357 VAL A C 1
ATOM 2956 O O . VAL A 1 357 ? 26.130 -12.732 -1.059 1.00 95.81 357 VAL A O 1
ATOM 2959 N N . MET A 1 358 ? 24.460 -11.667 -0.008 1.00 95.75 358 MET A N 1
ATOM 2960 C CA . MET A 1 358 ? 23.841 -12.875 0.529 1.00 95.75 358 MET A CA 1
ATOM 2961 C C . MET A 1 358 ? 23.320 -13.776 -0.583 1.00 95.75 358 MET A C 1
ATOM 2963 O O . MET A 1 358 ? 23.635 -14.963 -0.579 1.00 95.75 358 MET A O 1
ATOM 2967 N N . GLY A 1 359 ? 22.656 -13.224 -1.599 1.00 95.00 359 GLY A N 1
ATOM 2968 C CA . GLY A 1 359 ? 22.206 -13.986 -2.760 1.00 95.00 359 GLY A CA 1
ATOM 2969 C C . GLY A 1 359 ? 23.351 -14.742 -3.442 1.00 95.00 359 GLY A C 1
ATOM 2970 O O . GLY A 1 359 ? 23.203 -15.924 -3.756 1.00 95.00 359 GLY A O 1
ATOM 2971 N N . GLN A 1 360 ? 24.519 -14.113 -3.612 1.00 95.44 360 GLN A N 1
ATOM 2972 C CA . GLN A 1 360 ? 25.708 -14.775 -4.164 1.00 95.44 360 GLN A CA 1
ATOM 2973 C C . GLN A 1 360 ? 26.291 -15.839 -3.220 1.00 95.44 360 GLN A C 1
ATOM 2975 O O . GLN A 1 360 ? 26.639 -16.935 -3.666 1.00 95.44 360 GLN A O 1
ATOM 2980 N N . ARG A 1 361 ? 26.388 -15.541 -1.918 1.00 95.75 361 ARG A N 1
ATOM 2981 C CA . ARG A 1 361 ? 26.944 -16.465 -0.918 1.00 95.75 361 ARG A CA 1
ATOM 2982 C C . ARG A 1 361 ? 26.076 -17.706 -0.729 1.00 95.75 361 ARG A C 1
ATOM 2984 O O . ARG A 1 361 ? 26.622 -18.803 -0.715 1.00 95.75 361 ARG A O 1
ATOM 2991 N N . VAL A 1 362 ? 24.756 -17.551 -0.649 1.00 94.75 362 VAL A N 1
ATOM 2992 C CA . VAL A 1 362 ? 23.798 -18.664 -0.527 1.00 94.75 362 VAL A CA 1
ATOM 2993 C C . VAL A 1 362 ? 23.805 -19.522 -1.788 1.00 94.75 362 VAL A C 1
ATOM 2995 O O . VAL A 1 362 ? 23.777 -20.744 -1.705 1.00 94.75 362 VAL A O 1
ATOM 2998 N N . LYS A 1 363 ? 23.958 -18.916 -2.973 1.00 93.81 363 LYS A N 1
ATOM 2999 C CA . LYS A 1 363 ? 24.118 -19.680 -4.218 1.00 93.81 363 LYS A CA 1
ATOM 3000 C C . LYS A 1 363 ? 25.358 -20.582 -4.201 1.00 93.81 363 LYS A C 1
ATOM 3002 O O . LYS A 1 363 ? 25.321 -21.680 -4.748 1.00 93.81 363 LYS A O 1
ATOM 3007 N N . ALA A 1 364 ? 26.457 -20.115 -3.604 1.00 95.06 364 ALA A N 1
ATOM 3008 C CA . ALA A 1 364 ? 27.684 -20.897 -3.448 1.00 95.06 364 ALA A CA 1
ATOM 3009 C C . ALA A 1 364 ? 27.604 -21.910 -2.289 1.00 95.06 364 ALA A C 1
ATOM 3011 O O . ALA A 1 364 ? 28.188 -22.991 -2.373 1.00 95.06 364 ALA A O 1
ATOM 3012 N N . HIS A 1 365 ? 26.879 -21.565 -1.224 1.00 93.00 365 HIS A N 1
ATOM 3013 C CA . HIS A 1 365 ? 26.732 -22.343 0.003 1.00 93.00 365 HIS A CA 1
ATOM 3014 C C . HIS A 1 365 ? 25.263 -22.326 0.471 1.00 93.00 365 HIS A C 1
ATOM 3016 O O . HIS A 1 365 ? 24.911 -21.494 1.308 1.00 93.00 365 HIS A O 1
ATOM 3022 N N . PRO A 1 366 ? 24.406 -23.234 -0.039 1.00 89.06 366 PRO A N 1
ATOM 3023 C CA . PRO A 1 366 ? 22.968 -23.237 0.265 1.00 89.06 366 PRO A CA 1
ATOM 3024 C C . PRO A 1 366 ? 22.633 -23.372 1.755 1.00 89.06 366 PRO A C 1
ATOM 3026 O O . PRO A 1 366 ? 21.621 -22.853 2.209 1.00 89.06 366 PRO A O 1
ATOM 3029 N N . ASP A 1 367 ? 23.517 -24.008 2.524 1.00 89.25 367 ASP A N 1
ATOM 3030 C CA . ASP A 1 367 ? 23.346 -24.235 3.961 1.00 89.25 367 ASP A CA 1
ATOM 3031 C C . ASP A 1 367 ? 23.719 -23.013 4.828 1.00 89.25 367 ASP A C 1
ATOM 3033 O O . ASP A 1 367 ? 23.622 -23.077 6.049 1.00 89.25 367 ASP A O 1
ATOM 3037 N N . LEU A 1 368 ? 24.167 -21.898 4.231 1.00 90.69 368 LEU A N 1
ATOM 3038 C CA . LEU A 1 368 ? 24.682 -20.728 4.961 1.00 90.69 368 LEU A CA 1
ATOM 3039 C C . LEU A 1 368 ? 23.655 -20.096 5.911 1.00 90.69 368 LEU A C 1
ATOM 3041 O O . LEU A 1 368 ? 24.036 -19.570 6.952 1.00 90.69 368 LEU A O 1
ATOM 3045 N N . LEU A 1 369 ? 22.377 -20.112 5.529 1.00 88.38 369 LEU A N 1
ATOM 3046 C CA . LEU A 1 369 ? 21.293 -19.515 6.313 1.00 88.38 369 LEU A CA 1
ATOM 3047 C C . LEU A 1 369 ? 20.654 -20.497 7.297 1.00 88.38 369 LEU A C 1
ATOM 3049 O O . LEU A 1 369 ? 19.727 -20.117 8.010 1.00 88.38 369 LEU A O 1
ATOM 3053 N N . LEU A 1 370 ? 21.139 -21.742 7.364 1.00 83.06 370 LEU A N 1
ATOM 3054 C CA . LEU A 1 370 ? 20.664 -22.682 8.369 1.00 83.06 370 LEU A CA 1
ATOM 3055 C C . LEU A 1 370 ? 21.075 -22.182 9.762 1.00 83.06 370 LEU A C 1
ATOM 3057 O O . LEU A 1 370 ? 22.258 -21.916 9.995 1.00 83.06 370 LEU A O 1
ATOM 3061 N N . PRO A 1 371 ? 20.124 -22.054 10.698 1.00 79.25 371 PRO A N 1
ATOM 3062 C CA . PRO A 1 371 ? 20.411 -21.496 12.006 1.00 79.25 371 PRO A CA 1
ATOM 3063 C C . PRO A 1 371 ? 21.282 -22.453 12.830 1.00 79.25 371 PRO A C 1
ATOM 3065 O O . PRO A 1 371 ? 21.014 -23.653 12.905 1.00 79.25 371 PRO A O 1
ATOM 3068 N N . GLU A 1 372 ? 22.316 -21.924 13.491 1.00 79.56 372 GLU A N 1
ATOM 3069 C CA . GLU A 1 372 ? 23.143 -22.715 14.419 1.00 79.56 372 GLU A CA 1
ATOM 3070 C C . GLU A 1 372 ? 22.389 -23.060 15.713 1.00 79.56 372 GLU A C 1
ATOM 3072 O O . GLU A 1 372 ? 22.685 -24.064 16.370 1.00 79.56 372 GLU A O 1
ATOM 3077 N N . ARG A 1 373 ? 21.425 -22.213 16.094 1.00 84.00 373 ARG A N 1
ATOM 3078 C CA . ARG A 1 373 ? 20.587 -22.344 17.288 1.00 84.00 373 ARG A CA 1
ATOM 3079 C C . ARG A 1 373 ? 19.148 -21.977 16.965 1.00 84.00 373 ARG A C 1
ATOM 3081 O O . ARG A 1 373 ? 18.882 -21.108 16.143 1.00 84.00 373 ARG A O 1
ATOM 3088 N N . GLU A 1 374 ? 18.221 -22.634 17.647 1.00 82.62 374 GLU A N 1
ATOM 3089 C CA . GLU A 1 374 ? 16.799 -22.324 17.539 1.00 82.62 374 GLU A CA 1
ATOM 3090 C C . GLU A 1 374 ? 16.524 -20.884 18.000 1.00 82.62 374 GLU A C 1
ATOM 3092 O O . GLU A 1 374 ? 17.028 -20.455 19.039 1.00 82.62 374 GLU A O 1
ATOM 3097 N N . GLY A 1 375 ? 15.739 -20.140 17.216 1.00 86.06 375 GLY A N 1
ATOM 3098 C CA . GLY A 1 375 ? 15.419 -18.739 17.498 1.00 86.06 375 GLY A CA 1
ATOM 3099 C C . GLY A 1 375 ? 16.513 -17.736 17.120 1.00 86.06 375 GLY A C 1
ATOM 3100 O O . GLY A 1 375 ? 16.437 -16.590 17.547 1.00 86.06 375 GLY A O 1
ATOM 3101 N N . GLU A 1 376 ? 17.514 -18.125 16.330 1.00 91.88 376 GLU A N 1
ATOM 3102 C CA . GLU A 1 376 ? 18.551 -17.230 15.804 1.00 91.88 376 GLU A CA 1
ATOM 3103 C C . GLU A 1 376 ? 18.597 -17.303 14.267 1.00 91.88 376 GLU A C 1
ATOM 3105 O O . GLU A 1 376 ? 18.318 -18.350 13.689 1.00 91.88 376 GLU A O 1
ATOM 3110 N N . ILE A 1 377 ? 18.967 -16.209 13.596 1.00 93.75 377 ILE A N 1
ATOM 3111 C CA . ILE A 1 377 ? 19.220 -16.170 12.145 1.00 93.75 377 ILE A CA 1
ATOM 3112 C C . ILE A 1 377 ? 20.612 -15.625 11.842 1.00 93.75 377 ILE A C 1
ATOM 3114 O O . ILE A 1 377 ? 21.168 -14.821 12.596 1.00 93.75 377 ILE A O 1
ATOM 3118 N N . PHE A 1 378 ? 21.160 -16.036 10.700 1.00 95.44 378 PHE A N 1
ATOM 3119 C CA . PHE A 1 378 ? 22.394 -15.465 10.177 1.00 95.44 378 PHE A CA 1
ATOM 3120 C C . PHE A 1 378 ? 22.179 -13.992 9.820 1.00 95.44 378 PHE A C 1
ATOM 3122 O O . PHE A 1 378 ? 21.195 -13.631 9.172 1.00 95.44 378 PHE A O 1
ATOM 3129 N N . ALA A 1 379 ? 23.118 -13.138 10.206 1.00 95.12 379 ALA A N 1
ATOM 3130 C CA . ALA A 1 379 ? 23.063 -11.713 9.941 1.00 95.12 379 ALA A CA 1
ATOM 3131 C C . ALA A 1 379 ? 24.404 -11.182 9.443 1.00 95.12 379 ALA A C 1
ATOM 3133 O O . ALA A 1 379 ? 25.462 -11.780 9.638 1.00 95.12 379 ALA A O 1
ATOM 3134 N N . ARG A 1 380 ? 24.364 -10.009 8.819 1.00 95.69 380 ARG A N 1
ATOM 3135 C CA . ARG A 1 380 ? 25.555 -9.204 8.570 1.00 95.69 380 ARG A CA 1
ATOM 3136 C C . ARG A 1 380 ? 25.455 -7.913 9.353 1.00 95.69 380 ARG A C 1
ATOM 3138 O O . ARG A 1 380 ? 24.431 -7.236 9.293 1.00 95.69 380 ARG A O 1
ATOM 3145 N N . GLN A 1 381 ? 26.525 -7.569 10.057 1.00 95.50 381 GLN A N 1
ATOM 3146 C CA . GLN A 1 381 ? 26.633 -6.303 10.771 1.00 95.50 381 GLN A CA 1
ATOM 3147 C C . GLN A 1 381 ? 27.795 -5.495 10.224 1.00 95.50 381 GLN A C 1
ATOM 3149 O O . GLN A 1 381 ? 28.832 -6.049 9.843 1.00 95.50 381 GLN A O 1
ATOM 3154 N N . GLY A 1 382 ? 27.637 -4.182 10.165 1.00 91.94 382 GLY A N 1
ATOM 3155 C CA . GLY A 1 382 ? 28.693 -3.362 9.611 1.00 91.94 382 GLY A CA 1
ATOM 3156 C C . GLY A 1 382 ? 28.350 -1.899 9.473 1.00 91.94 382 GLY A C 1
ATOM 3157 O O . GLY A 1 382 ? 27.301 -1.423 9.909 1.00 91.94 382 GLY A O 1
ATOM 3158 N N . LYS A 1 383 ? 29.309 -1.199 8.876 1.00 81.06 383 LYS A N 1
ATOM 3159 C CA . LYS A 1 383 ? 29.204 0.191 8.453 1.00 81.06 383 LYS A CA 1
ATOM 3160 C C . LYS A 1 383 ? 29.925 0.354 7.115 1.00 81.06 383 LYS A C 1
ATOM 3162 O O . LYS A 1 383 ? 31.037 -0.155 6.936 1.00 81.06 383 LYS A O 1
ATOM 3167 N N . ASP A 1 384 ? 29.320 1.112 6.204 1.00 73.06 384 ASP A N 1
ATOM 3168 C CA . ASP A 1 384 ? 29.844 1.409 4.866 1.00 73.06 384 ASP A CA 1
ATOM 3169 C C . ASP A 1 384 ? 30.280 0.134 4.121 1.00 73.06 384 ASP A C 1
ATOM 3171 O O . ASP A 1 384 ? 29.481 -0.764 3.899 1.00 73.06 384 ASP A O 1
ATOM 3175 N N . SER A 1 385 ? 31.557 0.014 3.745 1.00 74.06 385 SER A N 1
ATOM 3176 C CA . SER A 1 385 ? 32.107 -1.164 3.057 1.00 74.06 385 SER A CA 1
ATOM 3177 C C . SER A 1 385 ? 32.715 -2.211 4.002 1.00 74.06 385 SER A C 1
ATOM 3179 O O . SER A 1 385 ? 33.347 -3.159 3.536 1.00 74.06 385 SER A O 1
ATOM 3181 N N . LYS A 1 386 ? 32.584 -2.051 5.326 1.00 88.88 386 LYS A N 1
ATOM 3182 C CA . LYS A 1 386 ? 33.128 -2.980 6.328 1.00 88.88 386 LYS A CA 1
ATOM 3183 C C . LYS A 1 386 ? 31.992 -3.754 6.987 1.00 88.88 386 LYS A C 1
ATOM 3185 O O . LYS A 1 386 ? 31.374 -3.266 7.929 1.00 88.88 386 LYS A O 1
ATOM 3190 N N . TRP A 1 387 ? 31.764 -4.964 6.488 1.00 94.44 387 TRP A N 1
ATOM 3191 C CA . TRP A 1 387 ? 30.727 -5.876 6.962 1.00 94.44 387 TRP A CA 1
ATOM 3192 C C . TRP A 1 387 ? 31.330 -7.194 7.421 1.00 94.44 387 TRP A C 1
ATOM 3194 O O . TRP A 1 387 ? 32.164 -7.776 6.723 1.00 94.44 387 TRP A O 1
ATOM 3204 N N . GLU A 1 388 ? 30.849 -7.690 8.549 1.00 95.19 388 GLU A N 1
ATOM 3205 C CA . GLU A 1 388 ? 31.204 -8.986 9.116 1.00 95.19 388 GLU A CA 1
ATOM 3206 C C . GLU A 1 388 ? 29.954 -9.830 9.373 1.00 95.19 388 GLU A C 1
ATOM 3208 O O . GLU A 1 388 ? 28.824 -9.334 9.327 1.00 95.19 388 GLU A O 1
ATOM 3213 N N . ASP A 1 389 ? 30.172 -11.124 9.573 1.00 95.44 389 ASP A N 1
ATOM 3214 C CA . ASP A 1 389 ? 29.107 -12.073 9.868 1.00 95.44 389 ASP A CA 1
ATOM 3215 C C . ASP A 1 389 ? 28.733 -11.975 11.351 1.00 95.44 389 ASP A C 1
ATOM 3217 O O . ASP A 1 389 ? 29.597 -11.823 12.217 1.00 95.44 389 ASP A O 1
ATOM 3221 N N . ALA A 1 390 ? 27.439 -12.053 11.628 1.00 94.06 390 ALA A N 1
ATOM 3222 C CA . ALA A 1 390 ? 26.851 -11.952 12.952 1.00 94.06 390 ALA A CA 1
ATOM 3223 C C . ALA A 1 390 ? 25.636 -12.880 13.064 1.00 94.06 390 ALA A C 1
ATOM 3225 O O . ALA A 1 390 ? 25.217 -13.520 12.098 1.00 94.06 390 ALA A O 1
ATOM 3226 N N . THR A 1 391 ? 25.047 -12.912 14.253 1.00 92.75 391 THR A N 1
ATOM 3227 C CA . THR A 1 391 ? 23.827 -13.665 14.537 1.00 92.75 391 THR A CA 1
ATOM 3228 C C . THR A 1 391 ? 22.803 -12.727 15.151 1.00 92.75 391 THR A C 1
ATOM 3230 O O . THR A 1 391 ? 23.156 -11.889 15.983 1.00 92.75 391 THR A O 1
ATOM 3233 N N . LEU A 1 392 ? 21.545 -12.865 14.742 1.00 92.06 392 LEU A N 1
ATOM 3234 C CA . LEU A 1 392 ? 20.438 -12.044 15.220 1.00 92.06 392 LEU A CA 1
ATOM 3235 C C . LEU A 1 392 ? 19.363 -12.925 15.866 1.00 92.06 392 LEU A C 1
ATOM 3237 O O . LEU A 1 392 ? 19.036 -13.988 15.347 1.00 92.06 392 LEU A O 1
ATOM 3241 N N . SER A 1 393 ? 18.835 -12.488 17.010 1.00 90.75 393 SER A N 1
ATOM 3242 C CA . SER A 1 393 ? 17.789 -13.197 17.757 1.00 90.75 393 SER A CA 1
ATOM 3243 C C . SER A 1 393 ? 16.417 -12.954 17.129 1.00 90.75 393 SER A C 1
ATOM 3245 O O . SER A 1 393 ? 16.072 -11.815 16.838 1.00 90.75 393 SER A O 1
ATOM 3247 N N . LEU A 1 394 ? 15.620 -14.011 16.986 1.00 89.25 394 LEU A N 1
ATOM 3248 C CA . LEU A 1 394 ? 14.197 -13.959 16.641 1.00 89.25 394 LEU A CA 1
ATOM 3249 C C . LEU A 1 394 ? 13.290 -13.921 17.878 1.00 89.25 394 LEU A C 1
ATOM 3251 O O . LEU A 1 394 ? 12.078 -14.053 17.755 1.00 89.25 394 LEU A O 1
ATOM 3255 N N . VAL A 1 395 ? 13.850 -13.775 19.077 1.00 86.62 395 VAL A N 1
ATOM 3256 C CA . VAL A 1 395 ? 13.068 -13.566 20.299 1.00 86.62 395 VAL A CA 1
ATOM 3257 C C . VAL A 1 395 ? 12.897 -12.063 20.512 1.00 86.62 395 VAL A C 1
ATOM 3259 O O . VAL A 1 395 ? 13.912 -11.403 20.766 1.00 86.62 395 VAL A O 1
ATOM 3262 N N . PRO A 1 396 ? 11.661 -11.527 20.443 1.00 80.69 396 PRO A N 1
ATOM 3263 C CA . PRO A 1 396 ? 11.409 -10.124 20.728 1.00 80.69 396 PRO A CA 1
ATOM 3264 C C . PRO A 1 396 ? 11.850 -9.787 22.147 1.00 80.69 396 PRO A C 1
ATOM 3266 O O . PRO A 1 396 ? 11.561 -10.519 23.103 1.00 80.69 396 PRO A O 1
ATOM 3269 N N . GLN A 1 397 ? 12.538 -8.666 22.307 1.00 75.62 397 GLN A N 1
ATOM 3270 C CA . GLN A 1 397 ? 12.826 -8.147 23.633 1.00 75.62 397 GLN A CA 1
ATOM 3271 C C . GLN A 1 397 ? 11.516 -7.599 24.195 1.00 75.62 397 GLN A C 1
ATOM 3273 O O . GLN A 1 397 ? 11.012 -6.591 23.709 1.00 75.62 397 GLN A O 1
ATOM 3278 N N . HIS A 1 398 ? 10.943 -8.270 25.203 1.00 58.81 398 HIS A N 1
ATOM 3279 C CA . HIS A 1 398 ? 9.737 -7.792 25.880 1.00 58.81 398 HIS A CA 1
ATOM 3280 C C . HIS A 1 398 ? 9.931 -6.340 26.337 1.00 58.81 398 HIS A C 1
ATOM 3282 O O . HIS A 1 398 ? 10.576 -6.075 27.354 1.00 58.81 398 HIS A O 1
ATOM 3288 N N . GLN A 1 399 ? 9.338 -5.399 25.609 1.00 54.16 399 GLN A N 1
ATOM 3289 C CA . GLN A 1 399 ? 9.022 -4.097 26.158 1.00 54.16 399 GLN A CA 1
ATOM 3290 C C . GLN A 1 399 ? 7.750 -4.290 26.974 1.00 54.16 399 GLN A C 1
ATOM 3292 O O . GLN A 1 399 ? 6.686 -4.573 26.429 1.00 54.16 399 GLN A O 1
ATOM 3297 N N . GLU A 1 400 ? 7.860 -4.193 28.299 1.00 48.06 400 GLU A N 1
ATOM 3298 C CA . GLU A 1 400 ? 6.676 -3.998 29.128 1.00 48.06 400 GLU A CA 1
ATOM 3299 C C . GLU A 1 400 ? 6.004 -2.708 28.644 1.00 48.06 400 GLU A C 1
ATOM 3301 O O . GLU A 1 400 ? 6.479 -1.606 28.929 1.00 48.06 400 GLU A O 1
ATOM 3306 N N . THR A 1 401 ? 4.910 -2.829 27.891 1.00 48.53 401 THR A N 1
ATOM 3307 C CA . THR A 1 401 ? 4.005 -1.707 27.664 1.00 48.53 401 THR A CA 1
ATOM 3308 C C . THR A 1 401 ? 3.541 -1.256 29.037 1.00 48.53 401 THR A C 1
ATOM 3310 O O . THR A 1 401 ? 2.804 -1.971 29.724 1.00 48.53 401 THR A O 1
ATOM 3313 N N . SER A 1 402 ? 4.042 -0.103 29.483 1.00 44.84 402 SER A N 1
ATOM 3314 C CA . SER A 1 402 ? 3.610 0.488 30.741 1.00 44.84 402 SER A CA 1
ATOM 3315 C C . SER A 1 402 ? 2.091 0.636 30.660 1.00 44.84 402 SER A C 1
ATOM 3317 O O . SER A 1 402 ? 1.619 1.194 29.667 1.00 44.84 402 SER A O 1
ATOM 3319 N N . PRO A 1 403 ? 1.311 0.115 31.624 1.00 51.91 403 PRO A N 1
ATOM 3320 C CA . PRO A 1 403 ? -0.136 0.219 31.550 1.00 51.91 403 PRO A CA 1
ATOM 3321 C C . PRO A 1 403 ? -0.486 1.699 31.430 1.00 51.91 403 PRO A C 1
ATOM 3323 O O . PRO A 1 403 ? -0.128 2.485 32.312 1.00 51.91 403 PRO A O 1
ATOM 3326 N N . LEU A 1 404 ? -1.126 2.069 30.317 1.00 56.38 404 LEU A N 1
ATOM 3327 C CA . LEU A 1 404 ? -1.607 3.420 30.055 1.00 56.38 404 LEU A CA 1
ATOM 3328 C C . LEU A 1 404 ? -2.433 3.863 31.261 1.00 56.38 404 LEU A C 1
ATOM 3330 O O . LEU A 1 404 ? -3.557 3.417 31.487 1.00 56.38 404 LEU A O 1
ATOM 3334 N N . LEU A 1 405 ? -1.833 4.707 32.096 1.00 56.72 405 LEU A N 1
ATOM 3335 C CA . LEU A 1 405 ? -2.434 5.157 33.342 1.00 56.72 405 LEU A CA 1
ATOM 3336 C C . LEU A 1 405 ? -3.307 6.370 33.026 1.00 56.72 405 LEU A C 1
ATOM 3338 O O . LEU A 1 405 ? -3.014 7.497 33.423 1.00 56.72 405 LEU A O 1
ATOM 3342 N N . LEU A 1 406 ? -4.371 6.138 32.255 1.00 65.25 406 LEU A N 1
ATOM 3343 C CA . LEU A 1 406 ? -5.373 7.157 31.979 1.00 65.25 406 LEU A CA 1
ATOM 3344 C C . LEU A 1 406 ? -6.101 7.475 33.285 1.00 65.25 406 LEU A C 1
ATOM 3346 O O . LEU A 1 406 ? -6.734 6.625 33.916 1.00 65.25 406 LEU A O 1
ATOM 3350 N N . SER A 1 407 ? -5.963 8.718 33.739 1.00 66.44 407 SER A N 1
ATOM 3351 C CA . SER A 1 407 ? -6.596 9.168 34.969 1.00 66.44 407 SER A CA 1
ATOM 3352 C C . SER A 1 407 ? -8.097 9.340 34.748 1.00 66.44 407 SER A C 1
ATOM 3354 O O . SER A 1 407 ? -8.524 10.288 34.091 1.00 66.44 407 SER A O 1
ATOM 3356 N N . VAL A 1 408 ? -8.904 8.465 35.343 1.00 73.38 408 VAL A N 1
ATOM 3357 C CA . VAL A 1 408 ? -10.366 8.599 35.329 1.00 73.38 408 VAL A CA 1
ATOM 3358 C C . VAL A 1 408 ? -10.825 9.420 36.531 1.00 73.38 408 VAL A C 1
ATOM 3360 O O . VAL A 1 408 ? -10.317 9.259 37.645 1.00 73.38 408 VAL A O 1
ATOM 3363 N N . ASN A 1 409 ? -11.809 10.300 36.342 1.00 83.31 409 ASN A N 1
ATOM 3364 C CA . ASN A 1 409 ? -12.349 11.110 37.430 1.00 83.31 409 ASN A CA 1
ATOM 3365 C C . ASN A 1 409 ? -13.155 10.246 38.420 1.00 83.31 409 ASN A C 1
ATOM 3367 O O . ASN A 1 409 ? -14.348 9.997 38.252 1.00 83.31 409 ASN A O 1
ATOM 3371 N N . GLU A 1 410 ? -12.517 9.805 39.506 1.00 84.31 410 GLU A N 1
ATOM 3372 C CA . GLU A 1 410 ? -13.166 8.925 40.486 1.00 84.31 410 GLU A CA 1
ATOM 3373 C C . GLU A 1 410 ? -14.421 9.524 41.139 1.00 84.31 410 GLU A C 1
ATOM 3375 O O . GLU A 1 410 ? -15.328 8.784 41.535 1.00 84.31 410 GLU A O 1
ATOM 3380 N N . LEU A 1 411 ? -14.463 10.849 41.324 1.00 85.50 411 LEU A N 1
ATOM 3381 C CA . LEU A 1 411 ? -15.612 11.509 41.943 1.00 85.50 411 LEU A CA 1
ATOM 3382 C C . LEU A 1 411 ? -16.838 11.405 41.038 1.00 85.50 411 LEU A C 1
ATOM 3384 O O . LEU A 1 411 ? -17.951 11.216 41.527 1.00 85.50 411 LEU A O 1
ATOM 3388 N N . GLU A 1 412 ? -16.618 11.516 39.736 1.00 87.12 412 GLU A N 1
ATOM 3389 C CA . GLU A 1 412 ? -17.648 11.354 38.728 1.00 87.12 412 GLU A CA 1
ATOM 3390 C C . GLU A 1 412 ? -18.180 9.922 38.681 1.00 87.12 412 GLU A C 1
ATOM 3392 O O . GLU A 1 412 ? -19.383 9.727 38.835 1.00 87.12 412 GLU A O 1
ATOM 3397 N N . LEU A 1 413 ? -17.303 8.918 38.594 1.00 88.75 413 LEU A N 1
ATOM 3398 C CA . LEU A 1 413 ? -17.722 7.511 38.575 1.00 88.75 413 LEU A CA 1
ATOM 3399 C C . LEU A 1 413 ? -18.547 7.135 39.815 1.00 88.75 413 LEU A C 1
ATOM 3401 O O . LEU A 1 413 ? -19.523 6.391 39.730 1.00 88.75 413 LEU A O 1
ATOM 3405 N N . LYS A 1 414 ? -18.193 7.682 40.987 1.00 88.25 414 LYS A N 1
ATOM 3406 C CA . LYS A 1 414 ? -18.970 7.489 42.223 1.00 88.25 414 LYS A CA 1
ATOM 3407 C C . LYS A 1 414 ? -20.360 8.122 42.161 1.00 88.25 414 LYS A C 1
ATOM 3409 O O . LYS A 1 414 ? -21.278 7.575 42.767 1.00 88.25 414 LYS A O 1
ATOM 3414 N N . ARG A 1 415 ? -20.512 9.266 41.485 1.00 88.81 415 ARG A N 1
ATOM 3415 C CA . ARG A 1 415 ? -21.823 9.897 41.260 1.00 88.81 415 ARG A CA 1
ATOM 3416 C C . ARG A 1 415 ? -22.650 9.055 40.298 1.00 88.81 415 ARG A C 1
ATOM 3418 O O . ARG A 1 415 ? -23.743 8.659 40.672 1.00 88.81 415 ARG A O 1
ATOM 3425 N N . MET A 1 416 ? -22.080 8.669 39.157 1.00 90.62 416 MET A N 1
ATOM 3426 C CA . MET A 1 416 ? -22.746 7.814 38.166 1.00 90.62 416 MET A CA 1
ATOM 3427 C C . MET A 1 416 ? -23.243 6.507 38.791 1.00 90.62 416 MET A C 1
ATOM 3429 O O . MET A 1 416 ? -24.418 6.189 38.684 1.00 90.62 416 MET A O 1
ATOM 3433 N N . LYS A 1 417 ? -22.402 5.804 39.563 1.00 90.12 417 LYS A N 1
ATOM 3434 C CA . LYS A 1 417 ? -22.806 4.576 40.271 1.00 90.12 417 LYS A CA 1
ATOM 3435 C C . LYS A 1 417 ? -23.975 4.772 41.245 1.00 90.12 417 LYS A C 1
ATOM 3437 O O . LYS A 1 417 ? -24.710 3.833 41.530 1.00 90.12 417 LYS A O 1
ATOM 3442 N N . LYS A 1 418 ? -24.082 5.954 41.852 1.00 91.69 418 LYS A N 1
ATOM 3443 C CA . LYS A 1 418 ? -25.132 6.261 42.827 1.00 91.69 418 LYS A CA 1
ATOM 3444 C C . LYS A 1 418 ? -26.432 6.672 42.137 1.00 91.69 418 LYS A C 1
ATOM 3446 O O . LYS A 1 418 ? -27.503 6.310 42.620 1.00 91.69 418 LYS A O 1
ATOM 3451 N N . ASP A 1 419 ? -26.316 7.474 41.087 1.00 93.88 419 ASP A N 1
ATOM 3452 C CA . ASP A 1 419 ? -27.440 8.155 40.456 1.00 93.88 419 ASP A CA 1
ATOM 3453 C C . ASP A 1 419 ? -28.076 7.298 39.347 1.00 93.88 419 ASP A C 1
ATOM 3455 O O . ASP A 1 419 ? -29.279 7.408 39.120 1.00 93.88 419 ASP A O 1
ATOM 3459 N N . PHE A 1 420 ? -27.309 6.402 38.715 1.00 95.44 420 PHE A N 1
ATOM 3460 C CA . PHE A 1 420 ? -27.783 5.527 37.640 1.00 95.44 420 PHE A CA 1
ATOM 3461 C C . PHE A 1 420 ? -28.066 4.100 38.141 1.00 95.44 420 PHE A C 1
ATOM 3463 O O . PHE A 1 420 ? -27.251 3.529 38.874 1.00 95.44 420 PHE A O 1
ATOM 3470 N N . PRO A 1 421 ? -29.209 3.493 37.766 1.00 94.81 421 PRO A N 1
ATOM 3471 C CA . PRO A 1 421 ? -29.522 2.118 38.124 1.00 94.81 421 PRO A CA 1
ATOM 3472 C C . PRO A 1 421 ? -28.620 1.125 37.380 1.00 94.81 421 PRO A C 1
ATOM 3474 O O . PRO A 1 421 ? -28.351 1.277 36.189 1.00 94.81 421 PRO A O 1
ATOM 3477 N N . LEU A 1 422 ? -28.211 0.068 38.085 1.00 93.69 422 LEU A N 1
ATOM 3478 C CA . LEU A 1 422 ? -27.620 -1.119 37.470 1.00 93.69 422 LEU A CA 1
ATOM 3479 C C . LEU A 1 422 ? -28.734 -1.951 36.824 1.00 93.69 422 LEU A C 1
ATOM 3481 O O . LEU A 1 422 ? -29.651 -2.397 37.526 1.00 93.69 422 LEU A O 1
ATOM 3485 N N . VAL A 1 423 ? -28.647 -2.176 35.517 1.00 94.62 423 VAL A N 1
ATOM 3486 C CA . VAL A 1 423 ? -29.625 -2.964 34.760 1.00 94.62 423 VAL A CA 1
ATOM 3487 C C . VAL A 1 423 ? -29.150 -4.409 34.691 1.00 94.62 423 VAL A C 1
ATOM 3489 O O . VAL A 1 423 ? -28.029 -4.690 34.281 1.00 94.62 423 VAL A O 1
ATOM 3492 N N . LYS A 1 424 ? -29.996 -5.332 35.157 1.00 92.44 424 LYS A N 1
ATOM 3493 C CA . LYS A 1 424 ? -29.694 -6.767 35.143 1.00 92.44 424 LYS A CA 1
ATOM 3494 C C . LYS A 1 424 ? -29.862 -7.340 33.746 1.00 92.44 424 LYS A C 1
ATOM 3496 O O . LYS A 1 424 ? -30.756 -6.912 33.027 1.00 92.44 424 LYS A O 1
ATOM 3501 N N . ASP A 1 425 ? -29.031 -8.328 33.438 1.00 90.44 425 ASP A N 1
ATOM 3502 C CA . ASP A 1 425 ? -28.998 -9.074 32.181 1.00 90.44 425 ASP A CA 1
ATOM 3503 C C . ASP A 1 425 ? -28.746 -8.188 30.947 1.00 90.44 425 ASP A C 1
ATOM 3505 O O . ASP A 1 425 ? -28.906 -8.636 29.819 1.00 90.44 425 ASP A O 1
ATOM 3509 N N . HIS A 1 426 ? -28.320 -6.937 31.161 1.00 94.62 426 HIS A N 1
ATOM 3510 C CA . HIS A 1 426 ? -27.969 -6.000 30.102 1.00 94.62 426 HIS A CA 1
ATOM 3511 C C . HIS A 1 426 ? -26.474 -6.079 29.812 1.00 94.62 426 HIS A C 1
ATOM 3513 O O . HIS A 1 426 ? -25.643 -5.884 30.712 1.00 94.62 426 HIS A O 1
ATOM 3519 N N . VAL A 1 427 ? -26.162 -6.396 28.561 1.00 96.81 427 VAL A N 1
ATOM 3520 C CA . VAL A 1 427 ? -24.814 -6.631 28.049 1.00 96.81 427 VAL A CA 1
ATOM 3521 C C . VAL A 1 427 ? -24.559 -5.648 26.918 1.00 96.81 427 VAL A C 1
ATOM 3523 O O . VAL A 1 427 ? -25.410 -5.463 26.052 1.00 96.81 427 VAL A O 1
ATOM 3526 N N . LEU A 1 428 ? -23.387 -5.024 26.937 1.00 97.38 428 LEU A N 1
ATOM 3527 C CA . LEU A 1 428 ? -22.933 -4.144 25.868 1.00 97.38 428 LEU A CA 1
ATOM 3528 C C . LEU A 1 428 ? -21.639 -4.679 25.256 1.00 97.38 428 LEU A C 1
ATOM 3530 O O . LEU A 1 428 ? -20.792 -5.206 25.975 1.00 97.38 428 LEU A O 1
ATOM 3534 N N . GLU A 1 429 ? -21.479 -4.501 23.952 1.00 98.12 429 GLU A N 1
ATOM 3535 C CA . GLU A 1 429 ? -20.281 -4.867 23.197 1.00 98.12 429 GLU A CA 1
ATOM 3536 C C . GLU A 1 429 ? -19.554 -3.602 22.764 1.00 98.12 429 GLU A C 1
ATOM 3538 O O . GLU A 1 429 ? -20.094 -2.809 21.988 1.00 98.12 429 GLU A O 1
ATOM 3543 N N . PHE A 1 430 ? -18.353 -3.389 23.302 1.00 97.00 430 PHE A N 1
ATOM 354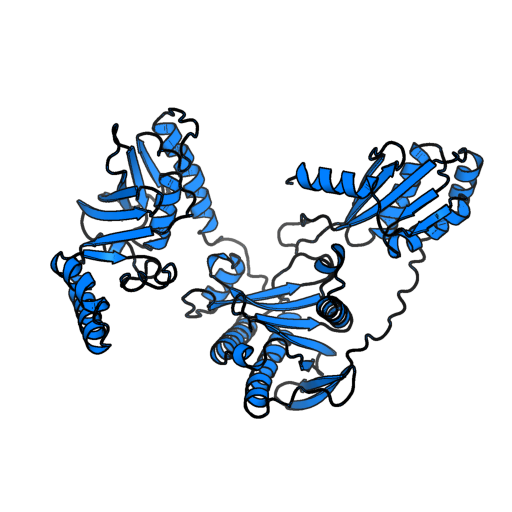4 C CA . PHE A 1 430 ? -17.548 -2.197 23.049 1.00 97.00 430 PHE A CA 1
ATOM 3545 C C . PHE A 1 430 ? -16.195 -2.604 22.481 1.00 97.00 430 PHE A C 1
ATOM 3547 O O . PHE A 1 430 ? -15.459 -3.356 23.115 1.00 97.00 430 PHE A O 1
ATOM 3554 N N . ASP A 1 431 ? -15.821 -2.051 21.336 1.00 94.06 431 ASP A N 1
ATOM 3555 C CA . ASP A 1 431 ? -14.461 -2.196 20.825 1.00 94.06 431 ASP A CA 1
ATOM 3556 C C . ASP A 1 431 ? -14.127 -1.092 19.819 1.00 94.06 431 ASP A C 1
ATOM 3558 O O . ASP A 1 431 ? -14.977 -0.280 19.438 1.00 94.06 431 ASP A O 1
ATOM 3562 N N . PHE A 1 432 ? -12.868 -1.055 19.399 1.00 92.69 432 PHE A N 1
ATOM 3563 C CA . PHE A 1 432 ? -12.396 -0.213 18.313 1.00 92.69 432 PHE A CA 1
ATOM 3564 C C . PHE A 1 432 ? -11.462 -0.995 17.393 1.00 92.69 432 PHE A C 1
ATOM 3566 O O . PHE A 1 432 ? -10.684 -1.835 17.835 1.00 92.69 432 PHE A O 1
ATOM 3573 N N . MET A 1 433 ? -11.519 -0.715 16.099 1.00 90.56 433 MET A N 1
ATOM 3574 C CA . MET A 1 433 ? -10.753 -1.391 15.045 1.00 90.56 433 MET A CA 1
ATOM 3575 C C . MET A 1 433 ? -10.248 -0.377 14.033 1.00 90.56 433 MET A C 1
ATOM 3577 O O . MET A 1 433 ? -10.735 0.752 14.014 1.00 90.56 433 MET A O 1
ATOM 3581 N N . TYR A 1 434 ? -9.280 -0.742 13.200 1.00 88.94 434 TYR A N 1
ATOM 3582 C CA . TYR A 1 434 ? -8.928 0.131 12.085 1.00 88.94 434 TYR A CA 1
ATOM 3583 C C . TYR A 1 434 ? -10.102 0.282 11.117 1.00 88.94 434 TYR A C 1
ATOM 3585 O O . TYR A 1 434 ? -10.764 -0.685 10.748 1.00 88.94 434 TYR A O 1
ATOM 3593 N N . SER A 1 435 ? -10.352 1.520 10.706 1.00 87.62 435 SER A N 1
ATOM 3594 C CA . SER A 1 435 ? -11.176 1.807 9.541 1.00 87.62 435 SER A CA 1
ATOM 3595 C C . SER A 1 435 ? -10.383 1.422 8.288 1.00 87.62 435 SER A C 1
ATOM 3597 O O . SER A 1 435 ? -9.229 1.847 8.178 1.00 87.62 435 SER A O 1
ATOM 3599 N N . PRO A 1 436 ? -10.972 0.667 7.343 1.00 80.12 436 PRO A N 1
ATOM 3600 C CA . PRO A 1 436 ? -10.279 0.257 6.121 1.00 80.12 436 PRO A CA 1
ATOM 3601 C C . PRO A 1 436 ? -9.956 1.447 5.213 1.00 80.12 436 PRO A C 1
ATOM 3603 O O . PRO A 1 436 ? -8.983 1.404 4.465 1.00 80.12 436 PRO A O 1
ATOM 3606 N N . ASP A 1 437 ? -10.730 2.528 5.314 1.00 82.94 437 ASP A N 1
ATOM 3607 C CA . ASP A 1 437 ? -10.516 3.735 4.525 1.00 82.94 437 ASP A CA 1
ATOM 3608 C C . ASP A 1 437 ? -9.486 4.657 5.197 1.00 82.94 437 ASP A C 1
ATOM 3610 O O . ASP A 1 437 ? -9.736 5.172 6.299 1.00 82.94 437 ASP A O 1
ATOM 3614 N N . PRO A 1 438 ? -8.325 4.899 4.561 1.00 86.06 438 PRO A N 1
ATOM 3615 C CA . PRO A 1 438 ? -7.328 5.805 5.097 1.00 86.06 438 PRO A CA 1
ATOM 3616 C C . PRO A 1 438 ? -7.799 7.255 4.964 1.00 86.06 438 PRO A C 1
ATOM 3618 O O . PRO A 1 438 ? -8.323 7.681 3.934 1.00 86.06 438 PRO A O 1
ATOM 3621 N N . ILE A 1 439 ? -7.538 8.057 5.993 1.00 83.56 439 ILE A N 1
ATOM 3622 C CA . ILE A 1 439 ? -7.830 9.490 5.989 1.00 83.56 439 ILE A CA 1
ATOM 3623 C C . ILE A 1 439 ? -6.547 10.310 5.963 1.00 83.56 439 ILE A C 1
ATOM 3625 O O . ILE A 1 439 ? -5.461 9.854 6.326 1.00 83.56 439 ILE A O 1
ATOM 3629 N N . ARG A 1 440 ? -6.681 11.566 5.538 1.00 81.75 440 ARG A N 1
ATOM 3630 C CA . ARG A 1 440 ? -5.577 12.521 5.474 1.00 81.75 440 ARG A CA 1
ATOM 3631 C C . ARG A 1 440 ? -6.012 13.866 6.042 1.00 81.75 440 ARG A C 1
ATOM 3633 O O . ARG A 1 440 ? -7.019 14.417 5.605 1.00 81.75 440 ARG A O 1
ATOM 3640 N N . GLU A 1 441 ? -5.236 14.412 6.978 1.00 73.94 441 GLU A N 1
ATOM 3641 C CA . GLU A 1 441 ? -5.553 15.704 7.602 1.00 73.94 441 GLU A CA 1
ATOM 3642 C C . GLU A 1 441 ? -5.308 16.884 6.653 1.00 73.94 441 GLU A C 1
ATOM 3644 O O . GLU A 1 441 ? -6.149 17.780 6.543 1.00 73.94 441 GLU A O 1
ATOM 3649 N N . LYS A 1 442 ? -4.164 16.901 5.954 1.00 68.75 442 LYS A N 1
ATOM 3650 C CA . LYS A 1 442 ? -3.805 17.958 4.996 1.00 68.75 442 LYS A CA 1
ATOM 3651 C C . LYS A 1 442 ? -3.246 17.381 3.706 1.00 68.75 442 LYS A C 1
ATOM 3653 O O . LYS A 1 442 ? -2.649 16.312 3.675 1.00 68.75 442 LYS A O 1
ATOM 3658 N N . ARG A 1 443 ? -3.403 18.126 2.610 1.00 57.34 443 ARG A N 1
ATOM 3659 C CA . ARG A 1 443 ? -2.795 17.771 1.320 1.00 57.34 443 ARG A CA 1
ATOM 3660 C C . ARG A 1 443 ? -1.269 17.689 1.482 1.00 57.34 443 ARG A C 1
ATOM 3662 O O . ARG A 1 443 ? -0.666 18.679 1.878 1.00 57.34 443 ARG A O 1
ATOM 3669 N N . GLY A 1 444 ? -0.691 16.533 1.154 1.00 65.12 444 GLY A N 1
ATOM 3670 C CA . GLY A 1 444 ? 0.741 16.241 1.294 1.00 65.12 444 GLY A CA 1
ATOM 3671 C C . GLY A 1 444 ? 1.093 15.355 2.493 1.00 65.12 444 GLY A C 1
ATOM 3672 O O . GLY A 1 444 ? 2.105 14.668 2.440 1.00 65.12 444 GLY A O 1
ATOM 3673 N N . ASP A 1 445 ? 0.243 15.291 3.525 1.00 71.19 445 ASP A N 1
ATOM 3674 C CA . ASP A 1 445 ? 0.494 14.413 4.672 1.00 71.19 445 ASP A CA 1
ATOM 3675 C C . ASP A 1 445 ? 0.339 12.938 4.271 1.00 71.19 445 ASP A C 1
ATOM 3677 O O . ASP A 1 445 ? -0.541 12.585 3.476 1.00 71.19 445 ASP A O 1
ATOM 3681 N N . ARG A 1 446 ? 1.157 12.070 4.877 1.00 85.12 446 ARG A N 1
ATOM 3682 C CA . ARG A 1 446 ? 1.001 10.616 4.778 1.00 85.12 446 ARG A CA 1
ATOM 3683 C C . ARG A 1 446 ? -0.375 10.216 5.341 1.00 85.12 446 ARG A C 1
ATOM 3685 O O . ARG A 1 446 ? -0.638 10.513 6.510 1.00 85.12 446 ARG A O 1
ATOM 3692 N N . PRO A 1 447 ? -1.250 9.560 4.555 1.00 88.62 447 PRO A N 1
ATOM 3693 C CA . PRO A 1 447 ? -2.531 9.077 5.052 1.00 88.62 447 PRO A CA 1
ATOM 3694 C C . PRO A 1 447 ? -2.350 8.035 6.157 1.00 88.62 447 PRO A C 1
ATOM 3696 O O . PRO A 1 447 ? -1.309 7.380 6.265 1.00 88.62 447 PRO A O 1
ATOM 3699 N N . PHE A 1 448 ? -3.380 7.861 6.972 1.00 88.94 448 PHE A N 1
ATOM 3700 C CA . PHE A 1 448 ? -3.382 6.893 8.060 1.00 88.94 448 PHE A CA 1
ATOM 3701 C C . PHE A 1 448 ? -4.747 6.237 8.200 1.00 88.94 448 PHE A C 1
ATOM 3703 O O . PHE A 1 448 ? -5.759 6.823 7.822 1.00 88.94 448 PHE A O 1
ATOM 3710 N N . TYR A 1 449 ? -4.766 5.036 8.765 1.00 89.81 449 TYR A N 1
ATOM 3711 C CA . TYR A 1 449 ? -5.996 4.319 9.067 1.00 89.81 449 TYR A CA 1
ATOM 3712 C C . TYR A 1 449 ? -6.476 4.764 10.453 1.00 89.81 449 TYR A C 1
ATOM 3714 O O . TYR A 1 449 ? -5.787 4.507 11.447 1.00 89.81 449 TYR A O 1
ATOM 3722 N N . PRO A 1 450 ? -7.589 5.510 10.557 1.00 90.31 450 PRO A N 1
ATOM 3723 C CA . PRO A 1 450 ? -8.106 5.917 11.853 1.00 90.31 450 PRO A CA 1
ATOM 3724 C C . PRO A 1 450 ? -8.766 4.722 12.546 1.00 90.31 450 PRO A C 1
ATOM 3726 O O . PRO A 1 450 ? -9.085 3.721 11.907 1.00 90.31 450 PRO A O 1
ATOM 3729 N N . TYR A 1 451 ? -9.030 4.840 13.844 1.00 91.56 451 TYR A N 1
ATOM 3730 C CA . TYR A 1 451 ? -9.812 3.820 14.536 1.00 91.56 451 TYR A CA 1
ATOM 3731 C C . TYR A 1 451 ? -11.306 4.114 14.400 1.00 91.56 451 TYR A C 1
ATOM 3733 O O . TYR A 1 451 ? -11.746 5.223 14.694 1.00 91.56 451 TYR A O 1
ATOM 3741 N N . LEU A 1 452 ? -12.098 3.124 14.011 1.00 92.31 452 LEU A N 1
ATOM 3742 C CA . LEU A 1 452 ? -13.544 3.108 14.172 1.00 92.31 452 LEU A CA 1
ATOM 3743 C C . LEU A 1 452 ? -13.873 2.439 15.509 1.00 92.31 452 LEU A C 1
ATOM 3745 O O . LEU A 1 452 ? -13.593 1.260 15.703 1.00 92.31 452 LEU A O 1
ATOM 3749 N N . ALA A 1 453 ? -14.470 3.195 16.423 1.00 95.44 453 ALA A N 1
ATOM 3750 C CA . ALA A 1 453 ? -14.999 2.687 17.679 1.00 95.44 453 ALA A CA 1
ATOM 3751 C C . ALA A 1 453 ? -16.514 2.518 17.598 1.00 95.44 453 ALA A C 1
ATOM 3753 O O . ALA A 1 453 ? -17.216 3.419 17.127 1.00 95.44 453 ALA A O 1
ATOM 3754 N N . LEU A 1 454 ? -16.999 1.385 18.101 1.00 96.12 454 LEU A N 1
ATOM 3755 C CA . LEU A 1 454 ? -18.411 1.030 18.135 1.00 96.12 454 LEU A CA 1
ATOM 3756 C C . LEU A 1 454 ? -18.833 0.699 19.564 1.00 96.12 454 LEU A C 1
ATOM 3758 O O . LEU A 1 454 ? -18.128 0.012 20.307 1.00 96.12 454 LEU A O 1
ATOM 3762 N N . TRP A 1 455 ? -20.016 1.188 19.929 1.00 97.31 455 TRP A N 1
ATOM 3763 C CA . TRP A 1 455 ? -20.694 0.828 21.164 1.00 97.31 455 TRP A CA 1
ATOM 3764 C C . TRP A 1 455 ? -22.055 0.254 20.809 1.00 97.31 455 TRP A C 1
ATOM 3766 O O . TRP A 1 455 ? -22.928 0.983 20.337 1.00 97.31 455 TRP A O 1
ATOM 3776 N N . VAL A 1 456 ? -22.235 -1.044 21.030 1.00 97.56 456 VAL A N 1
ATOM 3777 C CA . VAL A 1 456 ? -23.410 -1.777 20.553 1.00 97.56 456 VAL A CA 1
ATOM 3778 C C . VAL A 1 456 ? -24.128 -2.437 21.722 1.00 97.56 456 VAL A C 1
ATOM 3780 O O . VAL A 1 456 ? -23.508 -2.922 22.672 1.00 97.56 456 VAL A O 1
ATOM 3783 N N . ASP A 1 457 ? -25.455 -2.407 21.681 1.00 96.12 457 ASP A N 1
ATOM 3784 C CA . ASP A 1 457 ? -26.287 -3.174 22.597 1.00 96.12 457 ASP A CA 1
ATOM 3785 C C . ASP A 1 457 ? -26.328 -4.633 22.145 1.00 96.12 457 ASP A C 1
ATOM 3787 O O . ASP A 1 457 ? -26.798 -4.924 21.050 1.00 96.12 457 ASP A O 1
ATOM 3791 N N . HIS A 1 458 ? -25.861 -5.555 22.986 1.00 95.12 458 HIS A N 1
ATOM 3792 C CA . HIS A 1 458 ? -25.856 -6.981 22.649 1.00 95.12 458 HIS A CA 1
ATOM 3793 C C . HIS A 1 458 ? -27.272 -7.560 22.527 1.00 95.12 458 HIS A C 1
ATOM 3795 O O . HIS A 1 458 ? -27.491 -8.534 21.819 1.00 95.12 458 HIS A O 1
ATOM 3801 N N . THR A 1 459 ? -28.233 -7.019 23.279 1.00 87.75 459 THR A N 1
ATOM 3802 C CA . THR A 1 459 ? -29.564 -7.628 23.421 1.00 87.75 459 THR A CA 1
ATOM 3803 C C . THR A 1 459 ? -30.456 -7.284 22.242 1.00 87.75 459 THR A C 1
ATOM 3805 O O . THR A 1 459 ? -31.180 -8.143 21.745 1.00 87.75 459 THR A O 1
ATOM 3808 N N . ASP A 1 460 ? -30.416 -6.016 21.839 1.00 87.75 460 ASP A N 1
ATOM 3809 C CA . ASP A 1 460 ? -31.259 -5.485 20.772 1.00 87.75 460 ASP A CA 1
ATOM 3810 C C . ASP A 1 460 ? -30.490 -5.275 19.452 1.00 87.75 460 ASP A C 1
ATOM 3812 O O . ASP A 1 460 ? -31.081 -4.793 18.488 1.00 87.75 460 ASP A O 1
ATOM 3816 N N . GLU A 1 461 ? -29.187 -5.592 19.417 1.00 90.19 461 GLU A N 1
ATOM 3817 C CA . GLU A 1 461 ? -28.277 -5.443 18.261 1.00 90.19 461 GLU A CA 1
ATOM 3818 C C . GLU A 1 461 ? -28.215 -4.002 17.706 1.00 90.19 461 GLU A C 1
ATOM 3820 O O . GLU A 1 461 ? -27.800 -3.744 16.578 1.00 90.19 461 GLU A O 1
ATOM 3825 N N . PHE A 1 462 ? -28.610 -3.011 18.514 1.00 92.44 462 PHE A N 1
ATOM 3826 C CA . PHE A 1 462 ? -28.585 -1.607 18.118 1.00 92.44 462 PHE A CA 1
ATOM 3827 C C . PHE A 1 462 ? -27.223 -0.969 18.374 1.00 92.44 462 PHE A C 1
ATOM 3829 O O . PHE A 1 462 ? -26.707 -0.979 19.494 1.00 92.44 462 PHE A O 1
ATOM 3836 N N . VAL A 1 463 ? -26.701 -0.276 17.360 1.00 95.44 463 VAL A N 1
ATOM 3837 C CA . VAL A 1 463 ? -25.566 0.639 17.521 1.00 95.44 463 VAL A CA 1
ATOM 3838 C C . VAL A 1 463 ? -26.000 1.833 18.374 1.00 95.44 463 VAL A C 1
ATOM 3840 O O . VAL A 1 463 ? -26.815 2.661 17.959 1.00 95.44 463 VAL A O 1
ATOM 3843 N N . LEU A 1 464 ? -25.458 1.922 19.588 1.00 95.31 464 LEU A N 1
ATOM 3844 C CA . LEU A 1 464 ? -25.758 2.982 20.551 1.00 95.31 464 LEU A CA 1
ATOM 3845 C C . LEU A 1 464 ? -24.991 4.269 20.236 1.00 95.31 464 LEU A C 1
ATOM 3847 O O . LEU A 1 464 ? -25.518 5.374 20.423 1.00 95.31 464 LEU A O 1
ATOM 3851 N N . ASP A 1 465 ? -23.744 4.120 19.790 1.00 95.50 465 ASP A N 1
ATOM 3852 C CA . ASP A 1 465 ? -22.887 5.205 19.319 1.00 95.50 465 ASP A CA 1
ATOM 3853 C C . ASP A 1 465 ? -21.748 4.663 18.442 1.00 95.50 465 ASP A C 1
ATOM 3855 O O . ASP A 1 465 ? -21.408 3.478 18.503 1.00 95.50 465 ASP A O 1
ATOM 3859 N N . PHE A 1 466 ? -21.128 5.549 17.664 1.00 94.56 466 PHE A N 1
ATOM 3860 C CA . PHE A 1 466 ? -19.901 5.264 16.922 1.00 94.56 466 PHE A CA 1
ATOM 3861 C C . PHE A 1 466 ? -19.008 6.505 16.853 1.00 94.56 466 PHE A C 1
ATOM 3863 O O . PHE A 1 466 ? -19.482 7.643 16.899 1.00 94.56 466 PHE A O 1
ATOM 3870 N N . ALA A 1 467 ? -17.698 6.302 16.729 1.00 93.88 467 ALA A N 1
ATOM 3871 C CA . ALA A 1 467 ? -16.751 7.401 16.595 1.00 93.88 467 ALA A CA 1
ATOM 3872 C C . ALA A 1 467 ? -15.537 7.011 15.754 1.00 93.88 467 ALA A C 1
ATOM 3874 O O . ALA A 1 467 ? -14.984 5.929 15.917 1.00 93.88 467 ALA A O 1
ATOM 3875 N N . ILE A 1 468 ? -15.080 7.943 14.917 1.00 91.75 468 ILE A N 1
ATOM 3876 C CA . ILE A 1 468 ? -13.747 7.883 14.317 1.00 91.75 468 ILE A CA 1
ATOM 3877 C C . ILE A 1 468 ? -12.770 8.525 15.304 1.00 91.75 468 ILE A C 1
ATOM 3879 O O . ILE A 1 468 ? -12.889 9.713 15.619 1.00 91.75 468 ILE A O 1
ATOM 3883 N N . LEU A 1 469 ? -11.840 7.735 15.828 1.00 91.06 469 LEU A N 1
ATOM 3884 C CA . LEU A 1 469 ? -10.845 8.162 16.802 1.00 91.06 469 LEU A CA 1
ATOM 3885 C C . LEU A 1 469 ? -9.510 8.478 16.102 1.00 91.06 469 LEU A C 1
ATOM 3887 O O . LEU A 1 469 ? -9.126 7.794 15.147 1.00 91.06 469 LEU A O 1
ATOM 3891 N N . PRO A 1 470 ? -8.782 9.508 16.569 1.00 84.62 470 PRO A N 1
ATOM 3892 C CA . 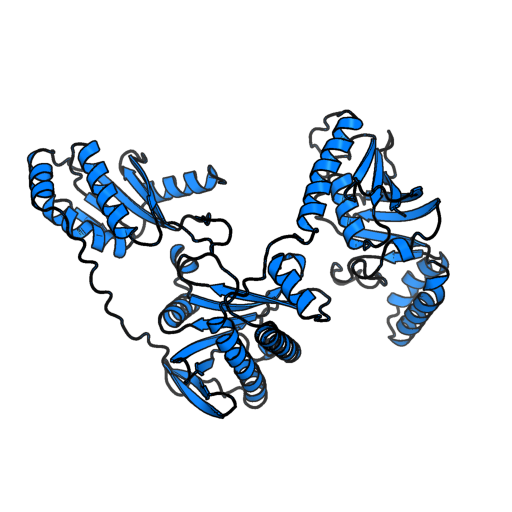PRO A 1 470 ? -7.476 9.863 16.018 1.00 84.62 470 PRO A CA 1
ATOM 3893 C C . PRO A 1 470 ? -6.438 8.781 16.324 1.00 84.62 470 PRO A C 1
ATOM 3895 O O . PRO A 1 470 ? -6.505 8.160 17.375 1.00 84.62 470 PRO A O 1
ATOM 3898 N N . ARG A 1 471 ? -5.422 8.603 15.470 1.00 83.50 471 ARG A N 1
ATOM 3899 C CA . ARG A 1 471 ? -4.341 7.625 15.717 1.00 83.50 471 ARG A CA 1
ATOM 3900 C C . ARG A 1 471 ? -3.659 7.851 17.072 1.00 83.50 471 ARG A C 1
ATOM 3902 O O . ARG A 1 471 ? -3.464 6.914 17.840 1.00 83.50 471 ARG A O 1
ATOM 3909 N N . GLU A 1 472 ? -3.315 9.100 17.374 1.00 83.88 472 GLU A N 1
ATOM 3910 C CA . GLU A 1 472 ? -2.727 9.483 18.659 1.00 83.88 472 GLU A CA 1
ATOM 3911 C C . GLU A 1 472 ? -3.818 9.887 19.653 1.00 83.88 472 GLU A C 1
ATOM 3913 O O . GLU A 1 472 ? -4.618 10.783 19.380 1.00 83.88 472 GLU A O 1
ATOM 3918 N N . GLY A 1 473 ? -3.835 9.246 20.824 1.00 86.81 473 GLY A N 1
ATOM 3919 C CA . GLY A 1 473 ? -4.801 9.539 21.881 1.00 86.81 473 GLY A CA 1
ATOM 3920 C C . GLY A 1 473 ? -6.185 8.920 21.672 1.00 86.81 473 GLY A C 1
ATOM 3921 O O . GLY A 1 473 ? -7.126 9.325 22.366 1.00 86.81 473 GLY A O 1
ATOM 3922 N N . HIS A 1 474 ? -6.328 7.948 20.759 1.00 89.31 474 HIS A N 1
ATOM 3923 C CA . HIS A 1 474 ? -7.560 7.163 20.612 1.00 89.31 474 HIS A CA 1
ATOM 3924 C C . HIS A 1 474 ? -7.987 6.535 21.937 1.00 89.31 474 HIS A C 1
ATOM 3926 O O . HIS A 1 474 ? -9.176 6.467 22.217 1.00 89.31 474 HIS A O 1
ATOM 3932 N N . GLU A 1 475 ? -7.042 6.146 22.787 1.00 90.38 475 GLU A N 1
ATOM 3933 C CA . GLU A 1 475 ? -7.300 5.497 24.066 1.00 90.38 475 GLU A CA 1
ATOM 3934 C C . GLU A 1 475 ? -8.089 6.411 25.013 1.00 90.38 475 GLU A C 1
ATOM 3936 O O . GLU A 1 475 ? -9.077 6.004 25.631 1.00 90.38 475 GLU A O 1
ATOM 3941 N N . ALA A 1 476 ? -7.680 7.681 25.095 1.00 89.62 476 ALA A N 1
ATOM 3942 C CA . ALA A 1 476 ? -8.375 8.693 25.882 1.00 89.62 476 ALA A CA 1
ATOM 3943 C C . ALA A 1 476 ? -9.734 9.039 25.259 1.00 89.62 476 ALA A C 1
ATOM 3945 O O . ALA A 1 476 ? -10.735 9.104 25.969 1.00 89.62 476 ALA A O 1
ATOM 3946 N N . ALA A 1 477 ? -9.783 9.198 23.933 1.00 92.06 477 ALA A N 1
ATOM 3947 C CA . ALA A 1 477 ? -11.013 9.513 23.214 1.00 92.06 477 ALA A CA 1
ATOM 3948 C C . ALA A 1 477 ? -12.067 8.394 23.339 1.00 92.06 477 ALA A C 1
ATOM 3950 O O . ALA A 1 477 ? -13.242 8.683 23.564 1.00 92.06 477 ALA A O 1
ATOM 3951 N N . PHE A 1 478 ? -11.649 7.128 23.259 1.00 94.19 478 PHE A N 1
ATOM 3952 C CA . PHE A 1 478 ? -12.493 5.950 23.461 1.00 94.19 478 PHE A CA 1
ATOM 3953 C C . PHE A 1 478 ? -13.080 5.924 24.875 1.00 94.19 478 PHE A C 1
ATOM 3955 O O . PHE A 1 478 ? -14.284 5.724 25.061 1.00 94.19 478 PHE A O 1
ATOM 3962 N N . LEU A 1 479 ? -12.250 6.181 25.889 1.00 92.12 479 LEU A N 1
ATOM 3963 C CA . LEU A 1 479 ? -12.692 6.205 27.279 1.00 92.12 479 LEU A CA 1
ATOM 3964 C C . LEU A 1 479 ? -13.664 7.362 27.559 1.00 92.12 479 LEU A C 1
ATOM 3966 O O . LEU A 1 479 ? -14.702 7.153 28.193 1.00 92.12 479 LEU A O 1
ATOM 3970 N N . ASP A 1 480 ? -13.358 8.562 27.064 1.00 90.94 480 ASP A N 1
ATOM 3971 C CA . ASP A 1 480 ? -14.212 9.742 27.210 1.00 90.94 480 ASP A CA 1
ATOM 3972 C C . ASP A 1 480 ? -15.572 9.524 26.538 1.00 90.94 480 ASP A C 1
ATOM 3974 O O . ASP A 1 480 ? -16.613 9.784 27.148 1.00 90.94 480 ASP A O 1
ATOM 3978 N N . LYS A 1 481 ? -15.582 8.959 25.324 1.00 94.44 481 LYS A N 1
ATOM 3979 C CA . LYS A 1 481 ? -16.816 8.601 24.613 1.00 94.44 481 LYS A CA 1
ATOM 3980 C C . LYS A 1 481 ? -17.624 7.535 25.339 1.00 94.44 481 LYS A C 1
ATOM 3982 O O . LYS A 1 481 ? -18.836 7.685 25.482 1.00 94.44 481 LYS A O 1
ATOM 3987 N N . THR A 1 482 ? -16.963 6.521 25.892 1.00 94.31 482 THR A N 1
ATOM 3988 C CA . THR A 1 482 ? -17.628 5.497 26.711 1.00 94.31 482 THR A CA 1
ATOM 3989 C C . THR A 1 482 ? -18.310 6.121 27.934 1.00 94.31 482 THR A C 1
ATOM 3991 O O . THR A 1 482 ? -19.455 5.798 28.254 1.00 94.31 482 THR A O 1
ATOM 3994 N N . LEU A 1 483 ? -17.643 7.059 28.615 1.00 91.81 483 LEU A N 1
ATOM 3995 C CA . LEU A 1 483 ? -18.228 7.787 29.745 1.00 91.81 483 LEU A CA 1
ATOM 3996 C C . LEU A 1 483 ? -19.418 8.651 29.321 1.00 91.81 483 LEU A C 1
ATOM 3998 O O . LEU A 1 483 ? -20.440 8.657 30.009 1.00 91.81 483 LEU A O 1
ATOM 4002 N N . GLU A 1 484 ? -19.304 9.372 28.204 1.00 93.38 484 GLU A N 1
ATOM 4003 C CA . GLU A 1 484 ? -20.403 10.152 27.627 1.00 93.38 484 GLU A CA 1
ATOM 4004 C C . GLU A 1 484 ? -21.621 9.279 27.317 1.00 93.38 484 GLU A C 1
ATOM 4006 O O . GLU A 1 484 ? -22.739 9.653 27.682 1.00 93.38 484 GLU A O 1
ATOM 4011 N N . LEU A 1 485 ? -21.408 8.103 26.725 1.00 94.81 485 LEU A N 1
ATOM 4012 C CA . LEU A 1 485 ? -22.472 7.160 26.410 1.00 94.81 485 LEU A CA 1
ATOM 4013 C C . LEU A 1 485 ? -23.184 6.672 27.676 1.00 94.81 485 LEU A C 1
ATOM 4015 O O . LEU A 1 485 ? -24.406 6.771 27.767 1.00 94.81 485 LEU A O 1
ATOM 4019 N N . ILE A 1 486 ? -22.441 6.226 28.694 1.00 92.75 486 ILE A N 1
ATOM 4020 C CA . ILE A 1 486 ? -23.032 5.783 29.970 1.00 92.75 486 ILE A CA 1
ATOM 4021 C C . ILE A 1 486 ? -23.831 6.922 30.627 1.00 92.75 486 ILE A C 1
ATOM 4023 O O . ILE A 1 486 ? -24.921 6.689 31.150 1.00 92.75 486 ILE A O 1
ATOM 4027 N N . ARG A 1 487 ? -23.343 8.174 30.566 1.00 92.12 487 ARG A N 1
ATOM 4028 C CA . ARG A 1 487 ? -24.107 9.342 31.048 1.00 92.12 487 ARG A CA 1
ATOM 4029 C C . ARG A 1 487 ? -25.400 9.545 30.256 1.00 92.12 487 ARG A C 1
ATOM 4031 O O . ARG A 1 487 ? -26.425 9.825 30.865 1.00 92.12 487 ARG A O 1
ATOM 4038 N N . LYS A 1 488 ? -25.354 9.423 28.927 1.00 94.00 488 LYS A N 1
ATOM 4039 C CA . LYS A 1 488 ? -26.502 9.620 28.027 1.00 94.00 488 LYS A CA 1
ATOM 4040 C C . LYS A 1 488 ? -27.582 8.558 28.222 1.00 94.00 488 LYS A C 1
ATOM 4042 O O . LYS A 1 488 ? -28.762 8.886 28.153 1.00 94.00 488 LYS A O 1
ATOM 4047 N N . MET A 1 489 ? -27.187 7.310 28.465 1.00 93.00 489 MET A N 1
ATOM 4048 C CA . MET A 1 489 ? -28.128 6.220 28.734 1.00 93.00 489 MET A CA 1
ATOM 4049 C C . MET A 1 489 ? -28.749 6.306 30.137 1.00 93.00 489 MET A C 1
ATOM 4051 O O . MET A 1 489 ? -29.760 5.656 30.389 1.00 93.00 489 MET A O 1
ATOM 4055 N N . GLU A 1 490 ? -28.143 7.079 31.050 1.00 94.81 490 GLU A N 1
ATOM 4056 C CA . GLU A 1 490 ? -28.545 7.210 32.459 1.00 94.81 490 GLU A CA 1
ATOM 4057 C C . GLU A 1 490 ? -28.696 5.852 33.177 1.00 94.81 490 GLU A C 1
ATOM 4059 O O . GLU A 1 490 ? -29.494 5.705 34.102 1.00 94.81 490 GLU A O 1
ATOM 4064 N N . MET A 1 491 ? -27.917 4.847 32.764 1.00 93.56 491 MET A N 1
ATOM 4065 C CA . MET A 1 491 ? -27.918 3.491 33.321 1.00 93.56 491 MET A CA 1
ATOM 4066 C C . MET A 1 491 ? -26.508 2.895 33.344 1.00 93.56 491 MET A C 1
ATOM 4068 O O . MET A 1 491 ? -25.613 3.367 32.645 1.00 93.56 491 MET A O 1
ATOM 4072 N N . VAL A 1 492 ? -26.311 1.842 34.139 1.00 94.44 492 VAL A N 1
ATOM 4073 C CA . VAL A 1 492 ? -25.067 1.058 34.174 1.00 94.44 492 VAL A CA 1
ATOM 4074 C C . VAL A 1 492 ? -25.379 -0.380 33.736 1.00 94.44 492 VAL A C 1
ATOM 4076 O O . VAL A 1 492 ? -26.250 -0.997 34.359 1.00 94.44 492 VAL A O 1
ATOM 4079 N N . PRO A 1 493 ? -24.700 -0.930 32.710 1.00 94.94 493 PRO A N 1
ATOM 4080 C CA . PRO A 1 493 ? -24.920 -2.308 32.274 1.00 94.94 493 PRO A CA 1
ATOM 4081 C C . PRO A 1 493 ? -24.380 -3.303 33.306 1.00 94.94 493 PRO A C 1
ATOM 4083 O O . PRO A 1 493 ? -23.513 -2.971 34.122 1.00 94.94 493 PRO A O 1
ATOM 4086 N N . GLN A 1 494 ? -24.862 -4.544 33.267 1.00 95.94 494 GLN A N 1
ATOM 4087 C CA . GLN A 1 494 ? -24.293 -5.601 34.101 1.00 95.94 494 GLN A CA 1
ATOM 4088 C C . GLN A 1 494 ? -22.935 -6.047 33.563 1.00 95.94 494 GLN A C 1
ATOM 4090 O O . GLN A 1 494 ? -22.008 -6.261 34.352 1.00 95.94 494 GLN A O 1
ATOM 4095 N N . GLU A 1 495 ? -22.818 -6.177 32.241 1.00 97.31 495 GLU A N 1
ATOM 4096 C CA . GLU A 1 495 ? -21.600 -6.636 31.582 1.00 97.31 495 GLU A CA 1
ATOM 4097 C C . GLU A 1 495 ? -21.207 -5.732 30.413 1.00 97.31 495 GLU A C 1
ATOM 4099 O O . GLU A 1 495 ? -22.061 -5.191 29.714 1.00 97.31 495 GLU A O 1
ATOM 4104 N N . ILE A 1 496 ? -19.899 -5.593 30.209 1.00 97.62 496 ILE A N 1
ATOM 4105 C CA . ILE A 1 496 ? -19.324 -5.059 28.973 1.00 97.62 496 ILE A CA 1
ATOM 4106 C C . ILE A 1 496 ? -18.397 -6.134 28.420 1.00 97.62 496 ILE A C 1
ATOM 4108 O O . ILE A 1 496 ? -17.539 -6.650 29.145 1.00 97.62 496 ILE A O 1
ATOM 4112 N N . TRP A 1 497 ? -18.593 -6.486 27.160 1.00 98.06 497 TRP A N 1
ATOM 4113 C CA . TRP A 1 497 ? -17.753 -7.415 26.423 1.00 98.06 497 TRP A CA 1
ATOM 4114 C C . TRP A 1 497 ? -16.835 -6.628 25.494 1.00 98.06 497 TRP A C 1
ATOM 4116 O O . TRP A 1 497 ? -17.248 -5.642 24.885 1.00 98.06 497 TRP A O 1
ATOM 4126 N N . VAL A 1 498 ? -15.583 -7.063 25.433 1.00 96.88 498 VAL A N 1
ATOM 4127 C CA . VAL A 1 498 ? -14.541 -6.532 24.552 1.00 96.88 498 VAL A CA 1
ATOM 4128 C C . VAL A 1 498 ? -13.807 -7.711 23.919 1.00 96.88 498 VAL A C 1
ATOM 4130 O O . VAL A 1 498 ? -13.724 -8.773 24.540 1.00 96.88 498 VAL A O 1
ATOM 4133 N N . ARG A 1 499 ? -13.239 -7.538 22.727 1.00 93.62 499 ARG A N 1
ATOM 4134 C CA . ARG A 1 499 ? -12.393 -8.554 22.087 1.00 93.62 499 ARG A CA 1
ATOM 4135 C C . ARG A 1 499 ? -10.925 -8.280 22.388 1.00 93.62 499 ARG A C 1
ATOM 4137 O O . ARG A 1 499 ? -10.175 -9.177 22.762 1.00 93.62 499 ARG A O 1
ATOM 4144 N N . LYS A 1 500 ? -10.517 -7.011 22.313 1.00 89.12 500 LYS A N 1
ATOM 4145 C CA . LYS A 1 500 ? -9.116 -6.610 22.500 1.00 89.12 500 LYS A CA 1
ATOM 4146 C C . LYS A 1 500 ? -8.699 -6.529 23.966 1.00 89.12 500 LYS A C 1
ATOM 4148 O O . LYS A 1 500 ? -9.358 -5.909 24.806 1.00 89.12 500 LYS A O 1
ATOM 4153 N N . GLN A 1 501 ? -7.504 -7.046 24.258 1.00 88.56 501 GLN A N 1
ATOM 4154 C CA . GLN A 1 501 ? -6.874 -6.894 25.575 1.00 88.56 501 GLN A CA 1
ATOM 4155 C C . GLN A 1 501 ? -6.582 -5.422 25.912 1.00 88.56 501 GLN A C 1
ATOM 4157 O O . GLN A 1 501 ? -6.615 -5.025 27.079 1.00 88.56 501 GLN A O 1
ATOM 4162 N N . GLU A 1 502 ? -6.334 -4.604 24.890 1.00 87.75 502 GLU A N 1
ATOM 4163 C CA . GLU A 1 502 ? -6.175 -3.158 25.014 1.00 87.75 502 GLU A CA 1
ATOM 4164 C C . GLU A 1 502 ? -7.468 -2.487 25.499 1.00 87.75 502 GLU A C 1
ATOM 4166 O O . GLU A 1 502 ? -7.461 -1.823 26.537 1.00 87.75 502 GLU A O 1
ATOM 4171 N N . ALA A 1 503 ? -8.602 -2.743 24.838 1.00 91.81 503 ALA A N 1
ATOM 4172 C CA . ALA A 1 503 ? -9.910 -2.244 25.264 1.00 91.81 503 ALA A CA 1
ATOM 4173 C C . ALA A 1 503 ? -10.251 -2.691 26.698 1.00 91.81 503 ALA A C 1
ATOM 4175 O O . ALA A 1 503 ? -10.728 -1.891 27.511 1.00 91.81 503 ALA A O 1
ATOM 4176 N N . TYR A 1 504 ? -9.918 -3.937 27.063 1.00 92.75 504 TYR A N 1
ATOM 4177 C CA . TYR A 1 504 ? -10.061 -4.423 28.438 1.00 92.75 504 TYR A CA 1
ATOM 4178 C C . TYR A 1 504 ? -9.247 -3.587 29.435 1.00 92.75 504 TYR A C 1
ATOM 4180 O O . TYR A 1 504 ? -9.759 -3.180 30.483 1.00 92.75 504 TYR A O 1
ATOM 4188 N N . ALA A 1 505 ? -7.975 -3.319 29.128 1.00 89.88 505 ALA A N 1
ATOM 4189 C CA . ALA A 1 505 ? -7.098 -2.534 29.990 1.00 89.88 505 ALA A CA 1
ATOM 4190 C C . ALA A 1 505 ? -7.616 -1.098 30.178 1.00 89.88 505 ALA A C 1
ATOM 4192 O O . ALA A 1 505 ? -7.623 -0.601 31.308 1.00 89.88 505 ALA A O 1
ATOM 4193 N N . LEU A 1 506 ? -8.116 -0.472 29.107 1.00 90.38 506 LEU A N 1
ATOM 4194 C CA . LEU A 1 506 ? -8.680 0.881 29.127 1.00 90.38 506 LEU A CA 1
ATOM 4195 C C . LEU A 1 506 ? -9.965 0.971 29.958 1.00 90.38 506 LEU A C 1
ATOM 4197 O O . LEU A 1 506 ? -10.136 1.905 30.746 1.00 90.38 506 LEU A O 1
ATOM 4201 N N . LEU A 1 507 ? -10.863 -0.009 29.827 1.00 92.38 507 LEU A N 1
ATOM 4202 C CA . LEU A 1 507 ? -12.160 0.002 30.509 1.00 92.38 507 LEU A CA 1
ATOM 4203 C C . LEU A 1 507 ? -12.110 -0.555 31.937 1.00 92.38 507 LEU A C 1
ATOM 4205 O O . LEU A 1 507 ? -12.995 -0.255 32.741 1.00 92.38 507 LEU A O 1
ATOM 4209 N N . SER A 1 508 ? -11.083 -1.325 32.301 1.00 91.44 508 SER A N 1
ATOM 4210 C CA . SER A 1 508 ? -10.968 -1.976 33.615 1.00 91.44 508 SER A CA 1
ATOM 4211 C C . SER A 1 508 ? -11.095 -1.013 34.816 1.00 91.44 508 SER A C 1
ATOM 4213 O O . SER A 1 508 ? -11.888 -1.299 35.729 1.00 91.44 508 SER A O 1
ATOM 4215 N N . PRO A 1 509 ? -10.434 0.168 34.843 1.00 89.00 509 PRO A N 1
ATOM 4216 C CA . PRO A 1 509 ? -10.614 1.143 35.921 1.00 89.00 509 PRO A CA 1
ATOM 4217 C C . PRO A 1 509 ? -12.058 1.648 36.046 1.00 89.00 509 PRO A C 1
ATOM 4219 O O . PRO A 1 509 ? -12.573 1.794 37.159 1.00 89.00 509 PRO A O 1
ATOM 4222 N N . LEU A 1 510 ? -12.723 1.889 34.912 1.00 90.44 510 LEU A N 1
ATOM 4223 C CA . LEU A 1 510 ? -14.109 2.351 34.836 1.00 90.44 510 LEU A CA 1
ATOM 4224 C C . LEU A 1 510 ? -15.073 1.258 35.314 1.00 90.44 510 LEU A C 1
ATOM 4226 O O . LEU A 1 510 ? -15.881 1.500 36.217 1.00 90.44 510 LEU A O 1
ATOM 4230 N N . ALA A 1 511 ? -14.935 0.044 34.777 1.00 92.06 511 ALA A N 1
ATOM 4231 C CA . ALA A 1 511 ? -15.786 -1.100 35.082 1.00 92.06 511 ALA A CA 1
ATOM 4232 C C . ALA A 1 511 ? -15.740 -1.455 36.574 1.00 92.06 511 ALA A C 1
ATOM 4234 O O . ALA A 1 511 ? -16.779 -1.561 37.230 1.00 92.06 511 ALA A O 1
ATOM 4235 N N . SER A 1 512 ? -14.535 -1.514 37.150 1.00 90.81 512 SER A N 1
ATOM 4236 C CA . SER A 1 512 ? -14.325 -1.796 38.575 1.00 90.81 512 SER A CA 1
ATOM 4237 C C . SER A 1 512 ? -15.036 -0.789 39.489 1.00 90.81 512 SER A C 1
ATOM 4239 O O . SER A 1 512 ? -15.684 -1.155 40.477 1.00 90.81 512 SER A O 1
ATOM 4241 N N . LYS A 1 513 ? -14.977 0.507 39.155 1.00 90.38 513 LYS A N 1
ATOM 4242 C CA . LYS A 1 513 ? -15.611 1.559 39.960 1.00 90.38 513 LYS A CA 1
ATOM 4243 C C . LYS A 1 513 ? -17.128 1.543 39.808 1.00 90.38 513 LYS A C 1
ATOM 4245 O O . LYS A 1 513 ? -17.809 1.622 40.834 1.00 90.38 513 LYS A O 1
ATOM 4250 N N . LEU A 1 514 ? -17.657 1.393 38.593 1.00 91.44 514 LEU A N 1
ATOM 4251 C CA . LEU A 1 514 ? -19.102 1.342 38.335 1.00 91.44 514 LEU A CA 1
ATOM 4252 C C . LEU A 1 514 ? -19.748 0.031 38.815 1.00 91.44 514 LEU A C 1
ATOM 4254 O O . LEU A 1 514 ? -20.919 0.033 39.179 1.00 91.44 514 LEU A O 1
ATOM 4258 N N . GLY A 1 515 ? -18.968 -1.041 38.982 1.00 91.94 515 GLY A N 1
ATOM 4259 C CA . GLY A 1 515 ? -19.479 -2.366 39.347 1.00 91.94 515 GLY A CA 1
ATOM 4260 C C . GLY A 1 515 ? -19.976 -3.165 38.142 1.00 91.94 515 GLY A C 1
ATOM 4261 O O . GLY A 1 515 ? -20.887 -3.970 38.300 1.00 91.94 515 GLY A O 1
ATOM 4262 N N . VAL A 1 516 ? -19.388 -2.916 36.972 1.00 95.31 516 VAL A N 1
ATOM 4263 C CA . VAL A 1 516 ? -19.655 -3.629 35.719 1.00 95.31 516 VAL A CA 1
ATOM 4264 C C . VAL A 1 516 ? -18.722 -4.833 35.622 1.00 95.31 516 VAL A C 1
ATOM 4266 O O . VAL A 1 516 ? -17.540 -4.737 35.964 1.00 95.31 516 VAL A O 1
ATOM 4269 N N . HIS A 1 517 ? -19.234 -5.962 35.139 1.00 96.44 517 HIS A N 1
ATOM 4270 C CA . HIS A 1 517 ? -18.419 -7.127 34.814 1.00 96.44 517 HIS A CA 1
ATOM 4271 C C . HIS A 1 517 ? -17.832 -6.979 33.407 1.00 96.44 517 HIS A C 1
ATOM 4273 O O . HIS A 1 517 ? -18.530 -7.152 32.415 1.00 96.44 517 HIS A O 1
ATOM 4279 N N . LEU A 1 518 ? -16.543 -6.655 33.328 1.00 96.88 518 LEU A N 1
ATOM 4280 C CA . LEU A 1 518 ? -15.815 -6.575 32.063 1.00 96.88 518 LEU A CA 1
ATOM 4281 C C . LEU A 1 518 ? -15.302 -7.966 31.663 1.00 96.88 518 LEU A C 1
ATOM 4283 O O . LEU A 1 518 ? -14.683 -8.641 32.491 1.00 96.88 518 LEU A O 1
ATOM 4287 N N . LYS A 1 519 ? -15.554 -8.397 30.423 1.00 96.19 519 LYS A N 1
ATOM 4288 C CA . LYS A 1 519 ? -15.130 -9.703 29.893 1.00 96.19 519 LYS A CA 1
ATOM 4289 C C . LYS A 1 519 ? -14.403 -9.542 28.565 1.00 96.19 519 LYS A C 1
ATOM 4291 O O . LYS A 1 519 ? -14.870 -8.801 27.710 1.00 96.19 519 LYS A O 1
ATOM 4296 N N . VAL A 1 520 ? -13.304 -10.276 28.410 1.00 96.19 520 VAL A N 1
ATOM 4297 C CA . VAL A 1 520 ? -12.685 -10.513 27.102 1.00 96.19 520 VAL A CA 1
ATOM 4298 C C . VAL A 1 520 ? -13.358 -11.734 26.485 1.00 96.19 520 VAL A C 1
ATOM 4300 O O . VAL A 1 520 ? -13.483 -12.758 27.165 1.00 96.19 520 VAL A O 1
ATOM 4303 N N . VAL A 1 521 ? -13.827 -11.609 25.250 1.00 95.75 521 VAL A N 1
ATOM 4304 C CA . VAL A 1 521 ? -14.494 -12.671 24.485 1.00 95.75 521 VAL A CA 1
ATOM 4305 C C . VAL A 1 521 ? -13.848 -12.807 23.109 1.00 95.75 521 VAL A C 1
ATOM 4307 O O . VAL A 1 521 ? -13.269 -11.849 22.609 1.00 95.75 521 VAL A O 1
ATOM 4310 N N . ASP A 1 522 ? -13.957 -13.985 22.497 1.00 90.19 522 ASP A N 1
ATOM 4311 C CA . ASP A 1 522 ? -13.348 -14.239 21.183 1.00 90.19 522 ASP A CA 1
ATOM 4312 C C . ASP A 1 522 ? -14.115 -13.556 20.035 1.00 90.19 522 ASP A C 1
ATOM 4314 O O . ASP A 1 522 ? -13.528 -13.245 19.005 1.00 90.19 522 ASP A O 1
ATOM 4318 N N . VAL A 1 523 ? -15.424 -13.331 20.213 1.00 91.94 523 VAL A N 1
ATOM 4319 C CA . VAL A 1 523 ? -16.348 -12.816 19.188 1.00 91.94 523 VAL A CA 1
ATOM 4320 C C . VAL A 1 523 ? -17.315 -11.820 19.826 1.00 91.94 523 VAL A C 1
ATOM 4322 O O . VAL A 1 523 ? -17.834 -12.080 20.918 1.00 91.94 523 VAL A O 1
ATOM 4325 N N . LEU A 1 524 ? -17.576 -10.711 19.133 1.00 95.38 524 LEU A N 1
ATOM 4326 C CA . LEU A 1 524 ? -18.570 -9.697 19.499 1.00 95.38 524 LEU A CA 1
ATOM 4327 C C . LEU A 1 524 ? -19.664 -9.664 18.418 1.00 95.38 524 LEU A C 1
ATOM 4329 O O . LEU A 1 524 ? -19.569 -8.863 17.493 1.00 95.38 524 LEU A O 1
ATOM 4333 N N . PRO A 1 525 ? -20.664 -10.563 18.464 1.00 94.44 525 PRO A N 1
ATOM 4334 C CA . PRO A 1 525 ? -21.569 -10.791 17.338 1.00 94.44 525 PRO A CA 1
ATOM 4335 C C . PRO A 1 525 ? -22.352 -9.547 16.902 1.00 94.44 525 PRO A C 1
ATOM 4337 O O . PRO A 1 525 ? -22.444 -9.290 15.705 1.00 94.44 525 PRO A O 1
ATOM 4340 N N . ALA A 1 526 ? -22.888 -8.765 17.846 1.00 95.25 526 ALA A N 1
ATOM 4341 C CA . ALA A 1 526 ? -23.679 -7.582 17.509 1.00 95.25 526 ALA A CA 1
ATOM 4342 C C . ALA A 1 526 ? -22.791 -6.464 16.937 1.00 95.25 526 ALA A C 1
ATOM 4344 O O . ALA A 1 526 ? -23.182 -5.744 16.018 1.00 95.25 526 ALA A O 1
ATOM 4345 N N . LEU A 1 527 ? -21.578 -6.318 17.471 1.00 95.31 527 LEU A N 1
ATOM 4346 C CA . LEU A 1 527 ? -20.606 -5.340 16.997 1.00 95.31 527 LEU A CA 1
ATOM 4347 C C . LEU A 1 527 ? -20.015 -5.719 15.636 1.00 95.31 527 LEU A C 1
ATOM 4349 O O . LEU A 1 527 ? -19.845 -4.839 14.797 1.00 95.31 527 LEU A O 1
ATOM 4353 N N . GLU A 1 528 ? -19.714 -6.996 15.409 1.00 92.50 528 GLU A N 1
ATOM 4354 C CA . GLU A 1 528 ? -19.209 -7.510 14.132 1.00 92.50 528 GLU A CA 1
ATOM 4355 C C . GLU A 1 528 ? -20.251 -7.357 13.021 1.00 92.50 528 GLU A C 1
ATOM 4357 O O . GLU A 1 528 ? -19.918 -6.845 11.955 1.00 92.50 528 GLU A O 1
ATOM 4362 N N . GLU A 1 529 ? -21.522 -7.683 13.285 1.00 92.06 529 GLU A N 1
ATOM 4363 C CA . GLU A 1 529 ? -22.610 -7.456 12.324 1.00 92.06 529 GLU A CA 1
ATOM 4364 C C . GLU A 1 529 ? -22.756 -5.967 11.981 1.00 92.06 529 GLU A C 1
ATOM 4366 O O . GLU A 1 529 ? -22.795 -5.599 10.806 1.00 92.06 529 GLU A O 1
ATOM 4371 N N . ALA A 1 530 ? -22.740 -5.089 12.989 1.00 91.75 530 ALA A N 1
ATOM 4372 C CA . ALA A 1 530 ? -22.777 -3.646 12.766 1.00 91.75 530 ALA A CA 1
ATOM 4373 C C . ALA A 1 530 ? -21.571 -3.146 11.950 1.00 91.75 530 ALA A C 1
ATOM 4375 O O . ALA A 1 530 ? -21.729 -2.312 11.054 1.00 91.75 530 ALA A O 1
ATOM 4376 N N . ALA A 1 531 ? -20.367 -3.647 12.239 1.00 88.50 531 ALA A N 1
ATOM 4377 C CA . ALA A 1 531 ? -19.159 -3.292 11.503 1.00 88.50 531 ALA A CA 1
ATOM 4378 C C . ALA A 1 531 ? -19.237 -3.749 10.037 1.00 88.50 531 ALA A C 1
ATOM 4380 O O . ALA A 1 531 ? -18.920 -2.967 9.139 1.00 88.50 531 ALA A O 1
ATOM 4381 N N . ASP A 1 532 ? -19.710 -4.968 9.779 1.00 86.62 532 ASP A N 1
ATOM 4382 C CA . ASP A 1 532 ? -19.872 -5.515 8.430 1.00 86.62 532 ASP A CA 1
ATOM 4383 C C . ASP A 1 532 ? -20.946 -4.771 7.626 1.00 86.62 532 ASP A C 1
ATOM 4385 O O . ASP A 1 532 ? -20.754 -4.481 6.440 1.00 86.62 532 ASP A O 1
ATOM 4389 N N . GLU A 1 533 ? -22.071 -4.402 8.243 1.00 85.12 533 GLU A N 1
ATOM 4390 C CA . GLU A 1 533 ? -23.080 -3.561 7.592 1.00 85.12 533 GLU A CA 1
ATOM 4391 C C . GLU A 1 533 ? -22.519 -2.183 7.230 1.00 85.12 533 GLU A C 1
ATOM 4393 O O . GLU A 1 533 ? -22.767 -1.686 6.125 1.00 85.12 533 GLU A O 1
ATOM 4398 N N . MET A 1 534 ? -21.723 -1.583 8.122 1.00 81.56 534 MET A N 1
ATOM 4399 C CA . MET A 1 534 ? -21.055 -0.314 7.845 1.00 81.56 534 MET A CA 1
ATOM 4400 C C . MET A 1 534 ? -20.054 -0.450 6.689 1.00 81.56 534 MET A C 1
ATOM 4402 O O . MET A 1 534 ? -20.098 0.365 5.770 1.00 81.56 534 MET A O 1
ATOM 4406 N N . LYS A 1 535 ? -19.230 -1.507 6.661 1.00 73.88 535 LYS A N 1
ATOM 4407 C CA . LYS A 1 535 ? -18.304 -1.790 5.546 1.00 73.88 535 LYS A CA 1
ATOM 4408 C C . LYS A 1 535 ? -19.042 -1.951 4.203 1.00 73.88 535 LYS A C 1
ATOM 4410 O O . LYS A 1 535 ? -18.544 -1.517 3.172 1.00 73.88 535 LYS A O 1
ATOM 4415 N N . ASN A 1 536 ? -20.240 -2.543 4.199 1.00 70.19 536 ASN A N 1
ATOM 4416 C CA . ASN A 1 536 ? -21.010 -2.797 2.972 1.00 70.19 536 ASN A CA 1
ATOM 4417 C C . ASN A 1 536 ? -21.825 -1.592 2.467 1.00 70.19 536 ASN A C 1
ATOM 4419 O O . ASN A 1 536 ? -22.078 -1.483 1.265 1.00 70.19 536 ASN A O 1
ATOM 4423 N N . GLN A 1 537 ? -22.294 -0.714 3.358 1.00 62.56 537 GLN A N 1
ATOM 4424 C CA . GLN A 1 537 ? -23.113 0.450 2.986 1.00 62.56 537 GLN A CA 1
ATOM 4425 C C . GLN A 1 537 ? -22.293 1.716 2.752 1.00 62.56 537 GLN A C 1
ATOM 4427 O O . GLN A 1 537 ? -22.693 2.564 1.950 1.00 62.56 537 GLN A O 1
ATOM 4432 N N . PHE A 1 538 ? -21.161 1.847 3.436 1.00 49.50 538 PHE A N 1
ATOM 4433 C CA . PHE A 1 538 ? -20.254 2.966 3.280 1.00 49.50 538 PHE A CA 1
ATOM 4434 C C . PHE A 1 538 ? -19.046 2.527 2.451 1.00 49.50 538 PHE A C 1
ATOM 4436 O O . PHE A 1 538 ? -17.976 2.255 2.976 1.00 49.50 538 PHE A O 1
ATOM 4443 N N . VAL A 1 539 ? -19.219 2.496 1.128 1.00 35.16 539 VAL A N 1
ATOM 4444 C CA . VAL A 1 539 ? -18.095 2.841 0.248 1.00 35.16 539 VAL A CA 1
ATOM 4445 C C . VAL A 1 539 ? -17.915 4.348 0.438 1.00 35.16 539 VAL A C 1
ATOM 4447 O O . VAL A 1 539 ? -18.710 5.121 -0.105 1.00 35.16 539 VAL A O 1
ATOM 4450 N N . PHE A 1 540 ? -17.007 4.749 1.331 1.00 36.44 540 PHE A N 1
ATOM 4451 C CA . PHE A 1 540 ? -16.737 6.160 1.620 1.00 36.44 540 PHE A CA 1
ATOM 4452 C C . PHE A 1 540 ? -16.037 6.870 0.458 1.00 36.44 540 PHE A C 1
ATOM 4454 O O . PHE A 1 540 ? -15.198 6.243 -0.225 1.00 36.44 540 PHE A O 1
#

Radius of gyration: 30.52 Å; chains: 1; bounding box: 64×50×91 Å

Secondary structure (DSSP, 8-state):
-EEEEEEEETT-SS-EEEEEEE-TT-BHHHHHHHHHHHTT--S-S-EEEEEEPPGGGHHHHHHHHHHHHHTT-HHHHHHHHHHHTTTEEEEE-TTS--TTTGGG--EETTT-BHHHH--STT-EEEEEE-STT-EEEEEEEEEEEPP-TTSPSSEEEEEESPPPPSSTT-------HHHHHHHHHHHHHHHHHHHS---SS-----BS--HHHHHHHHHHHHHHHHHTTHHHHBT-EEEEEETTTTEEEEEEEE-TTSS--EEEEEEHHHHHHHHHHHHHT---GGGGGG--EEEEEEE-GGGS-HHHHHHHHHTT----STT-EEEEEEEETTEEEEPPBHHHHHHHHHHHHHHHHHHHHHHH-GGGGS-SSTTEEEEEEEETTEEEEEEEE-S--------------HHHHHHHHHHSPBPTT-EEEEEEEE-SS-B-SSTTSPPB-PEEEEEEETTT--EEEEEEE-STTHHHHHHHHHHHHHHHHTSB-SEEEES-HHHHHHHHHHHHHHT-EEEE-S--HHHHHHHHHHHHH---